Protein 6ZA0 (pdb70)

Nearest PDB structures (foldseek):
  6za7-assembly1_A  TM=9.537E-01  e=3.156E-32  Agrobacterium fabrum str. C58
  6za7-assembly1_B  TM=9.581E-01  e=2.663E-30  Agrobacterium fabrum str. C58
  4p9f-assembly1_A  TM=6.493E-01  e=9.306E-09  Escherichia coli UMEA 3718-1
  3ihu-assembly2_B  TM=6.486E-01  e=1.075E-08  Cupriavidus pinatubonensis JMP134
  2hs5-assembly1_A  TM=4.956E-01  e=3.028E-06  Rhodococcus jostii RHA1

Structure (mmCIF, N/CA/C/O backbone):
data_6ZA0
#
_entry.id   6ZA0
#
_cell.length_a   72.221
_cell.length_b   145.607
_cell.length_c   41.194
_cell.angle_alpha   90.00
_cell.angle_beta   90.00
_cell.angle_gamma   90.00
#
_symmetry.space_group_name_H-M   'P 21 21 2'
#
loop_
_entity.id
_entity.type
_entity.pdbx_description
1 polymer 'Transcriptional regulator, GntR family'
2 non-polymer 'ZINC ION'
3 non-polymer 'CITRIC ACID'
4 non-polymer 1,2-ETHANEDIOL
5 non-polymer DI(HYDROXYETHYL)ETHER
6 water water
#
loop_
_atom_site.group_PDB
_atom_site.id
_atom_site.type_symbol
_atom_site.label_atom_id
_atom_site.label_alt_id
_atom_site.label_comp_id
_atom_site.label_asym_id
_atom_site.label_entity_id
_atom_site.label_seq_id
_atom_site.pdbx_PDB_ins_code
_atom_site.Cartn_x
_atom_site.Cartn_y
_atom_site.Cartn_z
_atom_site.occupancy
_atom_site.B_iso_or_equiv
_atom_site.auth_seq_id
_atom_site.auth_comp_id
_atom_site.auth_asym_id
_atom_site.auth_atom_id
_atom_site.pdbx_PDB_model_num
ATOM 1 N N . HIS A 1 9 ? -33.468 37.130 -1.799 1.00 57.71 9 HIS A N 1
ATOM 2 C CA . HIS A 1 9 ? -33.726 36.515 -3.099 1.00 56.07 9 HIS A CA 1
ATOM 3 C C . HIS A 1 9 ? -33.367 37.433 -4.292 1.00 57.36 9 HIS A C 1
ATOM 4 O O . HIS A 1 9 ? -33.858 37.217 -5.401 1.00 56.56 9 HIS A O 1
ATOM 6 N N . GLY A 1 10 ? -32.487 38.410 -4.051 1.00 52.11 10 GLY A N 1
ATOM 7 C CA . GLY A 1 10 ? -31.991 39.342 -5.063 1.00 49.83 10 GLY A CA 1
ATOM 8 C C . GLY A 1 10 ? -32.937 40.446 -5.509 1.00 51.01 10 GLY A C 1
ATOM 9 O O . GLY A 1 10 ? -32.733 41.045 -6.578 1.00 47.79 10 GLY A O 1
ATOM 10 N N . GLY A 1 11 ? -33.966 40.704 -4.691 1.00 47.27 11 GLY A N 1
ATOM 11 C CA . GLY A 1 11 ? -34.961 41.755 -4.896 1.00 47.01 11 GLY A CA 1
ATOM 12 C C . GLY A 1 11 ? -35.698 41.785 -6.224 1.00 48.19 11 GLY A C 1
ATOM 13 O O . GLY A 1 11 ? -35.899 40.743 -6.862 1.00 45.96 11 GLY A O 1
ATOM 14 N N . ARG A 1 12 ? -36.106 43.004 -6.639 1.00 43.93 12 ARG A N 1
ATOM 15 C CA . ARG A 1 12 ? -36.875 43.244 -7.861 1.00 42.87 12 ARG A CA 1
ATOM 16 C C . ARG A 1 12 ? -36.086 42.977 -9.158 1.00 42.08 12 ARG A C 1
ATOM 17 O O . ARG A 1 12 ? -36.710 42.581 -10.147 1.00 39.73 12 ARG A O 1
ATOM 25 N N . ALA A 1 13 ? -34.737 43.170 -9.162 1.00 35.85 13 ALA A N 1
ATOM 26 C CA . ALA A 1 13 ? -33.945 42.907 -10.369 1.00 34.18 13 ALA A CA 1
ATOM 27 C C . ALA A 1 13 ? -34.055 41.442 -10.802 1.00 34.34 13 ALA A C 1
ATOM 28 O O . ALA A 1 13 ? -34.231 41.174 -11.996 1.00 31.06 13 ALA A O 1
ATOM 30 N N . VAL A 1 14 ? -33.981 40.504 -9.824 1.00 31.50 14 VAL A N 1
ATOM 31 C CA . VAL A 1 14 ? -34.090 39.057 -10.072 1.00 30.66 14 VAL A CA 1
ATOM 32 C C . VAL A 1 14 ? -35.485 38.758 -10.654 1.00 30.68 14 VAL A C 1
ATOM 33 O O . VAL A 1 14 ? -35.593 38.056 -11.657 1.00 29.43 14 VAL A O 1
ATOM 37 N N . ILE A 1 15 ? -36.536 39.300 -10.018 1.00 29.10 15 ILE A N 1
ATOM 38 C CA . ILE A 1 15 ? -37.926 39.094 -10.445 1.00 29.35 15 ILE A CA 1
ATOM 39 C C . ILE A 1 15 ? -38.134 39.599 -11.874 1.00 32.21 15 ILE A C 1
ATOM 40 O O . ILE A 1 15 ? -38.622 38.842 -12.712 1.00 30.37 15 ILE A O 1
ATOM 45 N N . GLU A 1 16 ? -37.716 40.850 -12.157 1.00 30.63 16 GLU A N 1
ATOM 46 C CA . GLU A 1 16 ? -37.865 41.465 -13.483 1.00 30.70 16 GLU A CA 1
ATOM 47 C C . GLU A 1 16 ? -37.097 40.716 -14.571 1.00 31.33 16 GLU A C 1
ATOM 48 O O . GLU A 1 16 ? -37.678 40.387 -15.610 1.00 31.31 16 GLU A O 1
ATOM 54 N N . LEU A 1 17 ? -35.813 40.399 -14.311 1.00 26.88 17 LEU A N 1
ATOM 55 C CA . LEU A 1 17 ? -34.972 39.652 -15.250 1.00 26.44 17 LEU A CA 1
ATOM 56 C C . LEU A 1 17 ? -35.564 38.272 -15.518 1.00 29.77 17 LEU A C 1
ATOM 57 O O . LEU A 1 17 ? -35.685 37.889 -16.681 1.00 29.88 17 LEU A O 1
ATOM 62 N N . ARG A 1 18 ? -35.975 37.551 -14.456 1.00 24.99 18 ARG A N 1
ATOM 63 C CA . ARG A 1 18 ? -36.581 36.219 -14.626 1.00 23.97 18 ARG A CA 1
ATOM 64 C C . ARG A 1 18 ? -37.843 36.288 -15.492 1.00 28.60 18 ARG A C 1
ATOM 65 O O . ARG A 1 18 ? -37.990 35.483 -16.410 1.00 28.18 18 ARG A O 1
ATOM 73 N N . GLU A 1 19 ? -38.736 37.263 -15.212 1.00 26.85 19 GLU A N 1
ATOM 74 C CA . GLU A 1 19 ? -39.986 37.471 -15.949 1.00 28.08 19 GLU A CA 1
ATOM 75 C C . GLU A 1 19 ? -39.726 37.658 -17.451 1.00 30.97 19 GLU A C 1
ATOM 76 O O . GLU A 1 19 ? -40.415 37.038 -18.259 1.00 31.29 19 GLU A O 1
ATOM 82 N N . LYS A 1 20 ? -38.687 38.452 -17.805 1.00 26.71 20 LYS A N 1
ATOM 83 C CA . LYS A 1 20 ? -38.293 38.747 -19.186 1.00 25.67 20 LYS A CA 1
ATOM 84 C C . LYS A 1 20 ? -37.744 37.519 -19.905 1.00 28.27 20 LYS A C 1
ATOM 85 O O . LYS A 1 20 ? -37.975 37.349 -21.099 1.00 29.20 20 LYS A O 1
ATOM 91 N N . ILE A 1 21 ? -37.032 36.669 -19.184 1.00 23.64 21 ILE A N 1
ATOM 92 C CA . ILE A 1 21 ? -36.516 35.419 -19.745 1.00 22.31 21 ILE A CA 1
ATOM 93 C C . ILE A 1 21 ? -37.682 34.451 -19.971 1.00 26.89 21 ILE A C 1
ATOM 94 O O . ILE A 1 21 ? -37.812 33.901 -21.068 1.00 27.74 21 ILE A O 1
ATOM 99 N N . LEU A 1 22 ? -38.558 34.283 -18.959 1.00 25.25 22 LEU A N 1
ATOM 100 C CA . LEU A 1 22 ? -39.700 33.347 -19.056 1.00 25.54 22 LEU A CA 1
ATOM 101 C C . LEU A 1 22 ? -40.715 33.704 -20.147 1.00 29.48 22 LEU A C 1
ATOM 102 O O . LEU A 1 22 ? -41.290 32.809 -20.760 1.00 29.52 22 LEU A O 1
ATOM 107 N N . SER A 1 23 ? -40.936 35.003 -20.381 1.00 25.44 23 SER A N 1
ATOM 108 C CA . SER A 1 23 ? -41.879 35.478 -21.391 1.00 27.44 23 SER A CA 1
ATOM 109 C C . SER A 1 23 ? -41.301 35.400 -22.832 1.00 33.09 23 SER A C 1
ATOM 110 O O . SER A 1 23 ? -42.043 35.597 -23.801 1.00 32.07 23 SER A O 1
ATOM 113 N N . GLY A 1 24 ? -39.980 35.196 -22.940 1.00 29.54 24 GLY A N 1
ATOM 114 C CA . GLY A 1 24 ? -39.291 35.156 -24.224 1.00 29.20 24 GLY A CA 1
ATOM 115 C C . GLY A 1 24 ? -38.871 36.533 -24.717 1.00 32.68 24 GLY A C 1
ATOM 116 O O . GLY A 1 24 ? -38.347 36.657 -25.834 1.00 32.95 24 GLY A O 1
ATOM 117 N N . GLU A 1 25 ? -39.063 37.583 -23.874 1.00 27.98 25 GLU A N 1
ATOM 118 C CA . GLU A 1 25 ? -38.640 38.948 -24.216 1.00 28.64 25 GLU A CA 1
ATOM 119 C C . GLU A 1 25 ? -37.110 38.974 -24.411 1.00 32.67 25 GLU A C 1
ATOM 120 O O . GLU A 1 25 ? -36.621 39.678 -25.290 1.00 32.99 25 GLU A O 1
ATOM 126 N N . LEU A 1 26 ? -36.372 38.202 -23.580 1.00 27.58 26 LEU A N 1
ATOM 127 C CA . LEU A 1 26 ? -34.926 37.987 -23.716 1.00 26.51 26 LEU A CA 1
ATOM 128 C C . LEU A 1 26 ? -34.878 36.546 -24.189 1.00 28.99 26 LEU A C 1
ATOM 129 O O . LEU A 1 26 ? -35.007 35.641 -23.369 1.00 27.56 26 LEU A O 1
ATOM 134 N N . PRO A 1 27 ? -34.859 36.324 -25.526 1.00 27.02 27 PRO A N 1
ATOM 135 C CA . PRO A 1 27 ? -34.946 34.950 -26.042 1.00 26.29 27 PRO A CA 1
ATOM 136 C C . PRO A 1 27 ? -33.705 34.114 -25.824 1.00 28.91 27 PRO A C 1
ATOM 137 O O . PRO A 1 27 ? -32.615 34.649 -25.594 1.00 27.40 27 PRO A O 1
ATOM 141 N N . GLY A 1 28 ? -33.883 32.804 -25.974 1.00 25.64 28 GLY A N 1
ATOM 142 C CA . GLY A 1 28 ? -32.790 31.841 -25.890 1.00 25.64 28 GLY A CA 1
ATOM 143 C C . GLY A 1 28 ? -31.721 32.191 -26.910 1.00 29.66 28 GLY A C 1
ATOM 144 O O . GLY A 1 28 ? -32.039 32.507 -28.070 1.00 28.86 28 GLY A O 1
ATOM 145 N N . GLY A 1 29 ? -30.469 32.209 -26.453 1.00 27.43 29 GLY A N 1
ATOM 146 C CA . GLY A 1 29 ? -29.326 32.538 -27.294 1.00 27.79 29 GLY A CA 1
ATOM 147 C C . GLY A 1 29 ? -28.907 33.988 -27.200 1.00 31.12 29 GLY A C 1
ATOM 148 O O . GLY A 1 29 ? -27.854 34.347 -27.727 1.00 32.55 29 GLY A O 1
ATOM 149 N N . MET A 1 30 ? -29.725 34.838 -26.545 1.00 26.54 30 MET A N 1
ATOM 150 C CA . MET A 1 30 ? -29.381 36.251 -26.374 1.00 26.39 30 MET A CA 1
ATOM 151 C C . MET A 1 30 ? -28.230 36.389 -25.371 1.00 29.05 30 MET A C 1
ATOM 152 O O . MET A 1 30 ? -28.283 35.824 -24.273 1.00 27.11 30 MET A O 1
ATOM 157 N N . ARG A 1 31 ? -27.207 37.144 -25.761 1.00 26.11 31 ARG A N 1
ATOM 158 C CA . ARG A 1 31 ? -26.056 37.418 -24.903 1.00 26.31 31 ARG A CA 1
ATOM 159 C C . ARG A 1 31 ? -26.395 38.608 -24.002 1.00 28.77 31 ARG A C 1
ATOM 160 O O . ARG A 1 31 ? -26.918 39.611 -24.477 1.00 27.91 31 ARG A O 1
ATOM 168 N N . LEU A 1 32 ? -26.139 38.472 -22.695 1.00 25.63 32 LEU A N 1
ATOM 169 C CA . LEU A 1 32 ? -26.424 39.524 -21.713 1.00 24.40 32 LEU A CA 1
ATOM 170 C C . LEU A 1 32 ? -25.151 39.939 -20.990 1.00 28.39 32 LEU A C 1
ATOM 171 O O . LEU A 1 32 ? -24.381 39.084 -20.547 1.00 27.18 32 LEU A O 1
ATOM 176 N N . PHE A 1 33 ? -24.949 41.251 -20.844 1.00 26.21 33 PHE A N 1
ATOM 177 C CA . PHE A 1 33 ? -23.793 41.804 -20.141 1.00 25.42 33 PHE A CA 1
ATOM 178 C C . PHE A 1 33 ? -24.299 42.700 -19.045 1.00 29.36 33 PHE A C 1
ATOM 179 O O . PHE A 1 33 ? -25.354 43.301 -19.206 1.00 29.42 33 PHE A O 1
ATOM 187 N N . GLU A 1 34 ? -23.604 42.723 -17.912 1.00 25.38 34 GLU A N 1
ATOM 188 C CA . GLU A 1 34 ? -23.984 43.484 -16.715 1.00 25.05 34 GLU A CA 1
ATOM 189 C C . GLU A 1 34 ? -24.476 44.893 -16.990 1.00 27.42 34 GLU A C 1
ATOM 190 O O . GLU A 1 34 ? -25.618 45.215 -16.676 1.00 26.86 34 GLU A O 1
ATOM 196 N N . VAL A 1 35 ? -23.621 45.737 -17.592 1.00 26.12 35 VAL A N 1
ATOM 197 C CA . VAL A 1 35 ? -23.961 47.138 -17.812 1.00 25.59 35 VAL A CA 1
ATOM 198 C C . VAL A 1 35 ? -25.118 47.326 -18.812 1.00 28.56 35 VAL A C 1
ATOM 199 O O . VAL A 1 35 ? -26.063 48.070 -18.511 1.00 28.06 35 VAL A O 1
ATOM 203 N N . SER A 1 36 ? -25.065 46.655 -19.971 1.00 25.36 36 SER A N 1
ATOM 204 C CA . SER A 1 36 ? -26.127 46.797 -20.969 1.00 26.12 36 SER A CA 1
ATOM 205 C C . SER A 1 36 ? -27.464 46.186 -20.489 1.00 28.44 36 SER A C 1
ATOM 206 O O . SER A 1 36 ? -28.520 46.715 -20.845 1.00 28.98 36 SER A O 1
ATOM 209 N N . THR A 1 37 ? -27.425 45.140 -19.640 1.00 24.20 37 THR A N 1
ATOM 210 C CA . THR A 1 37 ? -28.664 44.588 -19.055 1.00 24.07 37 THR A CA 1
ATOM 211 C C . THR A 1 37 ? -29.258 45.584 -18.047 1.00 28.07 37 THR A C 1
ATOM 212 O O . THR A 1 37 ? -30.471 45.773 -18.039 1.00 28.86 37 THR A O 1
ATOM 216 N N . ALA A 1 38 ? -28.406 46.239 -17.217 1.00 26.42 38 ALA A N 1
ATOM 217 C CA . ALA A 1 38 ? -28.885 47.248 -16.259 1.00 26.93 38 ALA A CA 1
ATOM 218 C C . ALA A 1 38 ? -29.566 48.407 -17.017 1.00 30.60 38 ALA A C 1
ATOM 219 O O . ALA A 1 38 ? -30.620 48.868 -16.579 1.00 30.37 38 ALA A O 1
ATOM 221 N N . GLU A 1 39 ? -29.003 48.821 -18.183 1.00 27.62 39 GLU A N 1
ATOM 222 C CA . GLU A 1 39 ? -29.577 49.895 -19.022 1.00 29.21 39 GLU A CA 1
ATOM 223 C C . GLU A 1 39 ? -30.931 49.466 -19.600 1.00 35.89 39 GLU A C 1
ATOM 224 O O . GLU A 1 39 ? -31.879 50.251 -19.571 1.00 36.52 39 GLU A O 1
ATOM 230 N N . LEU A 1 40 ? -31.037 48.212 -20.067 1.00 34.03 40 LEU A N 1
ATOM 231 C CA . LEU A 1 40 ? -32.274 47.642 -20.610 1.00 35.56 40 LEU A CA 1
ATOM 232 C C . LEU A 1 40 ? -33.391 47.575 -19.549 1.00 42.46 40 LEU A C 1
ATOM 233 O O . LEU A 1 40 ? -34.546 47.884 -19.862 1.00 43.65 40 LEU A O 1
ATOM 238 N N . LEU A 1 41 ? -33.049 47.180 -18.311 1.00 39.58 41 LEU A N 1
ATOM 239 C CA . LEU A 1 41 ? -34.020 47.059 -17.213 1.00 39.76 41 LEU A CA 1
ATOM 240 C C . LEU A 1 41 ? -34.274 48.391 -16.508 1.00 45.24 41 LEU A C 1
ATOM 241 O O . LEU A 1 41 ? -35.251 48.496 -15.760 1.00 46.19 41 LEU A O 1
ATOM 246 N N . ASP A 1 42 ? -33.389 49.392 -16.714 1.00 41.80 42 ASP A N 1
ATOM 247 C CA . ASP A 1 42 ? -33.419 50.703 -16.052 1.00 42.38 42 ASP A CA 1
ATOM 248 C C . ASP A 1 42 ? -33.275 50.515 -14.516 1.00 45.45 42 ASP A C 1
ATOM 249 O O . ASP A 1 42 ? -33.950 51.180 -13.721 1.00 46.20 42 ASP A O 1
ATOM 254 N N . ILE A 1 43 ? -32.392 49.573 -14.113 1.00 38.89 43 ILE A N 1
ATOM 255 C CA . ILE A 1 43 ? -32.102 49.231 -12.711 1.00 38.00 43 ILE A CA 1
ATOM 256 C C . ILE A 1 43 ? -30.596 49.458 -12.491 1.00 42.20 43 ILE A C 1
ATOM 257 O O . ILE A 1 43 ? -29.831 49.291 -13.439 1.00 41.36 43 ILE A O 1
ATOM 262 N N . SER A 1 44 ? -30.166 49.832 -11.261 1.00 39.79 44 SER A N 1
ATOM 263 C CA . SER A 1 44 ? -28.746 50.064 -10.938 1.00 39.55 44 SER A CA 1
ATOM 264 C C . SER A 1 44 ? -27.898 48.805 -11.171 1.00 39.48 44 SER A C 1
ATOM 265 O O . SER A 1 44 ? -28.427 47.687 -11.152 1.00 36.89 44 SER A O 1
ATOM 268 N N . ARG A 1 45 ? -26.596 49.008 -11.445 1.00 35.94 45 ARG A N 1
ATOM 269 C CA . ARG A 1 45 ? -25.652 47.939 -11.768 1.00 35.49 45 ARG A CA 1
ATOM 270 C C . ARG A 1 45 ? -25.540 46.851 -10.714 1.00 38.20 45 ARG A C 1
ATOM 271 O O . ARG A 1 45 ? -25.562 45.673 -11.076 1.00 36.43 45 ARG A O 1
ATOM 279 N N . THR A 1 46 ? -25.422 47.236 -9.424 1.00 33.55 46 THR A N 1
ATOM 280 C CA . THR A 1 46 ? -25.228 46.301 -8.308 1.00 32.50 46 THR A CA 1
ATOM 281 C C . THR A 1 46 ? -26.318 45.222 -8.253 1.00 35.57 46 THR A C 1
ATOM 282 O O . THR A 1 46 ? -25.943 44.053 -8.378 1.00 34.99 46 THR A O 1
ATOM 286 N N . PRO A 1 47 ? -27.637 45.531 -8.128 1.00 30.37 47 PRO A N 1
ATOM 287 C CA . PRO A 1 47 ? -28.627 44.433 -8.100 1.00 28.88 47 PRO A CA 1
ATOM 288 C C . PRO A 1 47 ? -28.687 43.626 -9.394 1.00 31.46 47 PRO A C 1
ATOM 289 O O . PRO A 1 47 ? -29.010 42.450 -9.338 1.00 29.86 47 PRO A O 1
ATOM 293 N N . VAL A 1 48 ? -28.377 44.247 -10.563 1.00 27.25 48 VAL A N 1
ATOM 294 C CA . VAL A 1 48 ? -28.424 43.565 -11.867 1.00 26.33 48 VAL A CA 1
ATOM 295 C C . VAL A 1 48 ? -27.293 42.516 -11.964 1.00 29.27 48 VAL A C 1
ATOM 296 O O . VAL A 1 48 ? -27.554 41.397 -12.402 1.00 27.80 48 VAL A O 1
ATOM 300 N N . ARG A 1 49 ? -26.072 42.871 -11.497 1.00 27.66 49 ARG A N 1
ATOM 301 C CA . ARG A 1 49 ? -24.894 41.988 -11.423 1.00 27.90 49 ARG A CA 1
ATOM 302 C C . ARG A 1 49 ? -25.265 40.740 -10.620 1.00 30.76 49 ARG A C 1
ATOM 303 O O . ARG A 1 49 ? -25.018 39.618 -11.074 1.00 29.85 49 ARG A O 1
ATOM 311 N N . GLU A 1 50 ? -25.870 40.947 -9.431 1.00 27.97 50 GLU A N 1
ATOM 312 C CA . GLU A 1 50 ? -26.306 39.876 -8.528 1.00 28.30 50 GLU A CA 1
ATOM 313 C C . GLU A 1 50 ? -27.386 39.007 -9.195 1.00 29.64 50 GLU A C 1
ATOM 314 O O . GLU A 1 50 ? -27.337 37.773 -9.078 1.00 29.19 50 GLU A O 1
ATOM 320 N N . ALA A 1 51 ? -28.345 39.639 -9.904 1.00 24.61 51 ALA A N 1
ATOM 321 C CA . ALA A 1 51 ? -29.411 38.890 -10.579 1.00 23.84 51 ALA A CA 1
ATOM 322 C C . ALA A 1 51 ? -28.870 37.979 -11.675 1.00 25.05 51 ALA A C 1
ATOM 323 O O . ALA A 1 51 ? -29.343 36.851 -11.805 1.00 23.62 51 ALA A O 1
ATOM 325 N N . LEU A 1 52 ? -27.907 38.473 -12.487 1.00 21.07 52 LEU A N 1
ATOM 326 C CA . LEU A 1 52 ? -27.335 37.649 -13.555 1.00 20.68 52 LEU A CA 1
ATOM 327 C C . LEU A 1 52 ? -26.666 36.402 -12.960 1.00 25.08 52 LEU A C 1
ATOM 328 O O . LEU A 1 52 ? -26.833 35.300 -13.499 1.00 24.87 52 LEU A O 1
ATOM 333 N N . SER A 1 53 ? -25.960 36.576 -11.816 1.00 22.85 53 SER A N 1
ATOM 334 C CA . SER A 1 53 ? -25.298 35.475 -11.113 1.00 24.03 53 SER A CA 1
ATOM 335 C C . SER A 1 53 ? -26.335 34.506 -10.559 1.00 25.77 53 SER A C 1
ATOM 336 O O . SER A 1 53 ? -26.188 33.298 -10.737 1.00 24.96 53 SER A O 1
ATOM 339 N N . ARG A 1 54 ? -27.387 35.025 -9.897 1.00 23.84 54 ARG A N 1
ATOM 340 C CA . ARG A 1 54 ? -28.456 34.197 -9.308 1.00 24.15 54 ARG A CA 1
ATOM 341 C C . ARG A 1 54 ? -29.184 33.366 -10.352 1.00 25.75 54 ARG A C 1
ATOM 342 O O . ARG A 1 54 ? -29.506 32.191 -10.104 1.00 24.35 54 ARG A O 1
ATOM 350 N N . LEU A 1 55 ? -29.418 33.966 -11.538 1.00 22.00 55 LEU A N 1
ATOM 351 C CA . LEU A 1 55 ? -30.141 33.283 -12.611 1.00 22.34 55 LEU A CA 1
ATOM 352 C C . LEU A 1 55 ? -29.257 32.278 -13.342 1.00 24.49 55 LEU A C 1
ATOM 353 O O . LEU A 1 55 ? -29.793 31.348 -13.962 1.00 24.19 55 LEU A O 1
ATOM 358 N N . THR A 1 56 ? -27.905 32.435 -13.251 1.00 21.07 56 THR A N 1
ATOM 359 C CA . THR A 1 56 ? -26.988 31.406 -13.760 1.00 20.18 56 THR A CA 1
ATOM 360 C C . THR A 1 56 ? -27.063 30.214 -12.772 1.00 25.48 56 THR A C 1
ATOM 361 O O . THR A 1 56 ? -27.142 29.071 -13.211 1.00 25.44 56 THR A O 1
ATOM 365 N N . GLU A 1 57 ? -27.026 30.485 -11.446 1.00 22.51 57 GLU A N 1
ATOM 366 C CA . GLU A 1 57 ? -27.120 29.447 -10.400 1.00 23.82 57 GLU A CA 1
ATOM 367 C C . GLU A 1 57 ? -28.451 28.669 -10.510 1.00 28.36 57 GLU A C 1
ATOM 368 O O . GLU A 1 57 ? -28.465 27.447 -10.351 1.00 28.82 57 GLU A O 1
ATOM 374 N N . GLU A 1 58 ? -29.554 29.377 -10.822 1.00 25.03 58 GLU A N 1
ATOM 375 C CA . GLU A 1 58 ? -30.915 28.818 -11.017 1.00 25.48 58 GLU A CA 1
ATOM 376 C C . GLU A 1 58 ? -30.989 27.944 -12.306 1.00 29.78 58 GLU A C 1
ATOM 377 O O . GLU A 1 58 ? -31.875 27.092 -12.425 1.00 30.21 58 GLU A O 1
ATOM 383 N N . GLY A 1 59 ? -30.072 28.180 -13.250 1.00 23.89 59 GLY A N 1
ATOM 384 C CA . GLY A 1 59 ? -29.971 27.438 -14.506 1.00 22.87 59 GLY A CA 1
ATOM 385 C C . GLY A 1 59 ? -30.631 28.069 -15.731 1.00 25.25 59 GLY A C 1
ATOM 386 O O . GLY A 1 59 ? -30.810 27.381 -16.730 1.00 24.84 59 GLY A O 1
ATOM 387 N N . LEU A 1 60 ? -31.056 29.345 -15.658 1.00 20.64 60 LEU A N 1
ATOM 388 C CA . LEU A 1 60 ? -31.684 30.026 -16.809 1.00 20.86 60 LEU A CA 1
ATOM 389 C C . LEU A 1 60 ? -30.635 30.643 -17.759 1.00 24.18 60 LEU A C 1
ATOM 390 O O . LEU A 1 60 ? -30.904 30.837 -18.957 1.00 22.76 60 LEU A O 1
ATOM 395 N N . LEU A 1 61 ? -29.450 30.960 -17.209 1.00 20.16 61 LEU A N 1
ATOM 396 C CA . LEU A 1 61 ? -28.364 31.553 -17.979 1.00 20.13 61 LEU A CA 1
ATOM 397 C C . LEU A 1 61 ? -27.119 30.692 -17.867 1.00 23.23 61 LEU A C 1
ATOM 398 O O . LEU A 1 61 ? -26.921 29.985 -16.868 1.00 21.18 61 LEU A O 1
ATOM 403 N N . ASN A 1 62 ? -26.217 30.851 -18.829 1.00 21.15 62 ASN A N 1
ATOM 404 C CA . ASN A 1 62 ? -24.897 30.245 -18.791 1.00 22.08 62 ASN A CA 1
ATOM 405 C C . ASN A 1 62 ? -23.916 31.388 -18.824 1.00 26.36 62 ASN A C 1
ATOM 406 O O . ASN A 1 62 ? -24.208 32.421 -19.432 1.00 25.91 62 ASN A O 1
ATOM 411 N N . ARG A 1 63 ? -22.748 31.211 -18.209 1.00 22.92 63 ARG A N 1
ATOM 412 C CA . ARG A 1 63 ? -21.706 32.241 -18.262 1.00 24.68 63 ARG A CA 1
ATOM 413 C C . ARG A 1 63 ? -20.994 32.064 -19.590 1.00 31.30 63 ARG A C 1
ATOM 414 O O . ARG A 1 63 ? -20.853 30.930 -20.069 1.00 31.12 63 ARG A O 1
ATOM 422 N N . LEU A 1 64 ? -20.557 33.184 -20.188 1.00 28.23 64 LEU A N 1
ATOM 423 C CA . LEU A 1 64 ? -19.818 33.162 -21.449 1.00 28.55 64 LEU A CA 1
ATOM 424 C C . LEU A 1 64 ? -18.332 33.180 -21.152 1.00 36.92 64 LEU A C 1
ATOM 425 O O . LEU A 1 64 ? -17.925 33.845 -20.183 1.00 37.33 64 LEU A O 1
ATOM 430 N N . PRO A 1 65 ? -17.488 32.479 -21.957 1.00 36.26 65 PRO A N 1
ATOM 431 C CA . PRO A 1 65 ? -16.039 32.579 -21.733 1.00 38.02 65 PRO A CA 1
ATOM 432 C C . PRO A 1 65 ? -15.630 34.012 -22.054 1.00 41.28 65 PRO A C 1
ATOM 433 O O . PRO A 1 65 ? -16.084 34.576 -23.064 1.00 40.22 65 PRO A O 1
ATOM 437 N N . GLY A 1 66 ? -14.876 34.611 -21.139 1.00 37.85 66 GLY A N 1
ATOM 438 C CA . GLY A 1 66 ? -14.398 35.980 -21.270 1.00 37.56 66 GLY A CA 1
ATOM 439 C C . GLY A 1 66 ? -15.285 37.019 -20.609 1.00 39.30 66 GLY A C 1
ATOM 440 O O . GLY A 1 66 ? -14.952 38.207 -20.630 1.00 38.56 66 GLY A O 1
ATOM 441 N N . GLY A 1 67 ? -16.401 36.578 -20.018 1.00 33.14 67 GLY A N 1
ATOM 442 C CA . GLY A 1 67 ? -17.320 37.471 -19.319 1.00 30.88 67 GLY A CA 1
ATOM 443 C C . GLY A 1 67 ? -18.682 37.585 -19.965 1.00 30.92 67 GLY A C 1
ATOM 444 O O . GLY A 1 67 ? -18.830 37.365 -21.169 1.00 31.02 67 GLY A O 1
ATOM 445 N N . GLY A 1 68 ? -19.679 37.908 -19.156 1.00 25.03 68 GLY A N 1
ATOM 446 C CA . GLY A 1 68 ? -21.036 38.024 -19.654 1.00 22.56 68 GLY A CA 1
ATOM 447 C C . GLY A 1 68 ? -21.791 36.715 -19.540 1.00 24.17 68 GLY A C 1
ATOM 448 O O . GLY A 1 68 ? -21.263 35.714 -19.040 1.00 23.37 68 GLY A O 1
ATOM 449 N N . PHE A 1 69 ? -23.038 36.726 -20.012 1.00 20.74 69 PHE A N 1
ATOM 450 C CA . PHE A 1 69 ? -23.972 35.610 -19.888 1.00 20.61 69 PHE A CA 1
ATOM 451 C C . PHE A 1 69 ? -24.735 35.339 -21.185 1.00 24.64 69 PHE A C 1
ATOM 452 O O . PHE A 1 69 ? -24.758 36.175 -22.075 1.00 24.61 69 PHE A O 1
ATOM 460 N N . VAL A 1 70 ? -25.372 34.178 -21.277 1.00 22.51 70 VAL A N 1
ATOM 461 C CA . VAL A 1 70 ? -26.183 33.830 -22.444 1.00 23.69 70 VAL A CA 1
ATOM 462 C C . VAL A 1 70 ? -27.459 33.142 -21.946 1.00 26.40 70 VAL A C 1
ATOM 463 O O . VAL A 1 70 ? -27.386 32.316 -21.044 1.00 24.72 70 VAL A O 1
ATOM 467 N N . VAL A 1 71 ? -28.624 33.547 -22.488 1.00 22.56 71 VAL A N 1
ATOM 468 C CA . VAL A 1 71 ? -29.909 32.937 -22.133 1.00 20.94 71 VAL A CA 1
ATOM 469 C C . VAL A 1 71 ? -29.902 31.523 -22.720 1.00 24.38 71 VAL A C 1
ATOM 470 O O . VAL A 1 71 ? -29.600 31.341 -23.904 1.00 24.63 71 VAL A O 1
ATOM 474 N N . ARG A 1 72 ? -30.210 30.528 -21.893 1.00 21.39 72 ARG A N 1
ATOM 475 C CA . ARG A 1 72 ? -30.234 29.143 -22.368 1.00 21.21 72 ARG A CA 1
ATOM 476 C C . ARG A 1 72 ? -31.451 28.912 -23.243 1.00 25.56 72 ARG A C 1
ATOM 477 O O . ARG A 1 72 ? -32.467 29.597 -23.073 1.00 24.58 72 ARG A O 1
ATOM 485 N N . ARG A 1 73 ? -31.326 27.987 -24.204 1.00 24.03 73 ARG A N 1
ATOM 486 C CA . ARG A 1 73 ? -32.404 27.602 -25.108 1.00 23.77 73 ARG A CA 1
ATOM 487 C C . ARG A 1 73 ? -33.007 26.316 -24.592 1.00 26.73 73 ARG A C 1
ATOM 488 O O . ARG A 1 73 ? -32.263 25.415 -24.190 1.00 26.29 73 ARG A O 1
ATOM 496 N N . PHE A 1 74 ? -34.341 26.235 -24.600 1.00 22.82 74 PHE A N 1
ATOM 497 C CA . PHE A 1 74 ? -35.046 25.044 -24.146 1.00 21.57 74 PHE A CA 1
ATOM 498 C C . PHE A 1 74 ? -36.105 24.636 -25.140 1.00 24.02 74 PHE A C 1
ATOM 499 O O . PHE A 1 74 ? -36.852 25.479 -25.662 1.00 23.95 74 PHE A O 1
ATOM 507 N N . GLY A 1 75 ? -36.182 23.337 -25.371 1.00 21.22 75 GLY A N 1
ATOM 508 C CA . GLY A 1 75 ? -37.218 22.725 -26.188 1.00 21.72 75 GLY A CA 1
ATOM 509 C C . GLY A 1 75 ? -38.071 21.861 -25.275 1.00 24.02 75 GLY A C 1
ATOM 510 O O . GLY A 1 75 ? -37.762 21.727 -24.088 1.00 22.28 75 GLY A O 1
ATOM 511 N N . PHE A 1 76 ? -39.138 21.261 -25.787 1.00 20.38 76 PHE A N 1
ATOM 512 C CA . PHE A 1 76 ? -40.001 20.454 -24.917 1.00 20.47 76 PHE A CA 1
ATOM 513 C C . PHE A 1 76 ? -39.316 19.197 -24.368 1.00 21.94 76 PHE A C 1
ATOM 514 O O . PHE A 1 76 ? -39.652 18.765 -23.260 1.00 21.28 76 PHE A O 1
ATOM 522 N N . ALA A 1 77 ? -38.339 18.628 -25.110 1.00 22.98 77 ALA A N 1
ATOM 523 C CA . ALA A 1 77 ? -37.614 17.458 -24.597 1.00 23.48 77 ALA A CA 1
ATOM 524 C C . ALA A 1 77 ? -36.773 17.855 -23.367 1.00 24.47 77 ALA A C 1
ATOM 525 O O . ALA A 1 77 ? -36.624 17.046 -22.450 1.00 23.09 77 ALA A O 1
ATOM 527 N N . ASP A 1 78 ? -36.266 19.111 -23.327 1.00 21.68 78 ASP A N 1
ATOM 528 C CA . ASP A 1 78 ? -35.533 19.618 -22.164 1.00 21.39 78 ASP A CA 1
ATOM 529 C C . ASP A 1 78 ? -36.454 19.721 -20.937 1.00 22.16 78 ASP A C 1
ATOM 530 O O . ASP A 1 78 ? -36.056 19.421 -19.812 1.00 22.13 78 ASP A O 1
ATOM 535 N N . VAL A 1 79 ? -37.699 20.157 -21.162 1.00 18.11 79 VAL A N 1
ATOM 536 C CA . VAL A 1 79 ? -38.684 20.271 -20.086 1.00 16.88 79 VAL A CA 1
ATOM 537 C C . VAL A 1 79 ? -38.947 18.871 -19.508 1.00 18.69 79 VAL A C 1
ATOM 538 O O . VAL A 1 79 ? -38.945 18.708 -18.286 1.00 18.61 79 VAL A O 1
ATOM 542 N N . VAL A 1 80 ? -39.171 17.865 -20.382 1.00 16.33 80 VAL A N 1
ATOM 543 C CA . VAL A 1 80 ? -39.418 16.485 -19.933 1.00 16.54 80 VAL A CA 1
ATOM 544 C C . VAL A 1 80 ? -38.239 15.979 -19.086 1.00 18.92 80 VAL A C 1
ATOM 545 O O . VAL A 1 80 ? -38.461 15.389 -18.022 1.00 17.85 80 VAL A O 1
ATOM 549 N N . ASP A 1 81 ? -37.006 16.232 -19.548 1.00 16.79 81 ASP A N 1
ATOM 550 C CA . ASP A 1 81 ? -35.786 15.825 -18.828 1.00 17.45 81 ASP A CA 1
ATOM 551 C C . ASP A 1 81 ? -35.695 16.517 -17.465 1.00 19.14 81 ASP A C 1
ATOM 552 O O . ASP A 1 81 ? -35.336 15.868 -16.471 1.00 17.54 81 ASP A O 1
ATOM 557 N N . ALA A 1 82 ? -36.047 17.814 -17.405 1.00 16.01 82 ALA A N 1
ATOM 558 C CA . ALA A 1 82 ? -36.018 18.542 -16.128 1.00 16.45 82 ALA A CA 1
ATOM 559 C C . ALA A 1 82 ? -37.046 17.980 -15.135 1.00 18.79 82 ALA A C 1
ATOM 560 O O . ALA A 1 82 ? -36.736 17.834 -13.949 1.00 18.51 82 ALA A O 1
ATOM 562 N N . ILE A 1 83 ? -38.253 17.647 -15.618 1.00 14.98 83 ILE A N 1
ATOM 563 C CA . ILE A 1 83 ? -39.297 17.054 -14.753 1.00 14.49 83 ILE A CA 1
ATOM 564 C C . ILE A 1 83 ? -38.822 15.689 -14.246 1.00 17.09 83 ILE A C 1
ATOM 565 O O . ILE A 1 83 ? -39.042 15.358 -13.073 1.00 18.49 83 ILE A O 1
ATOM 570 N N . GLU A 1 84 ? -38.180 14.917 -15.127 1.00 16.04 84 GLU A N 1
ATOM 571 C CA . GLU A 1 84 ? -37.651 13.584 -14.783 1.00 16.32 84 GLU A CA 1
ATOM 572 C C . GLU A 1 84 ? -36.608 13.689 -13.657 1.00 18.78 84 GLU A C 1
ATOM 573 O O . GLU A 1 84 ? -36.694 12.942 -12.685 1.00 17.72 84 GLU A O 1
ATOM 579 N N . VAL A 1 85 ? -35.677 14.656 -13.756 1.00 15.68 85 VAL A N 1
ATOM 580 C CA . VAL A 1 85 ? -34.667 14.902 -12.713 1.00 15.87 85 VAL A CA 1
ATOM 581 C C . VAL A 1 85 ? -35.339 15.278 -11.392 1.00 18.52 85 VAL A C 1
ATOM 582 O O . VAL A 1 85 ? -34.959 14.743 -10.332 1.00 17.16 85 VAL A O 1
ATOM 586 N N . ARG A 1 86 ? -36.352 16.159 -11.445 1.00 15.88 86 ARG A N 1
ATOM 587 C CA . ARG A 1 86 ? -37.077 16.495 -10.210 1.00 14.89 86 ARG A CA 1
ATOM 588 C C . ARG A 1 86 ? -37.702 15.217 -9.610 1.00 16.37 86 ARG A C 1
ATOM 589 O O . ARG A 1 86 ? -37.552 14.979 -8.412 1.00 17.69 86 ARG A O 1
ATOM 597 N N . GLY A 1 87 ? -38.345 14.400 -10.440 1.00 14.33 87 GLY A N 1
ATOM 598 C CA . GLY A 1 87 ? -38.975 13.150 -9.977 1.00 14.04 87 GLY A CA 1
ATOM 599 C C . GLY A 1 87 ? -37.951 12.203 -9.362 1.00 15.65 87 GLY A C 1
ATOM 600 O O . GLY A 1 87 ? -38.196 11.594 -8.320 1.00 15.76 87 GLY A O 1
ATOM 601 N N . VAL A 1 88 ? -36.798 12.065 -10.018 1.00 13.00 88 VAL A N 1
ATOM 602 C CA . VAL A 1 88 ? -35.723 11.185 -9.523 1.00 13.75 88 VAL A CA 1
ATOM 603 C C . VAL A 1 88 ? -35.239 11.681 -8.140 1.00 15.24 88 VAL A C 1
ATOM 604 O O . VAL A 1 88 ? -35.081 10.884 -7.206 1.00 14.38 88 VAL A O 1
ATOM 608 N N . MET A 1 89 ? -35.053 13.013 -7.996 1.00 14.36 89 MET A N 1
ATOM 609 C CA . MET A 1 89 ? -34.578 13.556 -6.731 1.00 13.67 89 MET A CA 1
ATOM 610 C C . MET A 1 89 ? -35.648 13.475 -5.618 1.00 16.20 89 MET A C 1
ATOM 611 O O . MET A 1 89 ? -35.319 13.157 -4.451 1.00 15.60 89 MET A O 1
ATOM 616 N N . GLU A 1 90 ? -36.913 13.726 -5.969 1.00 15.25 90 GLU A N 1
ATOM 617 C CA . GLU A 1 90 ? -38.013 13.578 -4.995 1.00 14.77 90 GLU A CA 1
ATOM 618 C C . GLU A 1 90 ? -38.131 12.115 -4.573 1.00 17.60 90 GLU A C 1
ATOM 619 O O . GLU A 1 90 ? -38.298 11.850 -3.384 1.00 16.08 90 GLU A O 1
ATOM 625 N N . GLY A 1 91 ? -37.908 11.178 -5.506 1.00 14.37 91 GLY A N 1
ATOM 626 C CA . GLY A 1 91 ? -37.906 9.744 -5.187 1.00 13.39 91 GLY A CA 1
ATOM 627 C C . GLY A 1 91 ? -36.794 9.382 -4.219 1.00 16.24 91 GLY A C 1
ATOM 628 O O . GLY A 1 91 ? -36.947 8.499 -3.361 1.00 14.79 91 GLY A O 1
ATOM 629 N N . THR A 1 92 ? -35.634 10.053 -4.372 1.00 14.59 92 THR A N 1
ATOM 630 C CA . THR A 1 92 ? -34.478 9.828 -3.506 1.00 14.21 92 THR A CA 1
ATOM 631 C C . THR A 1 92 ? -34.813 10.339 -2.114 1.00 17.27 92 THR A C 1
ATOM 632 O O . THR A 1 92 ? -34.565 9.633 -1.141 1.00 16.27 92 THR A O 1
ATOM 636 N N . ALA A 1 93 ? -35.355 11.575 -2.015 1.00 14.22 93 ALA A N 1
ATOM 637 C CA . ALA A 1 93 ? -35.754 12.122 -0.708 1.00 14.69 93 ALA A CA 1
ATOM 638 C C . ALA A 1 93 ? -36.771 11.161 -0.010 1.00 16.83 93 ALA A C 1
ATOM 639 O O . ALA A 1 93 ? -36.635 10.900 1.191 1.00 17.39 93 ALA A O 1
ATOM 641 N N . ALA A 1 94 ? -37.762 10.648 -0.757 1.00 13.46 94 ALA A N 1
ATOM 642 C CA . ALA A 1 94 ? -38.776 9.734 -0.172 1.00 14.09 94 ALA A CA 1
ATOM 643 C C . ALA A 1 94 ? -38.073 8.419 0.277 1.00 15.87 94 ALA A C 1
ATOM 644 O O . ALA A 1 94 ? -38.308 7.944 1.391 1.00 14.55 94 ALA A O 1
ATOM 646 N N . ARG A 1 95 ? -37.215 7.845 -0.585 1.00 12.93 95 ARG A N 1
ATOM 647 C CA . ARG A 1 95 ? -36.529 6.584 -0.237 1.00 13.92 95 ARG A CA 1
ATOM 648 C C . ARG A 1 95 ? -35.678 6.737 1.030 1.00 16.33 95 ARG A C 1
ATOM 649 O O . ARG A 1 95 ? -35.760 5.903 1.929 1.00 16.34 95 ARG A O 1
ATOM 657 N N . LEU A 1 96 ? -34.884 7.811 1.114 1.00 14.15 96 LEU A N 1
ATOM 658 C CA . LEU A 1 96 ? -34.022 8.006 2.279 1.00 14.25 96 LEU A CA 1
ATOM 659 C C . LEU A 1 96 ? -34.810 8.232 3.553 1.00 16.92 96 LEU A C 1
ATOM 660 O O . LEU A 1 96 ? -34.420 7.730 4.598 1.00 17.30 96 LEU A O 1
ATOM 665 N N . ALA A 1 97 ? -35.959 8.946 3.460 1.00 14.93 97 ALA A N 1
ATOM 666 C CA . ALA A 1 97 ? -36.864 9.128 4.606 1.00 15.11 97 ALA A CA 1
ATOM 667 C C . ALA A 1 97 ? -37.389 7.737 5.042 1.00 18.05 97 ALA A C 1
ATOM 668 O O . ALA A 1 97 ? -37.419 7.447 6.250 1.00 19.17 97 ALA A O 1
ATOM 670 N N . ALA A 1 98 ? -37.788 6.880 4.073 1.00 13.68 98 ALA A N 1
ATOM 671 C CA . ALA A 1 98 ? -38.257 5.523 4.405 1.00 15.08 98 ALA A CA 1
ATOM 672 C C . ALA A 1 98 ? -37.144 4.676 5.047 1.00 19.14 98 ALA A C 1
ATOM 673 O O . ALA A 1 98 ? -37.391 3.985 6.033 1.00 18.71 98 ALA A O 1
ATOM 675 N N . GLU A 1 99 ? -35.943 4.694 4.470 1.00 16.68 99 GLU A N 1
ATOM 676 C CA . GLU A 1 99 ? -34.827 3.882 4.993 1.00 16.97 99 GLU A CA 1
ATOM 677 C C . GLU A 1 99 ? -34.361 4.355 6.371 1.00 22.26 99 GLU A C 1
ATOM 678 O O . GLU A 1 99 ? -34.058 3.533 7.243 1.00 23.52 99 GLU A O 1
ATOM 684 N N . ARG A 1 100 ? -34.263 5.670 6.558 1.00 17.78 100 ARG A N 1
ATOM 685 C CA . ARG A 1 100 ? -33.698 6.235 7.790 1.00 17.14 100 ARG A CA 1
ATOM 686 C C . ARG A 1 100 ? -34.693 6.424 8.921 1.00 24.31 100 ARG A C 1
ATOM 687 O O . ARG A 1 100 ? -34.291 6.441 10.082 1.00 24.20 100 ARG A O 1
ATOM 695 N N . GLY A 1 101 ? -35.968 6.566 8.588 1.00 21.72 101 GLY A N 1
ATOM 696 C CA . GLY A 1 101 ? -36.988 6.794 9.602 1.00 23.43 101 GLY A CA 1
ATOM 697 C C . GLY A 1 101 ? -37.179 8.276 9.825 1.00 28.61 101 GLY A C 1
ATOM 698 O O . GLY A 1 101 ? -36.239 9.066 9.673 1.00 30.89 101 GLY A O 1
ATOM 699 N N . VAL A 1 102 ? -38.427 8.663 10.073 1.00 24.26 102 VAL A N 1
ATOM 700 C CA . VAL A 1 102 ? -38.791 10.068 10.253 1.00 24.42 102 VAL A CA 1
ATOM 701 C C . VAL A 1 102 ? -39.419 10.208 11.642 1.00 27.33 102 VAL A C 1
ATOM 702 O O . VAL A 1 102 ? -40.174 9.330 12.042 1.00 26.40 102 VAL A O 1
ATOM 706 N N . SER A 1 103 ? -39.143 11.330 12.343 1.00 25.36 103 SER A N 1
ATOM 707 C CA . SER A 1 103 ? -39.746 11.603 13.656 1.00 24.65 103 SER A CA 1
ATOM 708 C C . SER A 1 103 ? -41.264 11.754 13.471 1.00 25.95 103 SER A C 1
ATOM 709 O O . SER A 1 103 ? -41.710 12.173 12.391 1.00 22.72 103 SER A O 1
ATOM 712 N N . LYS A 1 104 ? -42.045 11.374 14.491 1.00 24.17 104 LYS A N 1
ATOM 713 C CA . LYS A 1 104 ? -43.502 11.484 14.432 1.00 23.34 104 LYS A CA 1
ATOM 714 C C . LYS A 1 104 ? -43.946 12.925 14.176 1.00 24.37 104 LYS A C 1
ATOM 715 O O . LYS A 1 104 ? -44.877 13.116 13.391 1.00 23.41 104 LYS A O 1
ATOM 721 N N . VAL A 1 105 ? -43.275 13.946 14.798 1.00 21.05 105 VAL A N 1
ATOM 722 C CA . VAL A 1 105 ? -43.644 15.353 14.563 1.00 20.99 105 VAL A CA 1
ATOM 723 C C . VAL A 1 105 ? -43.494 15.747 13.099 1.00 22.07 105 VAL A C 1
ATOM 724 O O . VAL A 1 105 ? -44.381 16.403 12.560 1.00 21.91 105 VAL A O 1
ATOM 728 N N . ALA A 1 106 ? -42.398 15.296 12.428 1.00 19.24 106 ALA A N 1
ATOM 729 C CA . ALA A 1 106 ? -42.185 15.631 11.023 1.00 18.38 106 ALA A CA 1
ATOM 730 C C . ALA A 1 106 ? -43.255 14.944 10.165 1.00 19.62 106 ALA A C 1
ATOM 731 O O . ALA A 1 106 ? -43.817 15.577 9.265 1.00 18.75 106 ALA A O 1
ATOM 733 N N . LEU A 1 107 ? -43.606 13.684 10.501 1.00 17.92 107 LEU A N 1
ATOM 734 C CA . LEU A 1 107 ? -44.673 12.971 9.788 1.00 19.84 107 LEU A CA 1
ATOM 735 C C . LEU A 1 107 ? -46.017 13.676 9.978 1.00 20.99 107 LEU A C 1
ATOM 736 O O . LEU A 1 107 ? -46.783 13.785 9.015 1.00 20.05 107 LEU A O 1
ATOM 741 N N . GLU A 1 108 ? -46.301 14.170 11.212 1.00 19.81 108 GLU A N 1
ATOM 742 C CA . GLU A 1 108 ? -47.555 14.890 11.500 1.00 18.98 108 GLU A CA 1
ATOM 743 C C . GLU A 1 108 ? -47.610 16.172 10.659 1.00 21.95 108 GLU A C 1
ATOM 744 O O . GLU A 1 108 ? -48.678 16.512 10.172 1.00 20.68 108 GLU A O 1
ATOM 750 N N . GLU A 1 109 ? -46.458 16.858 10.448 1.00 19.62 109 GLU A N 1
ATOM 751 C CA . GLU A 1 109 ? -46.423 18.091 9.646 1.00 20.63 109 GLU A CA 1
ATOM 752 C C . GLU A 1 109 ? -46.833 17.821 8.201 1.00 22.41 109 GLU A C 1
ATOM 753 O O . GLU A 1 109 ? -47.716 18.517 7.681 1.00 21.76 109 GLU A O 1
ATOM 759 N N . ILE A 1 110 ? -46.230 16.783 7.573 1.00 17.18 110 ILE A N 1
ATOM 760 C CA . ILE A 1 110 ? -46.542 16.478 6.180 1.00 16.68 110 ILE A CA 1
ATOM 761 C C . ILE A 1 110 ? -47.954 15.860 6.057 1.00 21.33 110 ILE A C 1
ATOM 762 O O . ILE A 1 110 ? -48.669 16.180 5.091 1.00 19.73 110 ILE A O 1
ATOM 767 N N . ASP A 1 111 ? -48.377 15.054 7.060 1.00 19.53 111 ASP A N 1
ATOM 768 C CA . ASP A 1 111 ? -49.736 14.492 7.069 1.00 21.35 111 ASP A CA 1
ATOM 769 C C . ASP A 1 111 ? -50.800 15.585 7.151 1.00 24.45 111 ASP A C 1
ATOM 770 O O . ASP A 1 111 ? -51.861 15.437 6.540 1.00 24.40 111 ASP A O 1
ATOM 775 N N . ALA A 1 112 ? -50.527 16.685 7.902 1.00 20.10 112 ALA A N 1
ATOM 776 C CA . ALA A 1 112 ? -51.440 17.822 7.995 1.00 20.55 112 ALA A CA 1
ATOM 777 C C . ALA A 1 112 ? -51.641 18.437 6.592 1.00 21.52 112 ALA A C 1
ATOM 778 O O . ALA A 1 112 ? -52.769 18.782 6.237 1.00 20.57 112 ALA A O 1
ATOM 780 N N . THR A 1 113 ? -50.548 18.560 5.799 1.00 16.46 113 THR A N 1
ATOM 781 C CA . THR A 1 113 ? -50.634 19.102 4.432 1.00 16.52 113 THR A CA 1
ATOM 782 C C . THR A 1 113 ? -51.515 18.191 3.559 1.00 18.62 113 THR A C 1
ATOM 783 O O . THR A 1 113 ? -52.385 18.679 2.826 1.00 17.22 113 THR A O 1
ATOM 787 N N . VAL A 1 114 ? -51.305 16.871 3.673 1.00 15.62 114 VAL A N 1
ATOM 788 C CA . VAL A 1 114 ? -52.093 15.879 2.948 1.00 17.06 114 VAL A CA 1
ATOM 789 C C . VAL A 1 114 ? -53.583 16.033 3.279 1.00 19.62 114 VAL A C 1
ATOM 790 O O . VAL A 1 114 ? -54.409 16.024 2.375 1.00 19.08 114 VAL A O 1
ATOM 794 N N . GLN A 1 115 ? -53.929 16.229 4.573 1.00 19.72 115 GLN A N 1
ATOM 795 C CA . GLN A 1 115 ? -55.324 16.383 4.965 1.00 21.23 115 GLN A CA 1
ATOM 796 C C . GLN A 1 115 ? -55.931 17.679 4.403 1.00 23.21 115 GLN A C 1
ATOM 797 O O . GLN A 1 115 ? -57.083 17.686 3.972 1.00 22.11 115 GLN A O 1
ATOM 803 N N . GLN A 1 116 ? -55.132 18.749 4.327 1.00 17.21 116 GLN A N 1
ATOM 804 C CA . GLN A 1 116 ? -55.609 20.016 3.773 1.00 18.36 116 GLN A CA 1
ATOM 805 C C . GLN A 1 116 ? -55.800 19.856 2.262 1.00 20.68 116 GLN A C 1
ATOM 806 O O . GLN A 1 116 ? -56.750 20.403 1.698 1.00 19.87 116 GLN A O 1
ATOM 812 N N . LEU A 1 117 ? -54.922 19.068 1.620 1.00 16.48 117 LEU A N 1
ATOM 813 C CA . LEU A 1 117 ? -55.049 18.791 0.183 1.00 15.89 117 LEU A CA 1
ATOM 814 C C . LEU A 1 117 ? -56.328 17.999 -0.085 1.00 21.46 117 LEU A C 1
ATOM 815 O O . LEU A 1 117 ? -56.997 18.270 -1.074 1.00 20.37 117 LEU A O 1
ATOM 820 N N . ASP A 1 118 ? -56.686 17.037 0.795 1.00 20.02 118 ASP A N 1
ATOM 821 C CA . ASP A 1 118 ? -57.939 16.284 0.618 1.00 21.03 118 ASP A CA 1
ATOM 822 C C . ASP A 1 118 ? -59.162 17.224 0.611 1.00 24.06 118 ASP A C 1
ATOM 823 O O . ASP A 1 118 ? -60.145 16.964 -0.088 1.00 24.54 118 ASP A O 1
ATOM 828 N N . LEU A 1 119 ? -59.114 18.320 1.400 1.00 21.43 119 LEU A N 1
ATOM 829 C CA . LEU A 1 119 ? -60.203 19.306 1.498 1.00 22.92 119 LEU A CA 1
ATOM 830 C C . LEU A 1 119 ? -60.410 20.083 0.177 1.00 24.53 119 LEU A C 1
ATOM 831 O O . LEU A 1 119 ? -61.444 20.722 0.015 1.00 23.52 119 LEU A O 1
ATOM 836 N N . CYS A 1 120 ? -59.453 19.990 -0.768 1.00 20.79 120 CYS A N 1
ATOM 837 C CA . CYS A 1 120 ? -59.581 20.644 -2.076 1.00 22.23 120 CYS A CA 1
ATOM 838 C C . CYS A 1 120 ? -60.588 19.943 -2.990 1.00 25.43 120 CYS A C 1
ATOM 839 O O . CYS A 1 120 ? -60.949 20.492 -4.025 1.00 25.71 120 CYS A O 1
ATOM 842 N N . PHE A 1 121 ? -60.999 18.723 -2.633 1.00 20.96 121 PHE A N 1
ATOM 843 C CA . PHE A 1 121 ? -61.823 17.888 -3.490 1.00 20.22 121 PHE A CA 1
ATOM 844 C C . PHE A 1 121 ? -63.267 17.758 -3.057 1.00 25.77 121 PHE A C 1
ATOM 845 O O . PHE A 1 121 ? -63.529 17.517 -1.881 1.00 25.44 121 PHE A O 1
ATOM 853 N N . GLY A 1 122 ? -64.187 17.867 -4.021 1.00 24.79 122 GLY A N 1
ATOM 854 C CA . GLY A 1 122 ? -65.618 17.675 -3.789 1.00 24.86 122 GLY A CA 1
ATOM 855 C C . GLY A 1 122 ? -66.101 16.299 -4.240 1.00 28.22 122 GLY A C 1
ATOM 856 O O . GLY A 1 122 ? -65.294 15.411 -4.544 1.00 26.95 122 GLY A O 1
ATOM 857 N N . ASP A 1 123 ? -67.429 16.095 -4.251 1.00 25.96 123 ASP A N 1
ATOM 858 C CA . ASP A 1 123 ? -68.053 14.816 -4.613 1.00 27.73 123 ASP A CA 1
ATOM 859 C C . ASP A 1 123 ? -68.065 14.537 -6.119 1.00 31.76 123 ASP A C 1
ATOM 860 O O . ASP A 1 123 ? -68.219 13.381 -6.500 1.00 33.09 123 ASP A O 1
ATOM 865 N N . ARG A 1 124 ? -67.971 15.574 -6.963 1.00 27.76 124 ARG A N 1
ATOM 866 C CA . ARG A 1 124 ? -67.923 15.406 -8.422 1.00 27.23 124 ARG A CA 1
ATOM 867 C C . ARG A 1 124 ? -66.474 15.328 -8.830 1.00 27.92 124 ARG A C 1
ATOM 868 O O . ARG A 1 124 ? -65.639 16.033 -8.255 1.00 25.05 124 ARG A O 1
ATOM 876 N N . VAL A 1 125 ? -66.159 14.485 -9.823 1.00 25.98 125 VAL A N 1
ATOM 877 C CA . VAL A 1 125 ? -64.785 14.299 -10.307 1.00 27.73 125 VAL A CA 1
ATOM 878 C C . VAL A 1 125 ? -64.129 15.639 -10.710 1.00 34.48 125 VAL A C 1
ATOM 879 O O . VAL A 1 125 ? -62.977 15.865 -10.400 1.00 35.62 125 VAL A O 1
ATOM 883 N N . ASP A 1 126 ? -64.915 16.543 -11.284 1.00 36.84 126 ASP A N 1
ATOM 884 C CA . ASP A 1 126 ? -64.490 17.863 -11.757 1.00 37.68 126 ASP A CA 1
ATOM 885 C C . ASP A 1 126 ? -64.336 18.910 -10.635 1.00 40.06 126 ASP A C 1
ATOM 886 O O . ASP A 1 126 ? -63.730 19.956 -10.856 1.00 39.81 126 ASP A O 1
ATOM 891 N N . ASP A 1 127 ? -64.905 18.641 -9.454 1.00 35.29 127 ASP A N 1
ATOM 892 C CA . ASP A 1 127 ? -64.943 19.560 -8.312 1.00 33.35 127 ASP A CA 1
ATOM 893 C C . ASP A 1 127 ? -63.638 19.608 -7.513 1.00 32.11 127 ASP A C 1
ATOM 894 O O . ASP A 1 127 ? -63.427 18.867 -6.538 1.00 28.79 127 ASP A O 1
ATOM 899 N N . VAL A 1 128 ? -62.781 20.525 -7.922 1.00 28.61 128 VAL A N 1
ATOM 900 C CA . VAL A 1 128 ? -61.475 20.647 -7.296 1.00 26.66 128 VAL A CA 1
ATOM 901 C C . VAL A 1 128 ? -61.149 22.107 -7.162 1.00 28.39 128 VAL A C 1
ATOM 902 O O . VAL A 1 128 ? -61.236 22.835 -8.156 1.00 27.07 128 VAL A O 1
ATOM 906 N N . ASP A 1 129 ? -60.677 22.519 -5.969 1.00 25.29 129 ASP A N 1
ATOM 907 C CA . ASP A 1 129 ? -60.171 23.870 -5.753 1.00 24.26 129 ASP A CA 1
ATOM 908 C C . ASP A 1 129 ? -58.743 23.838 -6.347 1.00 26.64 129 ASP A C 1
ATOM 909 O O . ASP A 1 129 ? -57.764 23.511 -5.653 1.00 24.56 129 ASP A O 1
ATOM 914 N N . PHE A 1 130 ? -58.656 24.095 -7.675 1.00 23.85 130 PHE A N 1
ATOM 915 C CA . PHE A 1 130 ? -57.409 24.004 -8.441 1.00 22.89 130 PHE A CA 1
ATOM 916 C C . PHE A 1 130 ? -56.259 24.866 -7.870 1.00 25.10 130 PHE A C 1
ATOM 917 O O . PHE A 1 130 ? -55.165 24.348 -7.675 1.00 23.47 130 PHE A O 1
ATOM 925 N N . ASP A 1 131 ? -56.498 26.177 -7.644 1.00 23.14 131 ASP A N 1
ATOM 926 C CA . ASP A 1 131 ? -55.447 27.081 -7.121 1.00 22.26 131 ASP A CA 1
ATOM 927 C C . ASP A 1 131 ? -55.030 26.729 -5.673 1.00 23.80 131 ASP A C 1
ATOM 928 O O . ASP A 1 131 ? -53.852 26.864 -5.317 1.00 21.88 131 ASP A O 1
ATOM 933 N N . GLY A 1 132 ? -56.005 26.314 -4.852 1.00 20.80 132 GLY A N 1
ATOM 934 C CA . GLY A 1 132 ? -55.739 25.905 -3.475 1.00 21.18 132 GLY A CA 1
ATOM 935 C C . GLY A 1 132 ? -54.831 24.674 -3.458 1.00 21.11 132 GLY A C 1
ATOM 936 O O . GLY A 1 132 ? -53.851 24.598 -2.698 1.00 20.32 132 GLY A O 1
ATOM 937 N N . TYR A 1 133 ? -55.128 23.715 -4.347 1.00 17.23 133 TYR A N 1
ATOM 938 C CA . TYR A 1 133 ? -54.313 22.511 -4.504 1.00 17.21 133 TYR A CA 1
ATOM 939 C C . TYR A 1 133 ? -52.891 22.887 -4.941 1.00 18.79 133 TYR A C 1
ATOM 940 O O . TYR A 1 133 ? -51.922 22.391 -4.365 1.00 17.03 133 TYR A O 1
ATOM 949 N N . ALA A 1 134 ? -52.756 23.765 -5.970 1.00 17.59 134 ALA A N 1
ATOM 950 C CA . ALA A 1 134 ? -51.439 24.164 -6.479 1.00 18.62 134 ALA A CA 1
ATOM 951 C C . ALA A 1 134 ? -50.546 24.709 -5.345 1.00 22.38 134 ALA A C 1
ATOM 952 O O . ALA A 1 134 ? -49.377 24.331 -5.222 1.00 18.81 134 ALA A O 1
ATOM 954 N N . ALA A 1 135 ? -51.129 25.570 -4.487 1.00 19.86 135 ALA A N 1
ATOM 955 C CA . ALA A 1 135 ? -50.393 26.183 -3.376 1.00 19.47 135 ALA A CA 1
ATOM 956 C C . ALA A 1 135 ? -49.982 25.175 -2.303 1.00 19.01 135 ALA A C 1
ATOM 957 O O . ALA A 1 135 ? -48.817 25.154 -1.890 1.00 18.75 135 ALA A O 1
ATOM 959 N N . LEU A 1 136 ? -50.918 24.286 -1.892 1.00 14.88 136 LEU A N 1
ATOM 960 C CA . LEU A 1 136 ? -50.609 23.290 -0.858 1.00 14.94 136 LEU A CA 1
ATOM 961 C C . LEU A 1 136 ? -49.659 22.208 -1.394 1.00 16.74 136 LEU A C 1
ATOM 962 O O . LEU A 1 136 ? -48.855 21.662 -0.638 1.00 18.00 136 LEU A O 1
ATOM 967 N N . ASN A 1 137 ? -49.716 21.952 -2.705 1.00 15.68 137 ASN A N 1
ATOM 968 C CA . ASN A 1 137 ? -48.833 20.987 -3.381 1.00 15.04 137 ASN A CA 1
ATOM 969 C C . ASN A 1 137 ? -47.374 21.462 -3.211 1.00 18.55 137 ASN A C 1
ATOM 970 O O . ASN A 1 137 ? -46.493 20.641 -2.928 1.00 18.12 137 ASN A O 1
ATOM 975 N N . ARG A 1 138 ? -47.128 22.787 -3.323 1.00 15.40 138 ARG A N 1
ATOM 976 C CA . ARG A 1 138 ? -45.770 23.316 -3.148 1.00 17.32 138 ARG A CA 1
ATOM 977 C C . ARG A 1 138 ? -45.282 23.019 -1.737 1.00 18.56 138 ARG A C 1
ATOM 978 O O . ARG A 1 138 ? -44.166 22.537 -1.569 1.00 18.80 138 ARG A O 1
ATOM 986 N N . ILE A 1 139 ? -46.159 23.214 -0.734 1.00 15.49 139 ILE A N 1
ATOM 987 C CA . ILE A 1 139 ? -45.793 22.925 0.658 1.00 16.14 139 ILE A CA 1
ATOM 988 C C . ILE A 1 139 ? -45.462 21.446 0.821 1.00 17.73 139 ILE A C 1
ATOM 989 O O . ILE A 1 139 ? -44.418 21.117 1.379 1.00 16.07 139 ILE A O 1
ATOM 994 N N . PHE A 1 140 ? -46.333 20.561 0.302 1.00 14.72 140 PHE A N 1
ATOM 995 C CA . PHE A 1 140 ? -46.109 19.110 0.420 1.00 15.02 140 PHE A CA 1
ATOM 996 C C . PHE A 1 140 ? -44.726 18.737 -0.146 1.00 16.62 140 PHE A C 1
ATOM 997 O O . PHE A 1 140 ? -43.977 17.988 0.495 1.00 15.00 140 PHE A O 1
ATOM 1005 N N . HIS A 1 141 ? -44.392 19.234 -1.352 1.00 16.22 141 HIS A N 1
ATOM 1006 C CA . HIS A 1 141 ? -43.111 18.869 -1.984 1.00 16.25 141 HIS A CA 1
ATOM 1007 C C . HIS A 1 141 ? -41.899 19.438 -1.224 1.00 18.82 141 HIS A C 1
ATOM 1008 O O . HIS A 1 141 ? -40.883 18.750 -1.115 1.00 18.70 141 HIS A O 1
ATOM 1015 N N . HIS A 1 142 ? -42.019 20.648 -0.662 1.00 15.52 142 HIS A N 1
ATOM 1016 C CA . HIS A 1 142 ? -40.930 21.239 0.169 1.00 16.62 142 HIS A CA 1
ATOM 1017 C C . HIS A 1 142 ? -40.757 20.373 1.436 1.00 19.11 142 HIS A C 1
ATOM 1018 O O . HIS A 1 142 ? -39.626 20.107 1.864 1.00 19.27 142 HIS A O 1
ATOM 1025 N N . GLN A 1 143 ? -41.885 19.904 2.017 1.00 13.69 143 GLN A N 1
ATOM 1026 C CA . GLN A 1 143 ? -41.812 19.078 3.239 1.00 14.28 143 GLN A CA 1
ATOM 1027 C C . GLN A 1 143 ? -41.198 17.722 2.942 1.00 17.44 143 GLN A C 1
ATOM 1028 O O . GLN A 1 143 ? -40.376 17.219 3.727 1.00 15.84 143 GLN A O 1
ATOM 1034 N N . LEU A 1 144 ? -41.562 17.150 1.796 1.00 15.01 144 LEU A N 1
ATOM 1035 C CA . LEU A 1 144 ? -40.997 15.860 1.375 1.00 16.41 144 LEU A CA 1
ATOM 1036 C C . LEU A 1 144 ? -39.465 15.970 1.227 1.00 19.96 144 LEU A C 1
ATOM 1037 O O . LEU A 1 144 ? -38.738 15.071 1.690 1.00 20.02 144 LEU A O 1
ATOM 1042 N N . ALA A 1 145 ? -38.975 17.073 0.604 1.00 16.53 145 ALA A N 1
ATOM 1043 C CA . ALA A 1 145 ? -37.531 17.300 0.409 1.00 18.03 145 ALA A CA 1
ATOM 1044 C C . ALA A 1 145 ? -36.792 17.314 1.765 1.00 23.12 145 ALA A C 1
ATOM 1045 O O . ALA A 1 145 ? -35.636 16.909 1.843 1.00 22.08 145 ALA A O 1
ATOM 1047 N N . ALA A 1 146 ? -37.467 17.781 2.829 1.00 20.59 146 ALA A N 1
ATOM 1048 C CA . ALA A 1 146 ? -36.851 17.932 4.153 1.00 21.72 146 ALA A CA 1
ATOM 1049 C C . ALA A 1 146 ? -37.040 16.768 5.113 1.00 24.20 146 ALA A C 1
ATOM 1050 O O . ALA A 1 146 ? -36.388 16.734 6.168 1.00 23.77 146 ALA A O 1
ATOM 1052 N N . LEU A 1 147 ? -37.915 15.819 4.779 1.00 20.66 147 LEU A N 1
ATOM 1053 C CA . LEU A 1 147 ? -38.317 14.739 5.679 1.00 21.53 147 LEU A CA 1
ATOM 1054 C C . LEU A 1 147 ? -37.193 13.864 6.250 1.00 26.54 147 LEU A C 1
ATOM 1055 O O . LEU A 1 147 ? -37.220 13.585 7.454 1.00 25.61 147 LEU A O 1
ATOM 1060 N N . CYS A 1 148 ? -36.216 13.435 5.428 1.00 23.43 148 CYS A N 1
ATOM 1061 C CA . CYS A 1 148 ? -35.145 12.554 5.930 1.00 24.03 148 CYS A CA 1
ATOM 1062 C C . CYS A 1 148 ? -34.147 13.259 6.875 1.00 29.80 148 CYS A C 1
ATOM 1063 O O . CYS A 1 148 ? -33.302 12.586 7.466 1.00 31.15 148 CYS A O 1
ATOM 1066 N N . GLY A 1 149 ? -34.200 14.594 6.947 1.00 24.44 149 GLY A N 1
ATOM 1067 C CA . GLY A 1 149 ? -33.351 15.382 7.834 1.00 25.55 149 GLY A CA 1
ATOM 1068 C C . GLY A 1 149 ? -31.933 15.639 7.353 1.00 30.68 149 GLY A C 1
ATOM 1069 O O . GLY A 1 149 ? -31.091 16.086 8.138 1.00 32.26 149 GLY A O 1
ATOM 1070 N N . SER A 1 150 ? -31.642 15.341 6.077 1.00 25.42 150 SER A N 1
ATOM 1071 C CA . SER A 1 150 ? -30.326 15.596 5.496 1.00 25.39 150 SER A CA 1
ATOM 1072 C C . SER A 1 150 ? -30.358 16.932 4.742 1.00 28.16 150 SER A C 1
ATOM 1073 O O . SER A 1 150 ? -31.122 17.088 3.786 1.00 24.17 150 SER A O 1
ATOM 1076 N N . GLU A 1 151 ? -29.508 17.889 5.156 1.00 28.22 151 GLU A N 1
ATOM 1077 C CA . GLU A 1 151 ? -29.446 19.176 4.461 1.00 27.73 151 GLU A CA 1
ATOM 1078 C C . GLU A 1 151 ? -28.898 19.006 3.037 1.00 28.98 151 GLU A C 1
ATOM 1079 O O . GLU A 1 151 ? -29.350 19.714 2.136 1.00 28.37 151 GLU A O 1
ATOM 1085 N N . MET A 1 152 ? -27.997 18.028 2.815 1.00 25.46 152 MET A N 1
ATOM 1086 C CA . MET A 1 152 ? -27.466 17.716 1.473 1.00 25.35 152 MET A CA 1
ATOM 1087 C C . MET A 1 152 ? -28.624 17.316 0.545 1.00 27.53 152 MET A C 1
ATOM 1088 O O . MET A 1 152 ? -28.737 17.820 -0.581 1.00 28.04 152 MET A O 1
ATOM 1093 N N . ILE A 1 153 ? -29.471 16.406 1.019 1.00 21.87 153 ILE A N 1
ATOM 1094 C CA . ILE A 1 153 ? -30.614 15.938 0.239 1.00 20.39 153 ILE A CA 1
ATOM 1095 C C . ILE A 1 153 ? -31.593 17.077 -0.017 1.00 21.45 153 ILE A C 1
ATOM 1096 O O . ILE A 1 153 ? -32.000 17.277 -1.156 1.00 18.94 153 ILE A O 1
ATOM 1101 N N . ARG A 1 154 ? -31.971 17.820 1.035 1.00 19.48 154 ARG A N 1
ATOM 1102 C CA . ARG A 1 154 ? -32.923 18.921 0.879 1.00 19.85 154 ARG A CA 1
ATOM 1103 C C . ARG A 1 154 ? -32.446 19.940 -0.170 1.00 23.38 154 ARG A C 1
ATOM 1104 O O . ARG A 1 154 ? -33.211 20.297 -1.069 1.00 23.84 154 ARG A O 1
ATOM 1112 N N . ARG A 1 155 ? -31.167 20.386 -0.063 1.00 22.10 155 ARG A N 1
ATOM 1113 C CA . ARG A 1 155 ? -30.581 21.363 -1.010 1.00 22.00 155 ARG A CA 1
ATOM 1114 C C . ARG A 1 155 ? -30.613 20.802 -2.458 1.00 24.31 155 ARG A C 1
ATOM 1115 O O . ARG A 1 155 ? -31.000 21.534 -3.355 1.00 21.67 155 ARG A O 1
ATOM 1123 N N . GLU A 1 156 ? -30.277 19.500 -2.666 1.00 20.66 156 GLU A N 1
ATOM 1124 C CA . GLU A 1 156 ? -30.275 18.883 -4.008 1.00 21.81 156 GLU A CA 1
ATOM 1125 C C . GLU A 1 156 ? -31.663 18.773 -4.618 1.00 22.67 156 GLU A C 1
ATOM 1126 O O . GLU A 1 156 ? -31.819 19.034 -5.817 1.00 22.41 156 GLU A O 1
ATOM 1132 N N . VAL A 1 157 ? -32.678 18.419 -3.809 1.00 19.47 157 VAL A N 1
ATOM 1133 C CA . VAL A 1 157 ? -34.052 18.328 -4.304 1.00 19.69 157 VAL A CA 1
ATOM 1134 C C . VAL A 1 157 ? -34.509 19.714 -4.758 1.00 23.56 157 VAL A C 1
ATOM 1135 O O . VAL A 1 157 ? -35.061 19.860 -5.851 1.00 23.41 157 VAL A O 1
ATOM 1139 N N . GLU A 1 158 ? -34.240 20.741 -3.932 1.00 20.66 158 GLU A N 1
ATOM 1140 C CA . GLU A 1 158 ? -34.626 22.115 -4.285 1.00 23.15 158 GLU A CA 1
ATOM 1141 C C . GLU A 1 158 ? -33.897 22.618 -5.538 1.00 26.31 158 GLU A C 1
ATOM 1142 O O . GLU A 1 158 ? -34.523 23.251 -6.403 1.00 26.62 158 GLU A O 1
ATOM 1148 N N . ARG A 1 159 ? -32.613 22.241 -5.696 1.00 21.90 159 ARG A N 1
ATOM 1149 C CA . ARG A 1 159 ? -31.847 22.596 -6.895 1.00 22.45 159 ARG A CA 1
ATOM 1150 C C . ARG A 1 159 ? -32.454 21.928 -8.158 1.00 25.47 159 ARG A C 1
ATOM 1151 O O . ARG A 1 159 ? -32.521 22.555 -9.221 1.00 23.95 159 ARG A O 1
ATOM 1159 N N . ALA A 1 160 ? -32.929 20.669 -8.019 1.00 22.14 160 ALA A N 1
ATOM 1160 C CA . ALA A 1 160 ? -33.551 19.913 -9.118 1.00 22.05 160 ALA A CA 1
ATOM 1161 C C . ALA A 1 160 ? -34.966 20.421 -9.424 1.00 29.42 160 ALA A C 1
ATOM 1162 O O . ALA A 1 160 ? -35.588 19.948 -10.372 1.00 32.28 160 ALA A O 1
ATOM 1164 N N . SER A 1 161 ? -35.482 21.346 -8.610 1.00 24.33 161 SER A N 1
ATOM 1165 C CA . SER A 1 161 ? -36.827 21.918 -8.747 1.00 24.26 161 SER A CA 1
ATOM 1166 C C . SER A 1 161 ? -36.755 23.431 -9.042 1.00 29.81 161 SER A C 1
ATOM 1167 O O . SER A 1 161 ? -37.777 24.111 -8.984 1.00 31.55 161 SER A O 1
ATOM 1170 N N . SER A 1 162 ? -35.563 23.955 -9.375 1.00 26.70 162 SER A N 1
ATOM 1171 C CA . SER A 1 162 ? -35.327 25.405 -9.551 1.00 27.71 162 SER A CA 1
ATOM 1172 C C . SER A 1 162 ? -35.664 25.971 -10.942 1.00 30.34 162 SER A C 1
ATOM 1173 O O . SER A 1 162 ? -35.951 27.165 -11.032 1.00 30.64 162 SER A O 1
ATOM 1176 N N . LEU A 1 163 ? -35.686 25.142 -12.002 1.00 25.30 163 LEU A N 1
ATOM 1177 C CA . LEU A 1 163 ? -36.097 25.663 -13.312 1.00 24.54 163 LEU A CA 1
ATOM 1178 C C . LEU A 1 163 ? -37.625 25.937 -13.314 1.00 26.97 163 LEU A C 1
ATOM 1179 O O . LEU A 1 163 ? -38.373 25.221 -12.635 1.00 23.80 163 LEU A O 1
ATOM 1184 N N . PRO A 1 164 ? -38.083 27.019 -14.002 1.00 25.67 164 PRO A N 1
ATOM 1185 C CA . PRO A 1 164 ? -39.506 27.417 -13.958 1.00 26.07 164 PRO A CA 1
ATOM 1186 C C . PRO A 1 164 ? -40.527 26.402 -14.426 1.00 26.58 164 PRO A C 1
ATOM 1187 O O . PRO A 1 164 ? -41.696 26.547 -14.115 1.00 28.60 164 PRO A O 1
ATOM 1191 N N . PHE A 1 165 ? -40.109 25.438 -15.222 1.00 20.30 165 PHE A N 1
ATOM 1192 C CA . PHE A 1 165 ? -40.994 24.378 -15.702 1.00 20.71 165 PHE A CA 1
ATOM 1193 C C . PHE A 1 165 ? -40.746 23.090 -14.893 1.00 25.57 165 PHE A C 1
ATOM 1194 O O . PHE A 1 165 ? -41.433 22.095 -15.106 1.00 27.24 165 PHE A O 1
ATOM 1202 N N . ALA A 1 166 ? -39.761 23.115 -13.977 1.00 23.35 166 ALA A N 1
ATOM 1203 C CA . ALA A 1 166 ? -39.396 21.952 -13.155 1.00 24.17 166 ALA A CA 1
ATOM 1204 C C . ALA A 1 166 ? -39.988 22.015 -11.749 1.00 27.54 166 ALA A C 1
ATOM 1205 O O . ALA A 1 166 ? -39.915 21.022 -11.024 1.00 27.03 166 ALA A O 1
ATOM 1207 N N . SER A 1 167 ? -40.515 23.166 -11.331 1.00 23.32 167 SER A N 1
ATOM 1208 C CA . SER A 1 167 ? -41.033 23.293 -9.965 1.00 23.13 167 SER A CA 1
ATOM 1209 C C . SER A 1 167 ? -42.317 22.472 -9.768 1.00 24.40 167 SER A C 1
ATOM 1210 O O . SER A 1 167 ? -43.051 22.229 -10.739 1.00 22.06 167 SER A O 1
ATOM 1213 N N . PRO A 1 168 ? -42.583 21.983 -8.532 1.00 21.65 168 PRO A N 1
ATOM 1214 C CA . PRO A 1 168 ? -43.722 21.081 -8.328 1.00 22.39 168 PRO A CA 1
ATOM 1215 C C . PRO A 1 168 ? -45.085 21.541 -8.809 1.00 24.75 168 PRO A C 1
ATOM 1216 O O . PRO A 1 168 ? -45.854 20.681 -9.230 1.00 25.52 168 PRO A O 1
ATOM 1220 N N . SER A 1 169 ? -45.404 22.844 -8.761 1.00 19.40 169 SER A N 1
ATOM 1221 C CA . SER A 1 169 ? -46.731 23.294 -9.253 1.00 18.65 169 SER A CA 1
ATOM 1222 C C . SER A 1 169 ? -46.610 24.197 -10.498 1.00 22.01 169 SER A C 1
ATOM 1223 O O . SER A 1 169 ? -47.510 25.008 -10.774 1.00 19.42 169 SER A O 1
ATOM 1226 N N . ALA A 1 170 ? -45.494 24.060 -11.241 1.00 20.25 170 ALA A N 1
ATOM 1227 C CA . ALA A 1 170 ? -45.235 24.867 -12.446 1.00 20.59 170 ALA A CA 1
ATOM 1228 C C . ALA A 1 170 ? -46.387 24.787 -13.458 1.00 24.00 170 ALA A C 1
ATOM 1229 O O . ALA A 1 170 ? -46.741 25.806 -14.053 1.00 24.80 170 ALA A O 1
ATOM 1231 N N . PHE A 1 171 ? -46.992 23.596 -13.619 1.00 20.74 171 PHE A N 1
ATOM 1232 C CA . PHE A 1 171 ? -48.070 23.402 -14.599 1.00 21.84 171 PHE A CA 1
ATOM 1233 C C . PHE A 1 171 ? -49.475 23.614 -14.037 1.00 27.53 171 PHE A C 1
ATOM 1234 O O . PHE A 1 171 ? -50.470 23.430 -14.754 1.00 27.14 171 PHE A O 1
ATOM 1242 N N . LEU A 1 172 ? -49.550 24.151 -12.808 1.00 23.39 172 LEU A N 1
ATOM 1243 C CA . LEU A 1 172 ? -50.843 24.442 -12.216 1.00 23.59 172 LEU A CA 1
ATOM 1244 C C . LEU A 1 172 ? -51.103 25.948 -12.022 1.00 27.24 172 LEU A C 1
ATOM 1245 O O . LEU A 1 172 ? -51.646 26.313 -10.967 1.00 26.51 172 LEU A O 1
ATOM 1250 N N . PRO A 1 173 ? -50.793 26.864 -13.009 1.00 25.50 173 PRO A N 1
ATOM 1251 C CA . P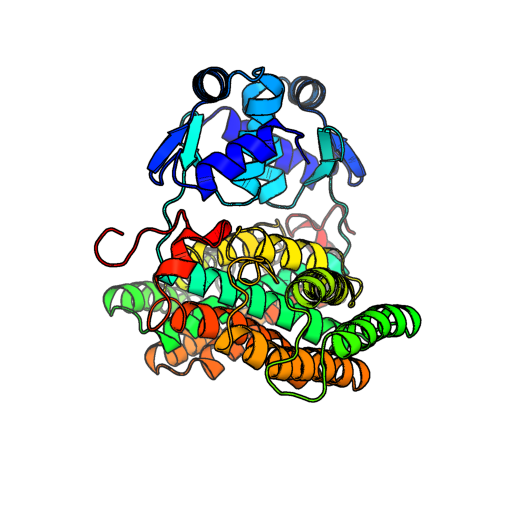RO A 1 173 ? -51.195 28.263 -12.827 1.00 26.83 173 PRO A CA 1
ATOM 1252 C C . PRO A 1 173 ? -52.710 28.369 -12.991 1.00 30.15 173 PRO A C 1
ATOM 1253 O O . PRO A 1 173 ? -53.336 27.481 -13.586 1.00 28.08 173 PRO A O 1
ATOM 1257 N N . ASP A 1 174 ? -53.291 29.478 -12.512 1.00 30.84 174 ASP A N 1
ATOM 1258 C CA . ASP A 1 174 ? -54.736 29.725 -12.582 1.00 31.97 174 ASP A CA 1
ATOM 1259 C C . ASP A 1 174 ? -55.333 29.506 -13.976 1.00 34.37 174 ASP A C 1
ATOM 1260 O O . ASP A 1 174 ? -56.412 28.914 -14.090 1.00 33.95 174 ASP A O 1
ATOM 1265 N N . LYS A 1 175 ? -54.580 29.879 -15.033 1.00 30.24 175 LYS A N 1
ATOM 1266 C CA . LYS A 1 175 ? -55.010 29.769 -16.432 1.00 29.84 175 LYS A CA 1
ATOM 1267 C C . LYS A 1 175 ? -55.047 28.333 -16.962 1.00 33.07 175 LYS A C 1
ATOM 1268 O O . LYS A 1 175 ? -55.609 28.092 -18.033 1.00 34.30 175 LYS A O 1
ATOM 1274 N N . ALA A 1 176 ? -54.511 27.378 -16.194 1.00 25.57 176 ALA A N 1
ATOM 1275 C CA . ALA A 1 176 ? -54.483 25.960 -16.583 1.00 24.97 176 ALA A CA 1
ATOM 1276 C C . ALA A 1 176 ? -55.615 25.154 -15.907 1.00 26.36 176 ALA A C 1
ATOM 1277 O O . ALA A 1 176 ? -55.641 23.933 -15.987 1.00 23.82 176 ALA A O 1
ATOM 1279 N N . ASN A 1 177 ? -56.572 25.868 -15.282 1.00 25.05 177 ASN A N 1
ATOM 1280 C CA . ASN A 1 177 ? -57.706 25.239 -14.602 1.00 24.90 177 ASN A CA 1
ATOM 1281 C C . ASN A 1 177 ? -58.725 24.699 -15.642 1.00 27.03 177 ASN A C 1
ATOM 1282 O O . ASN A 1 177 ? -59.718 25.354 -15.973 1.00 27.70 177 ASN A O 1
ATOM 1287 N N . ILE A 1 178 ? -58.456 23.495 -16.153 1.00 23.89 178 ILE A N 1
ATOM 1288 C CA . ILE A 1 178 ? -59.270 22.801 -17.159 1.00 24.78 178 ILE A CA 1
ATOM 1289 C C . ILE A 1 178 ? -59.631 21.398 -16.645 1.00 31.00 178 ILE A C 1
ATOM 1290 O O . ILE A 1 178 ? -58.948 20.878 -15.764 1.00 30.22 178 ILE A O 1
ATOM 1295 N N . GLY A 1 179 ? -60.665 20.800 -17.246 1.00 28.95 179 GLY A N 1
ATOM 1296 C CA . GLY A 1 179 ? -61.206 19.494 -16.883 1.00 28.65 179 GLY A CA 1
ATOM 1297 C C . GLY A 1 179 ? -60.202 18.375 -16.732 1.00 30.61 179 GLY A C 1
ATOM 1298 O O . GLY A 1 179 ? -60.145 17.734 -15.674 1.00 29.63 179 GLY A O 1
ATOM 1299 N N . ALA A 1 180 ? -59.377 18.148 -17.766 1.00 26.62 180 ALA A N 1
ATOM 1300 C CA . ALA A 1 180 ? -58.381 17.073 -17.722 1.00 26.82 180 ALA A CA 1
ATOM 1301 C C . ALA A 1 180 ? -57.372 17.270 -16.599 1.00 27.51 180 ALA A C 1
ATOM 1302 O O 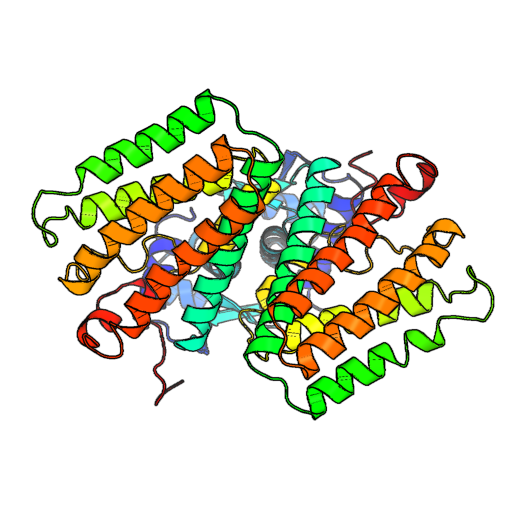. ALA A 1 180 ? -56.914 16.289 -16.035 1.00 27.34 180 ALA A O 1
ATOM 1304 N N . PHE A 1 181 ? -57.010 18.535 -16.303 1.00 22.24 181 PHE A N 1
ATOM 1305 C CA . PHE A 1 181 ? -56.021 18.803 -15.261 1.00 21.62 181 PHE A CA 1
ATOM 1306 C C . PHE A 1 181 ? -56.628 18.688 -13.877 1.00 22.61 181 PHE A C 1
ATOM 1307 O O . PHE A 1 181 ? -56.034 18.050 -13.016 1.00 20.80 181 PHE A O 1
ATOM 1315 N N . ARG A 1 182 ? -57.842 19.230 -13.668 1.00 21.48 182 ARG A N 1
ATOM 1316 C CA . ARG A 1 182 ? -58.533 19.051 -12.369 1.00 21.43 182 ARG A CA 1
ATOM 1317 C C . ARG A 1 182 ? -58.682 17.566 -12.064 1.00 24.05 182 ARG A C 1
ATOM 1318 O O . ARG A 1 182 ? -58.405 17.154 -10.930 1.00 22.61 182 ARG A O 1
ATOM 1326 N N . ARG A 1 183 ? -59.114 16.766 -13.081 1.00 22.33 183 ARG A N 1
ATOM 1327 C CA . ARG A 1 183 ? -59.301 15.323 -12.902 1.00 23.24 183 ARG A CA 1
ATOM 1328 C C . ARG A 1 183 ? -58.001 14.635 -12.587 1.00 27.15 183 ARG A C 1
ATOM 1329 O O . ARG A 1 183 ? -58.010 13.688 -11.810 1.00 27.23 183 ARG A O 1
ATOM 1337 N N . SER A 1 184 ? -56.863 15.129 -13.146 1.00 21.56 184 SER A N 1
ATOM 1338 C CA . SER A 1 184 ? -55.567 14.522 -12.883 1.00 20.46 184 SER A CA 1
ATOM 1339 C C . SER A 1 184 ? -55.129 14.734 -11.431 1.00 21.97 184 SER A C 1
ATOM 1340 O O . SER A 1 184 ? -54.343 13.934 -10.901 1.00 20.88 184 SER A O 1
ATOM 1343 N N . LEU A 1 185 ? -55.637 15.800 -10.770 1.00 19.80 185 LEU A N 1
ATOM 1344 C CA . LEU A 1 185 ? -55.189 16.089 -9.385 1.00 18.67 185 LEU A CA 1
ATOM 1345 C C . LEU A 1 185 ? -55.649 15.074 -8.357 1.00 22.44 185 LEU A C 1
ATOM 1346 O O . LEU A 1 185 ? -55.010 14.915 -7.315 1.00 20.02 185 LEU A O 1
ATOM 1351 N N . ARG A 1 186 ? -56.758 14.392 -8.640 1.00 21.84 186 ARG A N 1
ATOM 1352 C CA . ARG A 1 186 ? -57.289 13.351 -7.779 1.00 21.75 186 ARG A CA 1
ATOM 1353 C C . ARG A 1 186 ? -56.304 12.180 -7.607 1.00 22.23 186 ARG A C 1
ATOM 1354 O O . ARG A 1 186 ? -55.966 11.852 -6.468 1.00 18.99 186 ARG A O 1
ATOM 1362 N N . GLY A 1 187 ? -55.816 11.626 -8.729 1.00 22.16 187 GLY A N 1
ATOM 1363 C CA . GLY A 1 187 ? -54.823 10.546 -8.776 1.00 22.19 187 GLY A CA 1
ATOM 1364 C C . GLY A 1 187 ? -53.489 10.998 -8.213 1.00 23.68 187 GLY A C 1
ATOM 1365 O O . GLY A 1 187 ? -52.798 10.242 -7.519 1.00 23.32 187 GLY A O 1
ATOM 1366 N N . ALA A 1 188 ? -53.157 12.292 -8.465 1.00 19.56 188 ALA A N 1
ATOM 1367 C CA . ALA A 1 188 ? -51.935 12.895 -7.931 1.00 18.36 188 ALA A CA 1
ATOM 1368 C C . ALA A 1 188 ? -51.994 12.889 -6.383 1.00 17.86 188 ALA A C 1
ATOM 1369 O O . ALA A 1 188 ? -51.014 12.539 -5.721 1.00 17.91 188 ALA A O 1
ATOM 1371 N N . GLN A 1 189 ? -53.157 13.236 -5.832 1.00 16.07 189 GLN A N 1
ATOM 1372 C CA . GLN A 1 189 ? -53.369 13.293 -4.383 1.00 15.79 189 GLN A CA 1
ATOM 1373 C C . GLN A 1 189 ? -53.302 11.881 -3.776 1.00 19.05 189 GLN A C 1
ATOM 1374 O O . GLN A 1 189 ? -52.730 11.715 -2.697 1.00 17.87 189 GLN A O 1
ATOM 1380 N N . GLU A 1 190 ? -53.815 10.858 -4.492 1.00 18.05 190 GLU A N 1
ATOM 1381 C CA . GLU A 1 190 ? -53.663 9.483 -3.995 1.00 18.91 190 GLU A CA 1
ATOM 1382 C C . GLU A 1 190 ? -52.164 9.126 -3.903 1.00 18.88 190 GLU A C 1
ATOM 1383 O O . GLU A 1 190 ? -51.760 8.428 -2.966 1.00 18.07 190 GLU A O 1
ATOM 1389 N N . GLN A 1 191 ? -51.341 9.607 -4.863 1.00 14.92 191 GLN A N 1
ATOM 1390 C CA . GLN A 1 191 ? -49.890 9.382 -4.835 1.00 14.96 191 GLN A CA 1
ATOM 1391 C C . GLN A 1 191 ? -49.248 10.067 -3.639 1.00 17.87 191 GLN A C 1
ATOM 1392 O O . GLN A 1 191 ? -48.407 9.462 -2.979 1.00 15.99 191 GLN A O 1
ATOM 1398 N N . HIS A 1 192 ? -49.663 11.327 -3.329 1.00 15.45 192 HIS A N 1
ATOM 1399 C CA . HIS A 1 192 ? -49.161 12.004 -2.111 1.00 13.80 192 HIS A CA 1
ATOM 1400 C C . HIS A 1 192 ? -49.403 11.106 -0.889 1.00 16.54 192 HIS A C 1
ATOM 1401 O O . HIS A 1 192 ? -48.492 10.892 -0.091 1.00 15.62 192 HIS A O 1
ATOM 1408 N N . LYS A 1 193 ? -50.626 10.534 -0.768 1.00 15.20 193 LYS A N 1
ATOM 1409 C CA . LYS A 1 193 ? -50.938 9.662 0.376 1.00 15.17 193 LYS A CA 1
ATOM 1410 C C . LYS A 1 193 ? -50.073 8.393 0.376 1.00 17.32 193 LYS A C 1
ATOM 1411 O O . LYS A 1 193 ? -49.586 7.997 1.429 1.00 16.03 193 LYS A O 1
ATOM 1417 N N . ALA A 1 194 ? -49.862 7.789 -0.804 1.00 14.53 194 ALA A N 1
ATOM 1418 C CA . ALA A 1 194 ? -49.065 6.552 -0.920 1.00 15.15 194 ALA A CA 1
ATOM 1419 C C . ALA A 1 194 ? -47.571 6.803 -0.573 1.00 16.99 194 ALA A C 1
ATOM 1420 O O . ALA A 1 194 ? -46.932 5.948 0.041 1.00 16.95 194 ALA A O 1
ATOM 1422 N N . ILE A 1 195 ? -47.042 7.991 -0.942 1.00 14.70 195 ILE A N 1
ATOM 1423 C CA . ILE A 1 195 ? -45.648 8.357 -0.612 1.00 14.75 195 ILE A CA 1
ATOM 1424 C C . ILE A 1 195 ? -45.505 8.361 0.917 1.00 16.91 195 ILE A C 1
ATOM 1425 O O . ILE A 1 195 ? -44.574 7.768 1.462 1.00 16.36 195 ILE A O 1
ATOM 1430 N N . VAL A 1 196 ? -46.403 9.076 1.597 1.00 15.09 196 VAL A N 1
ATOM 1431 C CA . VAL A 1 196 ? -46.357 9.159 3.065 1.00 15.96 196 VAL A CA 1
ATOM 1432 C C . VAL A 1 196 ? -46.531 7.755 3.682 1.00 16.41 196 VAL A C 1
ATOM 1433 O O . VAL A 1 196 ? -45.765 7.387 4.569 1.00 15.40 196 VAL A O 1
ATOM 1437 N N . ALA A 1 197 ? -47.486 6.967 3.191 1.00 16.01 197 ALA A N 1
ATOM 1438 C CA . ALA A 1 197 ? -47.700 5.619 3.752 1.00 16.50 197 ALA A CA 1
ATOM 1439 C C . ALA A 1 197 ? -46.420 4.777 3.627 1.00 17.24 197 ALA A C 1
ATOM 1440 O O . ALA A 1 197 ? -46.056 4.084 4.571 1.00 17.40 197 ALA A O 1
ATOM 1442 N N . ALA A 1 198 ? -45.750 4.833 2.453 1.00 14.36 198 ALA A N 1
ATOM 1443 C CA . ALA A 1 198 ? -44.533 4.046 2.219 1.00 14.32 198 ALA A CA 1
ATOM 1444 C C . ALA A 1 198 ? -43.405 4.456 3.196 1.00 16.18 198 ALA A C 1
ATOM 1445 O O . ALA A 1 198 ? -42.671 3.610 3.704 1.00 17.04 198 ALA A O 1
ATOM 1447 N N . ILE A 1 199 ? -43.291 5.763 3.457 1.00 15.00 199 ILE A N 1
ATOM 1448 C CA . ILE A 1 199 ? -42.272 6.285 4.373 1.00 14.77 199 ILE A CA 1
ATOM 1449 C C . ILE A 1 199 ? -42.596 5.798 5.794 1.00 17.83 199 ILE A C 1
ATOM 1450 O O . ILE A 1 199 ? -41.704 5.302 6.481 1.00 16.63 199 ILE A O 1
ATOM 1455 N N . VAL A 1 200 ? -43.871 5.906 6.210 1.00 17.39 200 VAL A N 1
ATOM 1456 C CA . VAL A 1 200 ? -44.307 5.437 7.545 1.00 17.68 200 VAL A CA 1
ATOM 1457 C C . VAL A 1 200 ? -43.996 3.935 7.695 1.00 21.15 200 VAL A C 1
ATOM 1458 O O . VAL A 1 200 ? -43.529 3.509 8.754 1.00 19.81 200 VAL A O 1
ATOM 1462 N N . ALA A 1 201 ? -44.237 3.140 6.626 1.00 19.82 201 ALA A N 1
ATOM 1463 C CA . ALA A 1 201 ? -43.992 1.684 6.599 1.00 19.62 201 ALA A CA 1
ATOM 1464 C C . ALA A 1 201 ? -42.505 1.294 6.477 1.00 19.80 201 ALA A C 1
ATOM 1465 O O . ALA A 1 201 ? -42.182 0.104 6.569 1.00 18.27 201 ALA A O 1
ATOM 1467 N N . ARG A 1 202 ? -41.610 2.285 6.250 1.00 16.38 202 ARG A N 1
ATOM 1468 C CA . ARG A 1 202 ? -40.174 2.079 6.057 1.00 17.49 202 ARG A CA 1
ATOM 1469 C C . ARG A 1 202 ? -39.949 1.184 4.814 1.00 21.57 202 ARG A C 1
ATOM 1470 O O . ARG A 1 202 ? -39.064 0.330 4.808 1.00 22.84 202 ARG A O 1
ATOM 1478 N N . GLU A 1 203 ? -40.756 1.411 3.749 1.00 15.34 203 GLU A N 1
ATOM 1479 C CA . GLU A 1 203 ? -40.651 0.654 2.497 1.00 16.67 203 GLU A CA 1
ATOM 1480 C C . GLU A 1 203 ? -40.022 1.582 1.443 1.00 19.64 203 GLU A C 1
ATOM 1481 O O . GLU A 1 203 ? -40.728 2.252 0.689 1.00 18.03 203 GLU A O 1
ATOM 1487 N N . GLY A 1 204 ? -38.672 1.674 1.475 1.00 17.05 204 GLY A N 1
ATOM 1488 C CA . GLY A 1 204 ? -37.925 2.581 0.593 1.00 15.66 204 GLY A CA 1
ATOM 1489 C C . GLY A 1 204 ? -38.134 2.428 -0.903 1.00 17.59 204 GLY A C 1
ATOM 1490 O O . GLY A 1 204 ? -38.241 3.440 -1.626 1.00 16.95 204 GLY A O 1
ATOM 1491 N N . ALA A 1 205 ? -38.124 1.166 -1.396 1.00 14.31 205 ALA A N 1
ATOM 1492 C CA . ALA A 1 205 ? -38.310 0.901 -2.827 1.00 15.38 205 ALA A CA 1
ATOM 1493 C C . ALA A 1 205 ? -39.697 1.421 -3.268 1.00 18.02 205 ALA A C 1
ATOM 1494 O O . ALA A 1 205 ? -39.802 2.059 -4.305 1.00 16.72 205 ALA A O 1
ATOM 1496 N N . ARG A 1 206 ? -40.746 1.177 -2.443 1.00 15.85 206 ARG A N 1
ATOM 1497 C CA . ARG A 1 206 ? -42.096 1.682 -2.756 1.00 14.91 206 ARG A CA 1
ATOM 1498 C C . ARG A 1 206 ? -42.100 3.219 -2.734 1.00 17.49 206 ARG A C 1
ATOM 1499 O O . ARG A 1 206 ? -42.658 3.851 -3.648 1.00 16.29 206 ARG A O 1
ATOM 1507 N N . ALA A 1 207 ? -41.524 3.817 -1.668 1.00 14.86 207 ALA A N 1
ATOM 1508 C CA . ALA A 1 207 ? -41.471 5.279 -1.511 1.00 16.44 207 ALA A CA 1
ATOM 1509 C C . ALA A 1 207 ? -40.832 5.942 -2.734 1.00 17.64 207 ALA A C 1
ATOM 1510 O O . ALA A 1 207 ? -41.395 6.900 -3.290 1.00 16.46 207 ALA A O 1
ATOM 1512 N N . GLU A 1 208 ? -39.695 5.389 -3.195 1.00 14.18 208 GLU A N 1
ATOM 1513 C CA . GLU A 1 208 ? -39.032 5.914 -4.376 1.00 13.42 208 GLU A CA 1
ATOM 1514 C C . GLU A 1 208 ? -39.888 5.756 -5.621 1.00 16.62 208 GLU A C 1
ATOM 1515 O O . GLU A 1 208 ? -40.018 6.711 -6.399 1.00 16.52 208 GLU A O 1
ATOM 1521 N N . ALA A 1 209 ? -40.449 4.557 -5.825 1.00 14.90 209 ALA A N 1
ATOM 1522 C CA . ALA A 1 209 ? -41.227 4.281 -7.030 1.00 16.38 209 ALA A CA 1
ATOM 1523 C C . ALA A 1 209 ? -42.423 5.231 -7.147 1.00 19.70 209 ALA A C 1
ATOM 1524 O O . ALA A 1 209 ? -42.655 5.789 -8.226 1.00 19.03 209 ALA A O 1
ATOM 1526 N N . VAL A 1 210 ? -43.164 5.430 -6.052 1.00 15.88 210 VAL A N 1
ATOM 1527 C CA . VAL A 1 210 ? -44.351 6.303 -6.106 1.00 15.01 210 VAL A CA 1
ATOM 1528 C C . VAL A 1 210 ? -43.963 7.778 -6.265 1.00 16.55 210 VAL A C 1
ATOM 1529 O O . VAL A 1 210 ? -44.595 8.506 -7.062 1.00 14.03 210 VAL A O 1
ATOM 1533 N N . ALA A 1 211 ? -42.947 8.232 -5.505 1.00 14.04 211 ALA A N 1
ATOM 1534 C CA . ALA A 1 211 ? -42.550 9.655 -5.581 1.00 14.83 211 ALA A CA 1
ATOM 1535 C C . ALA A 1 211 ? -42.010 10.006 -6.965 1.00 16.30 211 ALA A C 1
ATOM 1536 O O . ALA A 1 211 ? -42.341 11.058 -7.500 1.00 15.21 211 ALA A O 1
ATOM 1538 N N . ARG A 1 212 ? -41.223 9.105 -7.575 1.00 15.12 212 ARG A N 1
ATOM 1539 C CA . ARG A 1 212 ? -40.730 9.355 -8.938 1.00 14.91 212 ARG A CA 1
ATOM 1540 C C . ARG A 1 212 ? -41.919 9.315 -9.914 1.00 15.91 212 ARG A C 1
ATOM 1541 O O . ARG A 1 212 ? -42.019 10.162 -10.806 1.00 15.12 212 ARG A O 1
ATOM 1549 N N . GLU A 1 213 ? -42.806 8.304 -9.778 1.00 13.97 213 GLU A N 1
ATOM 1550 C CA . GLU A 1 213 ? -43.962 8.204 -10.680 1.00 14.12 213 GLU A CA 1
ATOM 1551 C C . GLU A 1 213 ? -44.868 9.438 -10.602 1.00 16.50 213 GLU A C 1
ATOM 1552 O O . GLU A 1 213 ? -45.448 9.845 -11.610 1.00 15.53 213 GLU A O 1
ATOM 1558 N N . HIS A 1 214 ? -44.944 10.046 -9.413 1.00 13.03 214 HIS A N 1
ATOM 1559 C CA . HIS A 1 214 ? -45.762 11.242 -9.177 1.00 13.40 214 HIS A CA 1
ATOM 1560 C C . HIS A 1 214 ? -45.397 12.360 -10.162 1.00 19.06 214 HIS A C 1
ATOM 1561 O O . HIS A 1 214 ? -46.294 13.031 -10.680 1.00 16.99 214 HIS A O 1
ATOM 1568 N N . SER A 1 215 ? -44.083 12.551 -10.439 1.00 16.22 215 SER A N 1
ATOM 1569 C CA . SER A 1 215 ? -43.612 13.595 -11.359 1.00 15.82 215 SER A CA 1
ATOM 1570 C C . SER A 1 215 ? -44.125 13.364 -12.785 1.00 18.51 215 SER A C 1
ATOM 1571 O O . SER A 1 215 ? -44.226 14.320 -13.558 1.00 17.85 215 SER A O 1
ATOM 1574 N N . ARG A 1 216 ? -44.472 12.103 -13.135 1.00 16.25 216 ARG A N 1
ATOM 1575 C CA . ARG A 1 216 ? -45.025 11.847 -14.482 1.00 17.31 216 ARG A CA 1
ATOM 1576 C C . ARG A 1 216 ? -46.418 12.470 -14.662 1.00 19.97 216 ARG A C 1
ATOM 1577 O O . ARG A 1 216 ? -46.905 12.499 -15.780 1.00 20.34 216 ARG A O 1
ATOM 1585 N N . THR A 1 217 ? -47.052 12.963 -13.583 1.00 16.73 217 THR A N 1
ATOM 1586 C CA . THR A 1 217 ? -48.352 13.657 -13.719 1.00 16.80 217 THR A CA 1
ATOM 1587 C C . THR A 1 217 ? -48.089 14.947 -14.513 1.00 19.60 217 THR A C 1
ATOM 1588 O O . THR A 1 217 ? -48.811 15.213 -15.472 1.00 19.82 217 THR A O 1
ATOM 1592 N N . ALA A 1 218 ? -47.047 15.734 -14.125 1.00 17.43 218 ALA A N 1
ATOM 1593 C CA . ALA A 1 218 ? -46.708 16.963 -14.856 1.00 16.99 218 ALA A CA 1
ATOM 1594 C C . ALA A 1 218 ? -46.332 16.602 -16.299 1.00 19.16 218 ALA A C 1
ATOM 1595 O O . ALA A 1 218 ? -46.796 17.274 -17.223 1.00 18.82 218 ALA A O 1
ATOM 1597 N N . ARG A 1 219 ? -45.542 15.518 -16.507 1.00 15.79 219 ARG A N 1
ATOM 1598 C CA . ARG A 1 219 ? -45.164 15.140 -17.879 1.00 15.23 219 ARG A CA 1
ATOM 1599 C C . ARG A 1 219 ? -46.412 14.806 -18.735 1.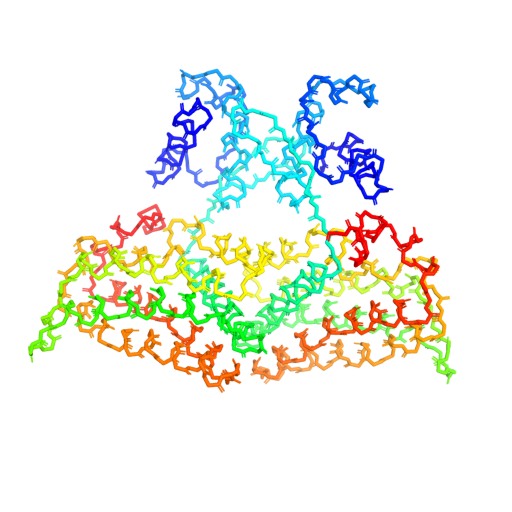00 18.81 219 ARG A C 1
ATOM 1600 O O . ARG A 1 219 ? -46.521 15.273 -19.870 1.00 17.71 219 ARG A O 1
ATOM 1608 N N . THR A 1 220 ? -47.353 14.012 -18.179 1.00 16.58 220 THR A N 1
ATOM 1609 C CA . THR A 1 220 ? -48.573 13.590 -18.892 1.00 16.25 220 THR A CA 1
ATOM 1610 C C . THR A 1 220 ? -49.433 14.817 -19.209 1.00 21.13 220 THR A C 1
ATOM 1611 O O . THR A 1 220 ? -50.007 14.908 -20.301 1.00 20.49 220 THR A O 1
ATOM 1615 N N . ASN A 1 221 ? -49.496 15.783 -18.273 1.00 19.19 221 ASN A N 1
ATOM 1616 C CA . ASN A 1 221 ? -50.270 17.006 -18.499 1.00 19.69 221 ASN A CA 1
ATOM 1617 C C . ASN A 1 221 ? -49.628 17.903 -19.560 1.00 22.21 221 ASN A C 1
ATOM 1618 O O . ASN A 1 221 ? -50.345 18.496 -20.346 1.00 20.49 221 ASN A O 1
ATOM 1623 N N . LEU A 1 222 ? -48.280 17.916 -19.630 1.00 18.35 222 LEU A N 1
ATOM 1624 C CA . LEU A 1 222 ? -47.573 18.642 -20.682 1.00 18.21 222 LEU A CA 1
ATOM 1625 C C . LEU A 1 222 ? -47.940 17.993 -22.039 1.00 20.45 222 LEU A C 1
ATOM 1626 O O . LEU A 1 222 ? -48.275 18.706 -22.984 1.00 20.34 222 LEU A O 1
ATOM 1631 N N . GLU A 1 223 ? -47.890 16.644 -22.127 1.00 18.08 223 GLU A N 1
ATOM 1632 C CA . GLU A 1 223 ? -48.240 15.937 -23.362 1.00 18.17 223 GLU A CA 1
ATOM 1633 C C . GLU A 1 223 ? -49.701 16.237 -23.755 1.00 22.37 223 GLU A C 1
ATOM 1634 O O . GLU A 1 223 ? -49.988 16.451 -24.938 1.00 23.14 223 GLU A O 1
ATOM 1640 N N . TYR A 1 224 ? -50.596 16.318 -22.764 1.00 20.86 224 TYR A N 1
ATOM 1641 C CA . TYR A 1 224 ? -51.999 16.648 -23.009 1.00 21.39 224 TYR A CA 1
ATOM 1642 C C . TYR A 1 224 ? -52.120 18.088 -23.582 1.00 25.29 224 TYR A C 1
ATOM 1643 O O . TYR A 1 224 ? -52.899 18.276 -24.518 1.00 26.99 224 TYR A O 1
ATOM 1652 N N . MET A 1 225 ? -51.346 19.093 -23.032 1.00 20.08 225 MET A N 1
ATOM 1653 C CA A MET A 1 225 ? -51.379 20.483 -23.506 0.50 18.15 225 MET A CA 1
ATOM 1654 C CA B MET A 1 225 ? -51.435 20.468 -23.543 0.50 18.45 225 MET A CA 1
ATOM 1655 C C . MET A 1 225 ? -51.011 20.508 -24.998 1.00 23.43 225 MET A C 1
ATOM 1656 O O . MET A 1 225 ? -51.683 21.140 -25.805 1.00 23.14 225 MET A O 1
ATOM 1665 N N . ILE A 1 226 ? -49.903 19.825 -25.348 1.00 20.57 226 ILE A N 1
ATOM 1666 C CA . ILE A 1 226 ? -49.427 19.805 -26.734 1.00 22.62 226 ILE A CA 1
ATOM 1667 C C . ILE A 1 226 ? -50.478 19.190 -27.674 1.00 27.84 226 ILE A C 1
ATOM 1668 O O . ILE A 1 226 ? -50.780 19.769 -28.722 1.00 28.22 226 ILE A O 1
ATOM 1673 N N . ARG A 1 227 ? -51.078 18.067 -27.260 1.00 26.33 227 ARG A N 1
ATOM 1674 C CA . ARG A 1 227 ? -52.079 17.347 -28.058 1.00 28.27 227 ARG A CA 1
ATOM 1675 C C . ARG A 1 227 ? -53.452 18.040 -28.156 1.00 34.74 227 ARG A C 1
ATOM 1676 O O . ARG A 1 227 ? -54.041 18.084 -29.243 1.00 35.53 227 ARG A O 1
ATOM 1684 N N . GLU A 1 228 ? -53.995 18.495 -27.021 1.00 31.30 228 GLU A N 1
ATOM 1685 C CA . GLU A 1 228 ? -55.370 18.977 -26.882 1.00 32.92 228 GLU A CA 1
ATOM 1686 C C . GLU A 1 228 ? -55.572 20.425 -26.442 1.00 36.21 228 GLU A C 1
ATOM 1687 O O . GLU A 1 228 ? -56.690 20.919 -26.554 1.00 38.89 228 GLU A O 1
ATOM 1693 N N . ALA A 1 229 ? -54.563 21.082 -25.842 1.00 28.84 229 ALA A N 1
ATOM 1694 C CA . ALA A 1 229 ? -54.777 22.461 -25.366 1.00 27.02 229 ALA A CA 1
ATOM 1695 C C . ALA A 1 229 ? -53.548 23.336 -25.635 1.00 29.47 229 ALA A C 1
ATOM 1696 O O . ALA A 1 229 ? -52.952 23.843 -24.681 1.00 27.45 229 ALA A O 1
ATOM 1698 N N . PRO A 1 230 ? -53.085 23.474 -26.906 1.00 29.68 230 PRO A N 1
ATOM 1699 C CA . PRO A 1 230 ? -51.832 24.211 -27.147 1.00 29.80 230 PRO A CA 1
ATOM 1700 C C . PRO A 1 230 ? -51.879 25.686 -26.748 1.00 34.89 230 PRO A C 1
ATOM 1701 O O . PRO A 1 230 ? -50.827 26.269 -26.518 1.00 33.46 230 PRO A O 1
ATOM 1705 N N . GLU A 1 231 ? -53.102 26.259 -26.619 1.00 34.71 231 GLU A N 1
ATOM 1706 C CA . GLU A 1 231 ? -53.380 27.626 -26.151 1.00 35.91 231 GLU A CA 1
ATOM 1707 C C . GLU A 1 231 ? -52.856 27.809 -24.722 1.00 39.47 231 GLU A C 1
ATOM 1708 O O . GLU A 1 231 ? -52.480 28.918 -24.356 1.00 40.04 231 GLU A O 1
ATOM 1714 N N . LEU A 1 232 ? -52.852 26.728 -23.905 1.00 34.82 232 LEU A N 1
ATOM 1715 C CA . LEU A 1 232 ? -52.371 26.772 -22.519 1.00 34.19 232 LEU A CA 1
ATOM 1716 C C . LEU A 1 232 ? -50.876 26.967 -22.419 1.00 36.40 232 LEU A C 1
ATOM 1717 O O . LEU A 1 232 ? -50.418 27.678 -21.523 1.00 35.11 232 LEU A O 1
ATOM 1722 N N . ILE A 1 233 ? -50.107 26.306 -23.301 1.00 33.07 233 ILE A N 1
ATOM 1723 C CA . ILE A 1 233 ? -48.641 26.351 -23.277 1.00 33.06 233 ILE A CA 1
ATOM 1724 C C . ILE A 1 233 ? -48.103 27.798 -23.074 1.00 38.54 233 ILE A C 1
ATOM 1725 O O . ILE A 1 233 ? -47.349 28.041 -22.141 1.00 39.14 233 ILE A O 1
ATOM 1730 N N . ALA A 1 234 ? -48.545 28.748 -23.933 1.00 36.25 234 ALA A N 1
ATOM 1731 C CA . ALA A 1 234 ? -48.148 30.162 -23.917 1.00 36.50 234 ALA A CA 1
ATOM 1732 C C . ALA A 1 234 ? -48.703 30.932 -22.698 1.00 37.97 234 ALA A C 1
ATOM 1733 O O . ALA A 1 234 ? -48.173 31.987 -22.355 1.00 37.86 234 ALA A O 1
ATOM 1735 N N . GLN A 1 235 ? -49.740 30.393 -22.035 1.00 31.32 235 GLN A N 1
ATOM 1736 C CA . GLN A 1 235 ? -50.340 31.014 -20.850 1.00 30.79 235 GLN A CA 1
ATOM 1737 C C . GLN A 1 235 ? -49.761 30.478 -19.536 1.00 33.47 235 GLN A C 1
ATOM 1738 O O . GLN A 1 235 ? -50.108 30.983 -18.465 1.00 34.20 235 GLN A O 1
ATOM 1744 N N . VAL A 1 236 ? -48.909 29.447 -19.612 1.00 26.22 236 VAL A N 1
ATOM 1745 C CA . VAL A 1 236 ? -48.247 28.874 -18.424 1.00 24.84 236 VAL A CA 1
ATOM 1746 C C . VAL A 1 236 ? -46.932 29.654 -18.317 1.00 28.36 236 VAL A C 1
ATOM 1747 O O . VAL A 1 236 ? -46.093 29.543 -19.224 1.00 25.83 236 VAL A O 1
ATOM 1751 N N . PRO A 1 237 ? -46.768 30.521 -17.292 1.00 28.33 237 PRO A N 1
ATOM 1752 C CA . PRO A 1 237 ? -45.567 31.381 -17.248 1.00 29.16 237 PRO A CA 1
ATOM 1753 C C . PRO A 1 237 ? -44.231 30.668 -17.503 1.00 33.04 237 PRO A C 1
ATOM 1754 O O . PRO A 1 237 ? -43.453 31.161 -18.321 1.00 33.81 237 PRO A O 1
ATOM 1758 N N . GLY A 1 238 ? -44.025 29.496 -16.897 1.00 27.91 238 GLY A N 1
ATOM 1759 C CA . GLY A 1 238 ? -42.798 28.723 -17.074 1.00 27.37 238 GLY A CA 1
ATOM 1760 C C . GLY A 1 238 ? -42.611 28.019 -18.407 1.00 30.42 238 GLY A C 1
ATOM 1761 O O . GLY A 1 238 ? -41.556 27.421 -18.628 1.00 28.80 238 GLY A O 1
ATOM 1762 N N . LEU A 1 239 ? -43.625 28.050 -19.307 1.00 25.05 239 LEU A N 1
ATOM 1763 C CA . LEU A 1 239 ? -43.501 27.369 -20.624 1.00 23.97 239 LEU A CA 1
ATOM 1764 C C . LEU A 1 239 ? -43.427 28.358 -21.788 1.00 26.29 239 LEU A C 1
ATOM 1765 O O . LEU A 1 239 ? -43.123 27.964 -22.921 1.00 23.71 239 LEU A O 1
ATOM 1770 N N . ALA A 1 240 ? -43.723 29.648 -21.524 1.00 25.12 240 ALA A N 1
ATOM 1771 C CA . ALA A 1 240 ? -43.705 30.633 -22.606 1.00 25.27 240 ALA A CA 1
ATOM 1772 C C . ALA A 1 240 ? -42.359 30.729 -23.330 1.00 28.55 240 ALA A C 1
ATOM 1773 O O . ALA A 1 240 ? -42.345 30.970 -24.538 1.00 29.90 240 ALA A O 1
ATOM 1775 N N . LEU A 1 241 ? -41.240 30.472 -22.624 1.00 22.97 241 LEU A N 1
ATOM 1776 C CA . LEU A 1 241 ? -39.901 30.564 -23.235 1.00 24.50 241 LEU A CA 1
ATOM 1777 C C . LEU A 1 241 ? -39.498 29.372 -24.100 1.00 25.69 241 LEU A C 1
ATOM 1778 O O . LEU A 1 241 ? -38.469 29.435 -24.765 1.00 25.05 241 LEU A O 1
ATOM 1783 N N . ILE A 1 242 ? -40.261 28.270 -24.048 1.00 22.46 242 ILE A N 1
ATOM 1784 C CA . ILE A 1 242 ? -39.900 27.041 -24.762 1.00 21.69 242 ILE A CA 1
ATOM 1785 C C . ILE A 1 242 ? -40.043 27.213 -26.270 1.00 25.53 242 ILE A C 1
ATOM 1786 O O . ILE A 1 242 ? -41.045 27.767 -26.739 1.00 25.78 242 ILE A O 1
ATOM 1791 N N . SER A 1 243 ? -39.041 26.736 -27.021 1.00 23.18 243 SER A N 1
ATOM 1792 C CA . SER A 1 243 ? -39.040 26.744 -28.478 1.00 24.40 243 SER A CA 1
ATOM 1793 C C . SER A 1 243 ? -39.705 25.426 -28.948 1.00 29.73 243 SER A C 1
ATOM 1794 O O . SER A 1 243 ? -39.386 24.350 -28.424 1.00 29.18 243 SER A O 1
ATOM 1797 N N . ASP A 1 244 ? -40.658 25.513 -29.875 1.00 27.95 244 ASP A N 1
ATOM 1798 C CA . ASP A 1 244 ? -41.371 24.307 -30.295 1.00 28.66 244 ASP A CA 1
ATOM 1799 C C . ASP A 1 244 ? -40.558 23.445 -31.266 1.00 31.41 244 ASP A C 1
ATOM 1800 O O . ASP A 1 244 ? -39.447 23.811 -31.680 1.00 29.89 244 ASP A O 1
ATOM 1805 N N . HIS A 1 245 ? -41.132 22.314 -31.651 1.00 28.47 245 HIS A N 1
ATOM 1806 C CA . HIS A 1 245 ? -40.472 21.357 -32.525 1.00 29.68 245 HIS A CA 1
ATOM 1807 C C . HIS A 1 245 ? -40.012 21.955 -33.857 1.00 35.97 245 HIS A C 1
ATOM 1808 O O . HIS A 1 245 ? -38.868 21.754 -34.253 1.00 36.49 245 HIS A O 1
ATOM 1815 N N . HIS A 1 246 ? -40.879 22.751 -34.498 1.00 33.51 246 HIS A N 1
ATOM 1816 C CA . HIS A 1 246 ? -40.615 23.438 -35.761 1.00 35.05 246 HIS A CA 1
ATOM 1817 C C . HIS A 1 246 ? -39.466 24.478 -35.600 1.00 41.38 246 HIS A C 1
ATOM 1818 O O . HIS A 1 246 ? -38.661 24.623 -36.520 1.00 41.54 246 HIS A O 1
ATOM 1825 N N . HIS A 1 247 ? -39.335 25.128 -34.416 1.00 38.08 247 HIS A N 1
ATOM 1826 C CA . HIS A 1 247 ? -38.358 26.207 -34.236 1.00 38.43 247 HIS A CA 1
ATOM 1827 C C . HIS A 1 247 ? -37.108 25.920 -33.367 1.00 40.98 247 HIS A C 1
ATOM 1828 O O . HIS A 1 247 ? -36.162 26.706 -33.439 1.00 41.32 247 HIS A O 1
ATOM 1835 N N . HIS A 1 248 ? -37.081 24.835 -32.570 1.00 35.19 248 HIS A N 1
ATOM 1836 C CA . HIS A 1 248 ? -35.946 24.525 -31.695 1.00 36.99 248 HIS A CA 1
ATOM 1837 C C . HIS A 1 248 ? -34.779 23.900 -32.453 1.00 53.53 248 HIS A C 1
ATOM 1838 O O . HIS A 1 248 ? -34.916 22.810 -32.999 1.00 37.20 248 HIS A O 1
ATOM 1845 N N . ALA B 1 7 ? -7.316 30.190 -16.983 1.00 53.59 7 ALA B N 1
ATOM 1846 C CA . ALA B 1 7 ? -7.080 31.104 -18.097 1.00 56.25 7 ALA B CA 1
ATOM 1847 C C . ALA B 1 7 ? -7.581 32.518 -17.799 1.00 56.87 7 ALA B C 1
ATOM 1848 O O . ALA B 1 7 ? -6.935 33.482 -18.211 1.00 57.19 7 ALA B O 1
ATOM 1850 N N . THR B 1 8 ? -8.701 32.646 -17.060 1.00 49.01 8 THR B N 1
ATOM 1851 C CA . THR B 1 8 ? -9.269 33.954 -16.701 1.00 47.07 8 THR B CA 1
ATOM 1852 C C . THR B 1 8 ? -8.990 34.312 -15.237 1.00 46.98 8 THR B C 1
ATOM 1853 O O . THR B 1 8 ? -8.688 33.426 -14.430 1.00 45.28 8 THR B O 1
ATOM 1857 N N . HIS B 1 9 ? -9.145 35.606 -14.884 1.00 41.86 9 HIS B N 1
ATOM 1858 C CA . HIS B 1 9 ? -8.999 36.070 -13.506 1.00 40.17 9 HIS B CA 1
ATOM 1859 C C . HIS B 1 9 ? -10.020 35.349 -12.613 1.00 40.96 9 HIS B C 1
ATOM 1860 O O . HIS B 1 9 ? -9.693 34.949 -11.495 1.00 39.61 9 HIS B O 1
ATOM 1867 N N . GLY B 1 10 ? -11.226 35.155 -13.149 1.00 37.17 10 GLY B N 1
ATOM 1868 C CA . GLY B 1 10 ? -12.327 34.468 -12.479 1.00 34.64 10 GLY B CA 1
ATOM 1869 C C . GLY B 1 10 ? -12.007 33.023 -12.153 1.00 37.77 10 GLY B C 1
ATOM 1870 O O . GLY B 1 10 ? -12.280 32.566 -11.043 1.00 35.12 10 GLY B O 1
ATOM 1871 N N . GLY B 1 11 ? -11.428 32.316 -13.123 1.00 36.67 11 GLY B N 1
ATOM 1872 C CA . GLY B 1 11 ? -11.036 30.914 -12.983 1.00 36.43 11 GLY B CA 1
ATOM 1873 C C . GLY B 1 11 ? -9.930 30.726 -11.961 1.00 39.62 11 GLY B C 1
ATOM 1874 O O . GLY B 1 11 ? -9.958 29.767 -11.183 1.00 37.81 11 GLY B O 1
ATOM 1875 N N . ARG B 1 12 ? -8.950 31.658 -11.943 1.00 36.67 12 ARG B N 1
ATOM 1876 C CA . ARG B 1 12 ? -7.847 31.618 -10.977 1.00 35.56 12 ARG B CA 1
ATOM 1877 C C . ARG B 1 12 ? -8.385 31.907 -9.567 1.00 36.39 12 ARG B C 1
ATOM 1878 O O . ARG B 1 12 ? -7.969 31.250 -8.613 1.00 35.42 12 ARG B O 1
ATOM 1886 N N . ALA B 1 13 ? -9.342 32.863 -9.450 1.00 31.27 13 ALA B N 1
ATOM 1887 C CA . ALA B 1 13 ? -10.036 33.202 -8.201 1.00 29.29 13 ALA B CA 1
ATOM 1888 C C . ALA B 1 13 ? -10.764 31.965 -7.653 1.00 31.19 13 ALA B C 1
ATOM 1889 O O . ALA B 1 13 ? -10.723 31.725 -6.444 1.00 30.78 13 ALA B O 1
ATOM 1891 N N . VAL B 1 14 ? -11.402 31.161 -8.540 1.00 27.02 14 VAL B N 1
ATOM 1892 C CA . VAL B 1 14 ? -12.118 29.920 -8.162 1.00 25.66 14 VAL B CA 1
ATOM 1893 C C . VAL B 1 14 ? -11.112 28.939 -7.555 1.00 30.80 14 VAL B C 1
ATOM 1894 O O . VAL B 1 14 ? -11.379 28.397 -6.484 1.00 28.66 14 VAL B O 1
ATOM 1898 N N . ILE B 1 15 ? -9.958 28.738 -8.217 1.00 29.86 15 ILE B N 1
ATOM 1899 C CA . ILE B 1 15 ? -8.898 27.829 -7.750 1.00 31.48 15 ILE B CA 1
ATOM 1900 C C . ILE B 1 15 ? -8.396 28.228 -6.359 1.00 35.20 15 ILE B C 1
ATOM 1901 O O . ILE B 1 15 ? -8.393 27.390 -5.451 1.00 35.01 15 ILE B O 1
ATOM 1906 N N . GLU B 1 16 ? -8.039 29.507 -6.188 1.00 33.90 16 GLU B N 1
ATOM 1907 C CA . GLU B 1 16 ? -7.517 30.034 -4.924 1.00 34.27 16 GLU B CA 1
ATOM 1908 C C . GLU B 1 16 ? -8.554 29.947 -3.805 1.00 35.86 16 GLU B C 1
ATOM 1909 O O . GLU B 1 16 ? -8.240 29.433 -2.728 1.00 35.70 16 GLU B O 1
ATOM 1915 N N . LEU B 1 17 ? -9.798 30.395 -4.074 1.00 30.29 17 LEU B N 1
ATOM 1916 C CA . LEU B 1 17 ? -10.873 30.335 -3.097 1.00 29.95 17 LEU B CA 1
ATOM 1917 C C . LEU B 1 17 ? -11.199 28.886 -2.718 1.00 33.11 17 LEU B C 1
ATOM 1918 O O . LEU B 1 17 ? -11.335 28.600 -1.523 1.00 32.82 17 LEU B O 1
ATOM 1923 N N . ARG B 1 18 ? -11.260 27.955 -3.710 1.00 29.57 18 ARG B N 1
ATOM 1924 C CA . ARG B 1 18 ? -11.520 26.537 -3.423 1.00 28.48 18 ARG B CA 1
ATOM 1925 C C . ARG B 1 18 ? -10.433 25.973 -2.495 1.00 34.39 18 ARG B C 1
ATOM 1926 O O . ARG B 1 18 ? -10.774 25.329 -1.502 1.00 34.36 18 ARG B O 1
ATOM 1934 N N . GLU B 1 19 ? -9.149 26.251 -2.802 1.00 32.07 19 GLU B N 1
ATOM 1935 C CA . GLU B 1 19 ? -7.992 25.800 -2.019 1.00 34.40 19 GLU B CA 1
ATOM 1936 C C . GLU B 1 19 ? -8.098 26.260 -0.553 1.00 39.04 19 GLU B C 1
ATOM 1937 O O . GLU B 1 19 ? -7.882 25.453 0.349 1.00 39.23 19 GLU B O 1
ATOM 1943 N N . LYS B 1 20 ? -8.506 27.529 -0.327 1.00 34.95 20 LYS B N 1
ATOM 1944 C CA . LYS B 1 20 ? -8.666 28.137 1.003 1.00 35.16 20 LYS B CA 1
ATOM 1945 C C . LYS B 1 20 ? -9.816 27.524 1.787 1.00 38.01 20 LYS B C 1
ATOM 1946 O O . LYS B 1 20 ? -9.727 27.385 3.008 1.00 39.30 20 LYS B O 1
ATOM 1952 N N . ILE B 1 21 ? -10.883 27.144 1.092 1.00 32.40 21 ILE B N 1
ATOM 1953 C CA . ILE B 1 21 ? -12.026 26.480 1.716 1.00 32.04 21 ILE B CA 1
ATOM 1954 C C . ILE B 1 21 ? -11.610 25.053 2.110 1.00 39.27 21 ILE B C 1
ATOM 1955 O O . ILE B 1 21 ? -11.820 24.655 3.257 1.00 40.39 21 ILE B O 1
ATOM 1960 N N . LEU B 1 22 ? -10.967 24.314 1.183 1.00 37.46 22 LEU B N 1
ATOM 1961 C CA . LEU B 1 22 ? -10.556 22.921 1.429 1.00 38.46 22 LEU B CA 1
ATOM 1962 C C . LEU B 1 22 ? -9.494 22.763 2.527 1.00 43.51 22 LEU B C 1
ATOM 1963 O O . LEU B 1 22 ? -9.497 21.757 3.230 1.00 44.28 22 LEU B O 1
ATOM 1968 N N . SER B 1 23 ? -8.599 23.741 2.673 1.00 39.58 23 SER B N 1
ATOM 1969 C CA . SER B 1 23 ? -7.545 23.723 3.698 1.00 41.95 23 SER B CA 1
ATOM 1970 C C . SER B 1 23 ? -8.063 24.135 5.091 1.00 47.69 23 SER B C 1
ATOM 1971 O O . SER B 1 23 ? -7.337 23.996 6.076 1.00 49.71 23 SER B O 1
ATOM 1974 N N . GLY B 1 24 ? -9.275 24.692 5.144 1.00 43.56 24 GLY B N 1
ATOM 1975 C CA . GLY B 1 24 ? -9.885 25.174 6.379 1.00 43.13 24 GLY B CA 1
ATOM 1976 C C . GLY B 1 24 ? -9.495 26.594 6.729 1.00 46.16 24 GLY B C 1
ATOM 1977 O O . GLY B 1 24 ? -9.894 27.098 7.785 1.00 46.91 24 GLY B O 1
ATOM 1978 N N . GLU B 1 25 ? -8.731 27.268 5.835 1.00 40.49 25 GLU B N 1
ATOM 1979 C CA . GLU B 1 25 ? -8.328 28.666 6.031 1.00 40.99 25 GLU B CA 1
ATOM 1980 C C . GLU B 1 25 ? -9.584 29.548 6.122 1.00 43.29 25 GLU B C 1
ATOM 1981 O O . GLU B 1 25 ? -9.624 30.469 6.934 1.00 44.44 25 GLU B O 1
ATOM 1987 N N . LEU B 1 26 ? -10.609 29.238 5.304 1.00 37.46 26 LEU B N 1
ATOM 1988 C CA . LEU B 1 26 ? -11.923 29.887 5.348 1.00 36.34 26 LEU B CA 1
ATOM 1989 C C . LEU B 1 26 ? -12.806 28.771 5.900 1.00 39.55 26 LEU B C 1
ATOM 1990 O O . LEU B 1 26 ? -13.193 27.878 5.148 1.00 36.52 26 LEU B O 1
ATOM 1995 N N . PRO B 1 27 ? -12.983 28.703 7.233 1.00 37.97 27 PRO B N 1
ATOM 1996 C CA . PRO B 1 27 ? -13.722 27.570 7.809 1.00 38.36 27 PRO B CA 1
ATOM 1997 C C . PRO B 1 27 ? -15.218 27.579 7.537 1.00 40.47 27 PRO B C 1
ATOM 1998 O O . PRO B 1 27 ? -15.782 28.625 7.207 1.00 39.72 27 PRO B O 1
ATOM 2002 N N . GLY B 1 28 ? -15.845 26.420 7.731 1.00 36.95 28 GLY B N 1
ATOM 2003 C CA . GLY B 1 28 ? -17.286 26.250 7.610 1.00 36.25 28 GLY B CA 1
ATOM 2004 C C . GLY B 1 28 ? -17.985 27.216 8.549 1.00 40.78 28 GLY B C 1
ATOM 2005 O O . GLY B 1 28 ? -17.573 27.385 9.707 1.00 41.85 28 GLY B O 1
ATOM 2006 N N . GLY B 1 29 ? -18.984 27.916 8.026 1.00 35.78 29 GLY B N 1
ATOM 2007 C CA . GLY B 1 29 ? -19.723 28.914 8.797 1.00 36.07 29 GLY B CA 1
ATOM 2008 C C . GLY B 1 29 ? -19.221 30.341 8.612 1.00 39.61 29 GLY B C 1
ATOM 2009 O O . GLY B 1 29 ? -19.879 31.289 9.060 1.00 39.16 29 GLY B O 1
ATOM 2010 N N . MET B 1 30 ? -18.048 30.516 7.955 1.00 34.72 30 MET B N 1
ATOM 2011 C CA . MET B 1 30 ? -17.501 31.852 7.700 1.00 35.16 30 MET B CA 1
ATOM 2012 C C . MET B 1 30 ? -18.327 32.552 6.621 1.00 38.86 30 MET B C 1
ATOM 2013 O O . MET B 1 30 ? -18.611 31.974 5.569 1.00 36.53 30 MET B O 1
ATOM 2018 N N . ARG B 1 31 ? -18.708 33.794 6.903 1.00 36.22 31 ARG B N 1
ATOM 2019 C CA . ARG B 1 31 ? -19.460 34.623 5.976 1.00 35.64 31 ARG B CA 1
ATOM 2020 C C . ARG B 1 31 ? -18.468 35.319 5.032 1.00 39.37 31 ARG B C 1
ATOM 2021 O O . ARG B 1 31 ? -17.460 35.878 5.485 1.00 39.39 31 ARG B O 1
ATOM 2029 N N . LEU B 1 32 ? -18.737 35.254 3.715 1.00 33.27 32 LEU B N 1
ATOM 2030 C CA . LEU B 1 32 ? -17.876 35.847 2.694 1.00 31.84 32 LEU B CA 1
ATOM 2031 C C . LEU B 1 32 ? -18.630 36.885 1.881 1.00 35.93 32 LEU B C 1
ATOM 2032 O O . LEU B 1 32 ? -19.761 36.635 1.456 1.00 34.90 32 LEU B O 1
ATOM 2037 N N . PHE B 1 33 ? -17.994 38.039 1.657 1.00 34.03 33 PHE B N 1
ATOM 2038 C CA . PHE B 1 33 ? -18.558 39.133 0.865 1.00 34.62 33 PHE B CA 1
ATOM 2039 C C . PHE B 1 33 ? -17.552 39.481 -0.223 1.00 34.24 33 PHE B C 1
ATOM 2040 O O . PHE B 1 33 ? -16.359 39.331 -0.005 1.00 31.85 33 PHE B O 1
ATOM 2048 N N . GLU B 1 34 ? -18.029 39.889 -1.405 1.00 30.24 34 GLU B N 1
ATOM 2049 C CA . GLU B 1 34 ? -17.241 40.215 -2.595 1.00 30.23 34 GLU B CA 1
ATOM 2050 C C . GLU B 1 34 ? -16.006 41.130 -2.334 1.00 32.63 34 GLU B C 1
ATOM 2051 O O . GLU B 1 34 ? -14.877 40.778 -2.705 1.00 32.20 34 GLU B O 1
ATOM 2057 N N . VAL B 1 35 ? -16.221 42.289 -1.702 1.00 28.08 35 VAL B N 1
ATOM 2058 C CA . VAL B 1 35 ? -15.126 43.234 -1.457 1.00 27.48 35 VAL B CA 1
ATOM 2059 C C . VAL B 1 35 ? -14.087 42.686 -0.454 1.00 32.04 35 VAL B C 1
ATOM 2060 O O . VAL B 1 35 ? -12.886 42.696 -0.755 1.00 32.61 35 VAL B O 1
ATOM 2064 N N . SER B 1 36 ? -14.544 42.200 0.716 1.00 30.75 36 SER B N 1
ATOM 2065 C CA . SER B 1 36 ? -13.620 41.692 1.736 1.00 32.27 36 SER B CA 1
ATOM 2066 C C . SER B 1 36 ? -12.917 40.411 1.287 1.00 35.59 36 SER B C 1
ATOM 2067 O O . SER B 1 36 ? -11.756 40.208 1.646 1.00 37.45 36 SER B O 1
ATOM 2070 N N . THR B 1 37 ? -13.587 39.575 0.453 1.00 30.47 37 THR B N 1
ATOM 2071 C CA . THR B 1 37 ? -12.943 38.362 -0.080 1.00 29.54 37 THR B CA 1
ATOM 2072 C C . THR B 1 37 ? -11.868 38.750 -1.103 1.00 35.24 37 THR B C 1
ATOM 2073 O O . THR B 1 37 ? -10.796 38.151 -1.093 1.00 36.74 37 THR B O 1
ATOM 2077 N N . ALA B 1 38 ? -12.133 39.760 -1.954 1.00 32.74 38 ALA B N 1
ATOM 2078 C CA . ALA B 1 38 ? -11.140 40.253 -2.913 1.00 33.97 38 ALA B CA 1
ATOM 2079 C C . ALA B 1 38 ? -9.887 40.769 -2.184 1.00 42.11 38 ALA B C 1
ATOM 2080 O O . ALA B 1 38 ? -8.775 40.488 -2.632 1.00 42.49 38 ALA B O 1
ATOM 2082 N N . GLU B 1 39 ? -10.070 41.475 -1.038 1.00 41.46 39 GLU B N 1
ATOM 2083 C CA . GLU B 1 39 ? -8.961 41.977 -0.221 1.00 44.76 39 GLU B CA 1
ATOM 2084 C C . GLU B 1 39 ? -8.153 40.814 0.377 1.00 50.22 39 GLU B C 1
ATOM 2085 O O . GLU B 1 39 ? -6.925 40.856 0.371 1.00 52.02 39 GLU B O 1
ATOM 2091 N N . LEU B 1 40 ? -8.841 39.772 0.858 1.00 46.66 40 LEU B N 1
ATOM 2092 C CA . LEU B 1 40 ? -8.207 38.589 1.428 1.00 47.98 40 LEU B CA 1
ATOM 2093 C C . LEU B 1 40 ? -7.398 37.804 0.374 1.00 53.03 40 LEU B C 1
ATOM 2094 O O . LEU B 1 40 ? -6.317 37.302 0.686 1.00 54.80 40 LEU B O 1
ATOM 2099 N N . LEU B 1 41 ? -7.909 37.733 -0.872 1.00 47.64 41 LEU B N 1
ATOM 2100 C CA . LEU B 1 41 ? -7.265 37.035 -1.991 1.00 47.38 41 LEU B CA 1
ATOM 2101 C C . LEU B 1 41 ? -6.235 37.899 -2.722 1.00 53.03 41 LEU B C 1
ATOM 2102 O O . LEU B 1 41 ? -5.451 37.368 -3.509 1.00 52.43 41 LEU B O 1
ATOM 2107 N N . ASP B 1 42 ? -6.252 39.233 -2.472 1.00 51.84 42 ASP B N 1
ATOM 2108 C CA . ASP B 1 42 ? -5.376 40.243 -3.088 1.00 53.69 42 ASP B CA 1
ATOM 2109 C C . ASP B 1 42 ? -5.624 40.360 -4.612 1.00 56.96 42 ASP B C 1
ATOM 2110 O O . ASP B 1 42 ? -4.690 40.478 -5.403 1.00 57.33 42 ASP B O 1
ATOM 2115 N N . ILE B 1 43 ? -6.911 40.325 -5.005 1.00 52.79 43 ILE B N 1
ATOM 2116 C CA . ILE B 1 43 ? -7.335 40.423 -6.407 1.00 52.65 43 ILE B CA 1
ATOM 2117 C C . ILE B 1 43 ? -8.499 41.415 -6.583 1.00 55.97 43 ILE B C 1
ATOM 2118 O O . ILE B 1 43 ? -9.022 41.940 -5.596 1.00 55.22 43 ILE B O 1
ATOM 2123 N N . SER B 1 44 ? -8.861 41.697 -7.846 1.00 52.15 44 SER B N 1
ATOM 2124 C CA . SER B 1 44 ? -9.949 42.620 -8.201 1.00 51.28 44 SER B CA 1
ATOM 2125 C C . SER B 1 44 ? -11.345 42.023 -7.834 1.00 50.16 44 SER B C 1
ATOM 2126 O O . SER B 1 44 ? -11.503 40.798 -7.811 1.00 47.40 44 SER B O 1
ATOM 2129 N N . ARG B 1 45 ? -12.327 42.899 -7.494 1.00 44.42 45 ARG B N 1
ATOM 2130 C CA . ARG B 1 45 ? -13.720 42.563 -7.118 1.00 41.72 45 ARG B CA 1
ATOM 2131 C C . ARG B 1 45 ? -14.479 41.661 -8.121 1.00 40.78 45 ARG B C 1
ATOM 2132 O O . ARG B 1 45 ? -15.269 40.807 -7.690 1.00 36.18 45 ARG B O 1
ATOM 2140 N N . THR B 1 46 ? -14.313 41.920 -9.447 1.00 37.43 46 THR B N 1
ATOM 2141 C CA . THR B 1 46 ? -14.997 41.241 -10.564 1.00 36.61 46 THR B CA 1
ATOM 2142 C C . THR B 1 46 ? -14.705 39.728 -10.588 1.00 38.73 46 THR B C 1
ATOM 2143 O O . THR B 1 46 ? -15.682 38.979 -10.517 1.00 38.24 46 THR B O 1
ATOM 2147 N N . PRO B 1 47 ? -13.439 39.226 -10.679 1.00 35.69 47 PRO B N 1
ATOM 2148 C CA . PRO B 1 47 ? -13.242 37.758 -10.629 1.00 34.19 47 PRO B CA 1
ATOM 2149 C C . PRO B 1 47 ? -13.727 37.098 -9.335 1.00 34.57 47 PRO B C 1
ATOM 2150 O O . PRO B 1 47 ? -14.091 35.918 -9.364 1.00 32.04 47 PRO B O 1
ATOM 2154 N N . VAL B 1 48 ? -13.744 37.846 -8.212 1.00 31.61 48 VAL B N 1
ATOM 2155 C CA . VAL B 1 48 ? -14.204 37.319 -6.916 1.00 30.34 48 VAL B CA 1
ATOM 2156 C C . VAL B 1 48 ? -15.721 37.121 -6.963 1.00 32.18 48 VAL B C 1
ATOM 2157 O O . VAL B 1 48 ? -16.190 36.073 -6.537 1.00 29.67 48 VAL B O 1
ATOM 2161 N N . ARG B 1 49 ? -16.469 38.097 -7.545 1.00 29.54 49 ARG B N 1
ATOM 2162 C CA . ARG B 1 49 ? -17.928 38.015 -7.719 1.00 28.27 49 ARG B CA 1
ATOM 2163 C C . ARG B 1 49 ? -18.269 36.726 -8.500 1.00 30.38 49 ARG B C 1
ATOM 2164 O O . ARG B 1 49 ? -19.147 35.959 -8.088 1.00 27.68 49 ARG B O 1
ATOM 2172 N N . GLU B 1 50 ? -17.553 36.482 -9.615 1.00 26.89 50 GLU B N 1
ATOM 2173 C CA . GLU B 1 50 ? -17.745 35.282 -10.446 1.00 26.68 50 GLU B CA 1
ATOM 2174 C C . GLU B 1 50 ? -17.404 34.006 -9.658 1.00 29.12 50 GLU B C 1
ATOM 2175 O O . GLU B 1 50 ? -18.146 33.021 -9.727 1.00 27.54 50 GLU B O 1
ATOM 2181 N N . ALA B 1 51 ? -16.253 34.019 -8.946 1.00 24.80 51 ALA B N 1
ATOM 2182 C CA . ALA B 1 51 ? -15.772 32.882 -8.158 1.00 23.58 51 ALA B CA 1
ATOM 2183 C C . ALA B 1 51 ? -16.761 32.494 -7.062 1.00 25.50 51 ALA B C 1
ATOM 2184 O O . ALA B 1 51 ? -17.000 31.311 -6.856 1.00 23.93 51 ALA B O 1
ATOM 2186 N N . LEU B 1 52 ? -17.321 33.486 -6.349 1.00 23.48 52 LEU B N 1
ATOM 2187 C CA . LEU B 1 52 ? -18.277 33.217 -5.268 1.00 23.03 52 LEU B CA 1
ATOM 2188 C C . LEU B 1 52 ? -19.562 32.571 -5.824 1.00 25.32 52 LEU B C 1
ATOM 2189 O O . LEU B 1 52 ? -20.094 31.620 -5.228 1.00 23.71 52 LEU B O 1
ATOM 2194 N N . SER B 1 53 ? -20.012 33.041 -6.993 1.00 23.57 53 SER B N 1
ATOM 2195 C CA . SER B 1 53 ? -21.197 32.490 -7.673 1.00 23.97 53 SER B CA 1
ATOM 2196 C C . SER B 1 53 ? -20.919 31.054 -8.166 1.00 26.32 53 SER B C 1
ATOM 2197 O O . SER B 1 53 ? -21.738 30.146 -7.948 1.00 25.39 53 SER B O 1
ATOM 2200 N N . ARG B 1 54 ? -19.754 30.847 -8.813 1.00 22.88 54 ARG B N 1
ATOM 2201 C CA . ARG B 1 54 ? -19.369 29.523 -9.308 1.00 23.17 54 ARG B CA 1
ATOM 2202 C C . ARG B 1 54 ? -19.214 28.500 -8.181 1.00 25.32 54 ARG B C 1
ATOM 2203 O O . ARG B 1 54 ? -19.589 27.327 -8.357 1.00 25.26 54 ARG B O 1
ATOM 2211 N N . LEU B 1 55 ? -18.729 28.941 -7.016 1.00 20.93 55 LEU B N 1
ATOM 2212 C CA . LEU B 1 55 ? -18.573 28.043 -5.876 1.00 20.58 55 LEU B CA 1
ATOM 2213 C C . LEU B 1 55 ? -19.904 27.747 -5.180 1.00 24.37 55 LEU B C 1
ATOM 2214 O O . LEU B 1 55 ? -20.021 26.717 -4.521 1.00 23.30 55 LEU B O 1
ATOM 2219 N N . THR B 1 56 ? -20.902 28.622 -5.355 1.00 22.14 56 THR B N 1
ATOM 2220 C CA . THR B 1 56 ? -22.274 28.361 -4.881 1.00 22.57 56 THR B CA 1
ATOM 2221 C C . THR B 1 56 ? -22.879 27.289 -5.819 1.00 27.86 56 THR B C 1
ATOM 2222 O O . THR B 1 56 ? -23.537 26.364 -5.333 1.00 28.21 56 THR B O 1
ATOM 2226 N N . GLU B 1 57 ? -22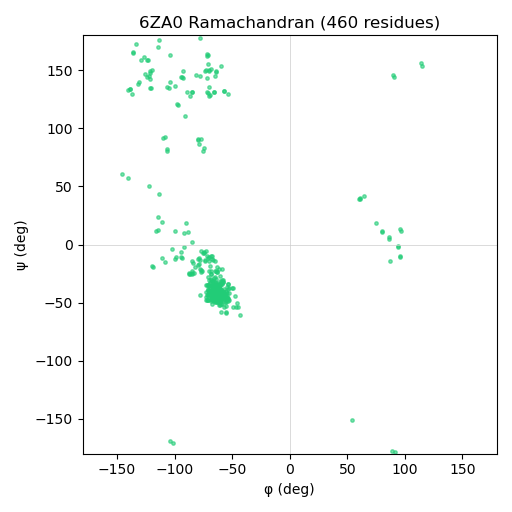.631 27.393 -7.152 1.00 25.96 57 GLU B N 1
ATOM 2227 C CA . GLU B 1 57 ? -23.105 26.380 -8.103 1.00 27.33 57 GLU B CA 1
ATOM 2228 C C . GLU B 1 57 ? -22.433 25.028 -7.768 1.00 29.60 57 GLU B C 1
ATOM 2229 O O . GLU B 1 57 ? -23.103 24.011 -7.768 1.00 28.14 57 GLU B O 1
ATOM 2235 N N . GLU B 1 58 ? -21.124 25.046 -7.429 1.00 27.18 58 GLU B N 1
ATOM 2236 C CA . GLU B 1 58 ? -20.306 23.884 -7.048 1.00 27.98 58 GLU B CA 1
ATOM 2237 C C . GLU B 1 58 ? -20.798 23.251 -5.735 1.00 32.44 58 GLU B C 1
ATOM 2238 O O . GLU B 1 58 ? -20.604 22.047 -5.524 1.00 33.30 58 GLU B O 1
ATOM 2244 N N . GLY B 1 59 ? -21.405 24.065 -4.869 1.00 27.85 59 GLY B N 1
ATOM 2245 C CA . GLY B 1 59 ? -21.960 23.618 -3.599 1.00 26.67 59 GLY B CA 1
ATOM 2246 C C . GLY B 1 59 ? -21.065 23.781 -2.388 1.00 27.16 59 GLY B C 1
ATOM 2247 O O . GLY B 1 59 ? -21.390 23.240 -1.330 1.00 25.15 59 GLY B O 1
ATOM 2248 N N . LEU B 1 60 ? -19.965 24.552 -2.503 1.00 23.76 60 LEU B N 1
ATOM 2249 C CA . LEU B 1 60 ? -19.082 24.805 -1.366 1.00 23.35 60 LEU B CA 1
ATOM 2250 C C . LEU B 1 60 ? -19.609 25.960 -0.545 1.00 25.84 60 LEU B C 1
ATOM 2251 O O . LEU B 1 60 ? -19.305 26.067 0.640 1.00 27.27 60 LEU B O 1
ATOM 2256 N N . LEU B 1 61 ? -20.400 26.836 -1.183 1.00 21.44 61 LEU B N 1
ATOM 2257 C CA . LEU B 1 61 ? -20.972 28.000 -0.534 1.00 21.19 61 LEU B CA 1
ATOM 2258 C C . LEU B 1 61 ? -22.479 28.019 -0.670 1.00 28.24 61 LEU B C 1
ATOM 2259 O O . LEU B 1 61 ? -23.023 27.444 -1.621 1.00 27.22 61 LEU B O 1
ATOM 2264 N N . ASN B 1 62 ? -23.144 28.765 0.244 1.00 26.74 62 ASN B N 1
ATOM 2265 C CA . ASN B 1 62 ? -24.571 29.058 0.183 1.00 27.90 62 ASN B CA 1
ATOM 2266 C C . ASN B 1 62 ? -24.702 30.572 0.134 1.00 32.28 62 ASN B C 1
ATOM 2267 O O . ASN B 1 62 ? -23.880 31.265 0.731 1.00 31.11 62 ASN B O 1
ATOM 2272 N N . ARG B 1 63 ? -25.735 31.082 -0.549 1.00 31.21 63 ARG B N 1
ATOM 2273 C CA . ARG B 1 63 ? -25.989 32.516 -0.545 1.00 34.01 63 ARG B CA 1
ATOM 2274 C C . ARG B 1 63 ? -26.663 32.865 0.782 1.00 41.51 63 ARG B C 1
ATOM 2275 O O . ARG B 1 63 ? -27.445 32.063 1.296 1.00 40.62 63 ARG B O 1
ATOM 2283 N N . LEU B 1 64 ? -26.358 34.044 1.327 1.00 41.91 64 LEU B N 1
ATOM 2284 C CA . LEU B 1 64 ? -26.961 34.534 2.557 1.00 45.50 64 LEU B CA 1
ATOM 2285 C C . LEU B 1 64 ? -28.167 35.401 2.203 1.00 54.34 64 LEU B C 1
ATOM 2286 O O . LEU B 1 64 ? -28.109 36.126 1.199 1.00 53.35 64 LEU B O 1
ATOM 2291 N N . PRO B 1 65 ? -29.258 35.371 3.013 1.00 55.37 65 PRO B N 1
ATOM 2292 C CA . PRO B 1 65 ? -30.377 36.289 2.744 1.00 58.35 65 PRO B CA 1
ATOM 2293 C C . PRO B 1 65 ? -29.872 37.708 2.986 1.00 64.66 65 PRO B C 1
ATOM 2294 O O . PRO B 1 65 ? -29.181 37.956 3.983 1.00 65.67 65 PRO B O 1
ATOM 2298 N N . GLY B 1 66 ? -30.131 38.591 2.030 1.00 61.07 66 GLY B N 1
ATOM 2299 C CA . GLY B 1 66 ? -29.690 39.979 2.101 1.00 60.98 66 GLY B CA 1
ATOM 2300 C C . GLY B 1 66 ? -28.367 40.260 1.412 1.00 60.69 66 GLY B C 1
ATOM 2301 O O . GLY B 1 66 ? -27.928 41.415 1.377 1.00 61.55 66 GLY B O 1
ATOM 2302 N N . GLY B 1 67 ? -27.734 39.217 0.863 1.00 51.80 67 GLY B N 1
ATOM 2303 C CA . GLY B 1 67 ? -26.470 39.354 0.143 1.00 48.00 67 GLY B CA 1
ATOM 2304 C C . GLY B 1 67 ? -25.298 38.672 0.816 1.00 46.14 67 GLY B C 1
ATOM 2305 O O . GLY B 1 67 ? -25.301 38.469 2.032 1.00 47.18 67 GLY B O 1
ATOM 2306 N N . GLY B 1 68 ? -24.286 38.336 0.031 1.00 36.12 68 GLY B N 1
ATOM 2307 C CA . GLY B 1 68 ? -23.109 37.659 0.555 1.00 33.25 68 GLY B CA 1
ATOM 2308 C C . GLY B 1 68 ? -23.272 36.151 0.547 1.00 34.52 68 GLY B C 1
ATOM 2309 O O . GLY B 1 68 ? -24.287 35.621 0.088 1.00 32.86 68 GLY B O 1
ATOM 2310 N N . PHE B 1 69 ? -22.251 35.454 1.053 1.00 29.50 69 PHE B N 1
ATOM 2311 C CA . PHE B 1 69 ? -22.164 33.994 1.017 1.00 27.92 69 PHE B CA 1
ATOM 2312 C C . PHE B 1 69 ? -21.703 33.415 2.335 1.00 32.37 69 PHE B C 1
ATOM 2313 O O . PHE B 1 69 ? -21.192 34.139 3.179 1.00 32.18 69 PHE B O 1
ATOM 2321 N N . VAL B 1 70 ? -21.873 32.099 2.512 1.00 29.04 70 VAL B N 1
ATOM 2322 C CA . VAL B 1 70 ? -21.434 31.421 3.731 1.00 29.28 70 VAL B CA 1
ATOM 2323 C C . VAL B 1 70 ? -20.811 30.087 3.343 1.00 30.91 70 VAL B C 1
ATOM 2324 O O . VAL B 1 70 ? -21.349 29.392 2.475 1.00 28.89 70 VAL B O 1
ATOM 2328 N N . VAL B 1 71 ? -19.636 29.770 3.930 1.00 27.83 71 VAL B N 1
ATOM 2329 C CA . VAL B 1 71 ? -18.932 28.511 3.676 1.00 26.17 71 VAL B CA 1
ATOM 2330 C C . VAL B 1 71 ? -19.760 27.399 4.317 1.00 29.35 71 VAL B C 1
ATOM 2331 O O . VAL B 1 71 ? -20.115 27.501 5.493 1.00 29.03 71 VAL B O 1
ATOM 2335 N N . ARG B 1 72 ? -20.083 26.356 3.541 1.00 25.69 72 ARG B N 1
ATOM 2336 C CA . ARG B 1 72 ? -20.861 25.241 4.057 1.00 25.98 72 ARG B CA 1
ATOM 2337 C C . ARG B 1 72 ? -20.010 24.368 4.974 1.00 30.02 72 ARG B C 1
ATOM 2338 O O . ARG B 1 72 ? -18.796 24.290 4.812 1.00 28.40 72 ARG B O 1
ATOM 2346 N N . ARG B 1 73 ? -20.656 23.757 5.965 1.00 30.09 73 ARG B N 1
ATOM 2347 C CA . ARG B 1 73 ? -20.027 22.836 6.906 1.00 31.44 73 ARG B CA 1
ATOM 2348 C C . ARG B 1 73 ? -20.471 21.428 6.457 1.00 33.47 73 ARG B C 1
ATOM 2349 O O . ARG B 1 73 ? -21.628 21.228 6.073 1.00 30.98 73 ARG B O 1
ATOM 2357 N N . PHE B 1 74 ? -19.552 20.455 6.510 1.00 29.48 74 PHE B N 1
ATOM 2358 C CA . PHE B 1 74 ? -19.837 19.083 6.098 1.00 28.67 74 PHE B CA 1
ATOM 2359 C C . PHE B 1 74 ? -19.392 18.070 7.143 1.00 32.74 74 PHE B C 1
ATOM 2360 O O . PHE B 1 74 ? -18.322 18.219 7.732 1.00 35.39 74 PHE B O 1
ATOM 2368 N N . GLY B 1 75 ? -20.218 17.042 7.349 1.00 27.13 75 GLY B N 1
ATOM 2369 C CA . GLY B 1 75 ? -19.926 15.907 8.223 1.00 27.29 75 GLY B CA 1
ATOM 2370 C C . GLY B 1 75 ? -19.807 14.651 7.372 1.00 27.39 75 GLY B C 1
ATOM 2371 O O . GLY B 1 75 ? -20.151 14.708 6.181 1.00 25.36 75 GLY B O 1
ATOM 2372 N N . PHE B 1 76 ? -19.342 13.498 7.940 1.00 24.86 76 PHE B N 1
ATOM 2373 C CA . PHE B 1 76 ? -19.268 12.256 7.157 1.00 24.28 76 PHE B CA 1
ATOM 2374 C C . PHE B 1 76 ? -20.632 11.818 6.600 1.00 26.95 76 PHE B C 1
ATOM 2375 O O . PHE B 1 76 ? -20.661 11.231 5.517 1.00 26.78 76 PHE B O 1
ATOM 2383 N N . ALA B 1 77 ? -21.755 12.125 7.303 1.00 24.58 77 ALA B N 1
ATOM 2384 C CA . ALA B 1 77 ? -23.082 11.765 6.794 1.00 26.33 77 ALA B CA 1
ATOM 2385 C C . ALA B 1 77 ? -23.378 12.557 5.518 1.00 28.06 77 ALA B C 1
ATOM 2386 O O . ALA B 1 77 ? -23.991 12.017 4.596 1.00 26.35 77 ALA B O 1
ATOM 2388 N N . ASP B 1 78 ? -22.899 13.821 5.444 1.00 24.89 78 ASP B N 1
ATOM 2389 C CA . ASP B 1 78 ? -23.044 14.641 4.234 1.00 24.95 78 ASP B CA 1
ATOM 2390 C C . ASP B 1 78 ? -22.260 14.044 3.060 1.00 24.09 78 ASP B C 1
ATOM 2391 O O . ASP B 1 78 ? -22.726 14.069 1.920 1.00 20.73 78 ASP B O 1
ATOM 2396 N N . VAL B 1 79 ? -21.067 13.517 3.335 1.00 18.33 79 VAL B N 1
ATOM 2397 C CA . VAL B 1 79 ? -20.234 12.890 2.308 1.00 17.10 79 VAL B CA 1
ATOM 2398 C C . VAL B 1 79 ? -20.977 11.666 1.744 1.00 18.65 79 VAL B C 1
ATOM 2399 O O . VAL B 1 79 ? -21.052 11.495 0.521 1.00 17.80 79 VAL B O 1
ATOM 2403 N N . VAL B 1 80 ? -21.510 10.815 2.629 1.00 17.18 80 VAL B N 1
ATOM 2404 C CA . VAL B 1 80 ? -22.261 9.618 2.199 1.00 16.53 80 VAL B CA 1
ATOM 2405 C C . VAL B 1 80 ? -23.453 10.028 1.315 1.00 17.65 80 VAL B C 1
ATOM 2406 O O . VAL B 1 80 ? -23.669 9.428 0.266 1.00 18.24 80 VAL B O 1
ATOM 2410 N N . ASP B 1 81 ? -24.198 11.065 1.738 1.00 15.47 81 ASP B N 1
ATOM 2411 C CA . ASP B 1 81 ? -25.344 11.571 0.986 1.00 16.06 81 ASP B CA 1
ATOM 2412 C C . ASP B 1 81 ? -24.898 12.121 -0.371 1.00 17.77 81 ASP B C 1
ATOM 2413 O O . ASP B 1 81 ? -25.574 11.876 -1.364 1.00 18.06 81 ASP B O 1
ATOM 2418 N N . ALA B 1 82 ? -23.751 12.829 -0.432 1.00 16.46 82 ALA B N 1
ATOM 2419 C CA . ALA B 1 82 ? -23.255 13.341 -1.718 1.00 18.02 82 ALA B CA 1
ATOM 2420 C C . ALA B 1 82 ? -22.892 12.189 -2.672 1.00 20.17 82 ALA B C 1
ATOM 2421 O O . ALA B 1 82 ? -23.214 12.247 -3.852 1.00 17.87 82 ALA B O 1
ATOM 2423 N N . ILE B 1 83 ? -22.239 11.135 -2.162 1.00 17.46 83 ILE B N 1
ATOM 2424 C CA . ILE B 1 83 ? -21.898 9.981 -3.006 1.00 15.38 83 ILE B CA 1
ATOM 2425 C C . ILE B 1 83 ? -23.194 9.298 -3.509 1.00 18.08 83 ILE B C 1
ATOM 2426 O O . ILE B 1 83 ? -23.275 8.916 -4.685 1.00 16.86 83 ILE B O 1
ATOM 2431 N N . GLU B 1 84 ? -24.196 9.186 -2.622 1.00 17.13 84 GLU B N 1
ATOM 2432 C CA . GLU B 1 84 ? -25.496 8.587 -2.972 1.00 18.27 84 GLU B CA 1
ATOM 2433 C C . GLU B 1 84 ? -26.179 9.380 -4.097 1.00 19.47 84 GLU B C 1
ATOM 2434 O O . GLU B 1 84 ? -26.629 8.774 -5.061 1.00 17.88 84 GLU B O 1
ATOM 2440 N N . VAL B 1 85 ? -26.165 10.724 -4.016 1.00 16.26 85 VAL B N 1
ATOM 2441 C CA . VAL B 1 85 ? -26.759 11.598 -5.047 1.00 17.41 85 VAL B CA 1
ATOM 2442 C C . VAL B 1 85 ? -26.012 11.403 -6.369 1.00 19.59 85 VAL B C 1
ATOM 2443 O O . VAL B 1 85 ? -26.663 11.297 -7.428 1.00 17.16 85 VAL B O 1
ATOM 2447 N N . ARG B 1 86 ? -24.664 11.313 -6.315 1.00 16.16 86 ARG B N 1
ATOM 2448 C CA . ARG B 1 86 ? -23.924 11.065 -7.550 1.00 15.47 86 ARG B CA 1
ATOM 2449 C C . ARG B 1 86 ? -24.372 9.723 -8.155 1.00 16.37 86 ARG B C 1
ATOM 2450 O O . ARG B 1 86 ? -24.658 9.655 -9.350 1.00 16.34 86 ARG B O 1
ATOM 2458 N N . GLY B 1 87 ? -24.471 8.690 -7.324 1.00 15.52 87 GLY B N 1
ATOM 2459 C CA . GLY B 1 87 ? -24.896 7.375 -7.783 1.00 14.86 87 GLY B CA 1
ATOM 2460 C C . GLY B 1 87 ? -26.297 7.398 -8.375 1.00 16.62 87 GLY B C 1
ATOM 2461 O O . GLY B 1 87 ? -26.552 6.793 -9.425 1.00 16.83 87 GLY B O 1
ATOM 2462 N N . VAL B 1 88 ? -27.206 8.109 -7.722 1.00 13.83 88 VAL B N 1
ATOM 2463 C CA . VAL B 1 88 ? -28.595 8.227 -8.216 1.00 13.81 88 VAL B CA 1
ATOM 2464 C C . VAL B 1 88 ? -28.604 8.903 -9.594 1.00 17.83 88 VAL B C 1
ATOM 2465 O O . VAL B 1 88 ? -29.259 8.412 -10.527 1.00 16.51 88 VAL B O 1
ATOM 2469 N N . MET B 1 89 ? -27.815 9.990 -9.748 1.00 14.44 89 MET B N 1
ATOM 2470 C CA . MET B 1 89 ? -27.784 10.709 -11.029 1.00 13.80 89 MET B CA 1
ATOM 2471 C C . MET B 1 89 ? -27.074 9.917 -12.137 1.00 16.78 89 MET B C 1
ATOM 2472 O O . MET B 1 89 ? -27.540 9.918 -13.286 1.00 17.06 89 MET B O 1
ATOM 2477 N N . GLU B 1 90 ? -25.986 9.219 -11.797 1.00 16.12 90 GLU B N 1
ATOM 2478 C CA . GLU B 1 90 ? -25.299 8.345 -12.761 1.00 15.55 90 GLU B CA 1
ATOM 2479 C C . GLU B 1 90 ? -26.244 7.212 -13.180 1.00 18.14 90 GLU B C 1
ATOM 2480 O O . GLU B 1 90 ? -26.329 6.906 -14.363 1.00 17.27 90 GLU B O 1
ATOM 2486 N N . GLY B 1 91 ? -27.055 6.704 -12.236 1.00 14.85 91 GLY B N 1
ATOM 2487 C CA . GLY B 1 91 ? -28.048 5.677 -12.557 1.00 15.20 91 GLY B CA 1
ATOM 2488 C C . GLY B 1 91 ? -29.115 6.196 -13.518 1.00 16.80 91 GLY B C 1
ATOM 2489 O O . GLY B 1 91 ? -29.615 5.451 -14.369 1.00 16.19 91 GLY B O 1
ATOM 2490 N N . THR B 1 92 ? -29.473 7.479 -13.374 1.00 14.90 92 THR B N 1
ATOM 2491 C CA . THR B 1 92 ? -30.459 8.130 -14.236 1.00 14.18 92 THR B CA 1
ATOM 2492 C C . THR B 1 92 ? -29.861 8.263 -15.631 1.00 18.24 92 THR B C 1
ATOM 2493 O O . THR B 1 92 ? -30.543 7.946 -16.597 1.00 17.69 92 THR B O 1
ATOM 2497 N N . ALA B 1 93 ? -28.605 8.743 -15.735 1.00 16.89 93 ALA B N 1
ATOM 2498 C CA . ALA B 1 93 ? -27.944 8.876 -17.048 1.00 16.24 93 ALA B CA 1
ATOM 2499 C C . ALA B 1 93 ? -27.893 7.481 -17.746 1.00 17.71 93 ALA B C 1
ATOM 2500 O O . ALA B 1 93 ? -28.188 7.384 -18.939 1.00 17.19 93 ALA B O 1
ATOM 2502 N N . ALA B 1 94 ? -27.559 6.412 -16.991 1.00 14.73 94 ALA B N 1
ATOM 2503 C CA . ALA B 1 94 ? -27.486 5.057 -17.568 1.00 13.88 94 ALA B CA 1
ATOM 2504 C C . ALA B 1 94 ? -28.892 4.614 -18.017 1.00 14.87 94 ALA B C 1
ATOM 2505 O O . ALA B 1 94 ? -29.066 4.117 -19.139 1.00 14.42 94 ALA B O 1
ATOM 2507 N N . ARG B 1 95 ? -29.906 4.810 -17.150 1.00 13.33 95 ARG B N 1
ATOM 2508 C CA . ARG B 1 95 ? -31.275 4.393 -17.497 1.00 13.69 95 ARG B CA 1
ATOM 2509 C C . ARG B 1 95 ? -31.782 5.094 -18.762 1.00 16.43 95 ARG B C 1
ATOM 2510 O O . ARG B 1 95 ? -32.307 4.433 -19.669 1.00 16.73 95 ARG B O 1
ATOM 2518 N N . LEU B 1 96 ? -31.605 6.421 -18.847 1.00 14.27 96 LEU B N 1
ATOM 2519 C CA . LEU B 1 96 ? -32.086 7.163 -20.011 1.00 15.51 96 LEU B CA 1
ATOM 2520 C C . LEU B 1 96 ? -31.360 6.780 -21.297 1.00 17.09 96 LEU B C 1
ATOM 2521 O O . LEU B 1 96 ? -31.997 6.705 -22.346 1.00 16.97 96 LEU B O 1
ATOM 2526 N N . ALA B 1 97 ? -30.050 6.472 -21.207 1.00 17.49 97 ALA B N 1
ATOM 2527 C CA . ALA B 1 97 ? -29.272 5.984 -22.352 1.00 15.87 97 ALA B CA 1
ATOM 2528 C C . ALA B 1 97 ? -29.868 4.632 -22.799 1.00 18.50 97 ALA B C 1
ATOM 2529 O O . ALA B 1 97 ? -30.067 4.423 -24.001 1.00 17.76 97 ALA B O 1
ATOM 2531 N N . ALA B 1 98 ? -30.201 3.735 -21.830 1.00 15.14 98 ALA B N 1
ATOM 2532 C CA . ALA B 1 98 ? -30.815 2.448 -22.162 1.00 15.39 98 ALA B CA 1
ATOM 2533 C C . ALA B 1 98 ? -32.202 2.623 -22.797 1.00 18.67 98 ALA B C 1
ATOM 2534 O O . ALA B 1 98 ? -32.518 1.951 -23.783 1.00 19.38 98 ALA B O 1
ATOM 2536 N N . GLU B 1 99 ? -33.048 3.492 -22.222 1.00 15.84 99 GLU B N 1
ATOM 2537 C CA . GLU B 1 99 ? -34.405 3.707 -22.741 1.00 17.76 99 GLU B CA 1
ATOM 2538 C C . GLU B 1 99 ? -34.405 4.375 -24.119 1.00 22.55 99 GLU B C 1
ATOM 2539 O O . GLU B 1 99 ? -35.207 4.031 -24.990 1.00 22.23 99 GLU B O 1
ATOM 2545 N N . ARG B 1 100 ? -33.538 5.374 -24.300 1.00 19.13 100 ARG B N 1
ATOM 2546 C CA . ARG B 1 100 ? -33.546 6.168 -25.533 1.00 19.99 100 ARG B CA 1
ATOM 2547 C C . ARG B 1 100 ? -32.707 5.601 -26.671 1.00 24.92 100 ARG B C 1
ATOM 2548 O O . ARG B 1 100 ? -32.997 5.896 -27.842 1.00 24.80 100 ARG B O 1
ATOM 2556 N N . GLY B 1 101 ? -31.694 4.807 -26.335 1.00 20.73 101 GLY B N 1
ATOM 2557 C CA . GLY B 1 101 ? -30.800 4.262 -27.348 1.00 21.27 101 GLY B CA 1
ATOM 2558 C C . GLY B 1 101 ? -29.641 5.207 -27.581 1.00 25.81 101 GLY B C 1
ATOM 2559 O O . GLY B 1 101 ? -29.773 6.419 -27.406 1.00 27.40 101 GLY B O 1
ATOM 2560 N N . VAL B 1 102 ? -28.475 4.655 -27.863 1.00 22.73 102 VAL B N 1
ATOM 2561 C CA . VAL B 1 102 ? -27.242 5.430 -28.041 1.00 22.82 102 VAL B CA 1
ATOM 2562 C C . VAL B 1 102 ? -26.683 5.131 -29.448 1.00 26.45 102 VAL B C 1
ATOM 2563 O O . VAL B 1 102 ? -26.748 3.981 -29.875 1.00 25.50 102 VAL B O 1
ATOM 2567 N N . SER B 1 103 ? -26.076 6.134 -30.114 1.00 25.77 103 SER B N 1
ATOM 2568 C CA . SER B 1 103 ? -25.436 5.941 -31.425 1.00 26.09 103 SER B CA 1
ATOM 2569 C C . SER B 1 103 ? -24.253 4.980 -31.259 1.00 28.97 103 SER B C 1
ATOM 2570 O O . SER B 1 103 ? -23.645 4.937 -30.180 1.00 25.57 103 SER B O 1
ATOM 2573 N N . LYS B 1 104 ? -23.949 4.201 -32.306 1.00 25.36 104 LYS B N 1
ATOM 2574 C CA . LYS B 1 104 ? -22.856 3.239 -32.278 1.00 24.95 104 LYS B CA 1
ATOM 2575 C C . LYS B 1 104 ? -21.524 3.939 -31.981 1.00 26.35 104 LYS B C 1
ATOM 2576 O O . LYS B 1 104 ? -20.739 3.393 -31.219 1.00 25.34 104 LYS B O 1
ATOM 2582 N N . VAL B 1 105 ? -21.271 5.138 -32.565 1.00 23.97 105 VAL B N 1
ATOM 2583 C CA . VAL B 1 105 ? -20.009 5.870 -32.312 1.00 24.45 105 VAL B CA 1
ATOM 2584 C C . VAL B 1 105 ? -19.843 6.203 -30.846 1.00 25.17 105 VAL B C 1
ATOM 2585 O O . VAL B 1 105 ? -18.742 6.016 -30.317 1.00 24.13 105 VAL B O 1
ATOM 2589 N N . ALA B 1 106 ? -20.934 6.661 -30.170 1.00 21.20 106 ALA B N 1
ATOM 2590 C CA . ALA B 1 106 ? -20.863 6.992 -28.747 1.00 21.04 106 ALA B CA 1
ATOM 2591 C C . ALA B 1 106 ? -20.608 5.732 -27.926 1.00 22.38 106 ALA B C 1
ATOM 2592 O O . ALA B 1 106 ? -19.783 5.771 -27.022 1.00 21.14 106 ALA B O 1
ATOM 2594 N N . LEU B 1 107 ? -21.249 4.600 -28.293 1.00 19.83 107 LEU B N 1
ATOM 2595 C CA . LEU B 1 107 ? -21.010 3.321 -27.609 1.00 20.32 107 LEU B CA 1
ATOM 2596 C C . LEU B 1 107 ? -19.562 2.856 -27.819 1.00 23.33 107 LEU B C 1
ATOM 2597 O O . LEU B 1 107 ? -18.941 2.375 -26.869 1.00 22.73 107 LEU B O 1
ATOM 2602 N N . GLU B 1 108 ? -19.015 3.024 -29.046 1.00 19.93 108 GLU B N 1
ATOM 2603 C CA . GLU B 1 108 ? -17.623 2.642 -29.333 1.00 20.45 108 GLU B CA 1
ATOM 2604 C C . GLU B 1 108 ? -16.676 3.469 -28.469 1.00 22.92 108 GLU B C 1
ATOM 2605 O O . GLU B 1 108 ? -15.705 2.919 -27.963 1.00 23.68 108 GLU B O 1
ATOM 2611 N N . GLU B 1 109 ? -16.972 4.774 -28.268 1.00 20.54 109 GLU B N 1
ATOM 2612 C CA . GLU B 1 109 ? -16.122 5.642 -27.438 1.00 20.43 109 GLU B CA 1
ATOM 2613 C C . GLU B 1 109 ? -16.049 5.146 -26.007 1.00 20.42 109 GLU B C 1
ATOM 2614 O O . GLU B 1 109 ? -14.943 4.998 -25.488 1.00 18.97 109 GLU B O 1
ATOM 2620 N N . ILE B 1 110 ? -17.218 4.847 -25.379 1.00 16.97 110 ILE B N 1
ATOM 2621 C CA . ILE B 1 110 ? -17.224 4.397 -23.994 1.00 17.54 110 ILE B CA 1
ATOM 2622 C C . ILE B 1 110 ? -16.686 2.960 -23.875 1.00 21.70 110 ILE B C 1
ATOM 2623 O O . ILE B 1 110 ? -15.971 2.659 -22.904 1.00 21.61 110 ILE B O 1
ATOM 2628 N N . ASP B 1 111 ? -16.959 2.095 -24.887 1.00 20.54 111 ASP B N 1
ATOM 2629 C CA . ASP B 1 111 ? -16.425 0.726 -24.891 1.00 21.64 111 ASP B CA 1
ATOM 2630 C C . ASP B 1 111 ? -14.887 0.732 -24.962 1.00 24.70 111 ASP B C 1
ATOM 2631 O O . ASP B 1 111 ? -14.253 -0.135 -24.355 1.00 26.02 111 ASP B O 1
ATOM 2636 N N . ALA B 1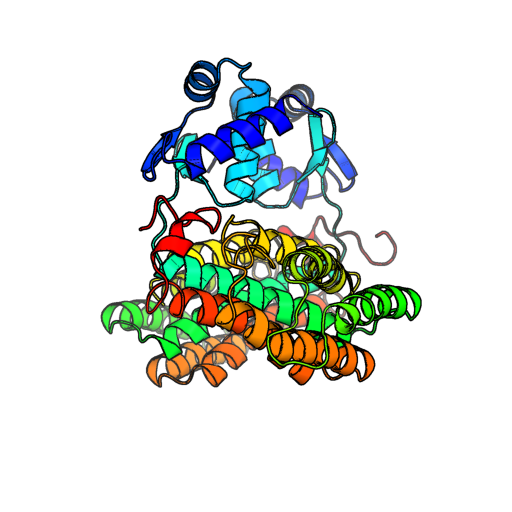 112 ? -14.293 1.686 -25.710 1.00 19.21 112 ALA B N 1
ATOM 2637 C CA . ALA B 1 112 ? -12.840 1.845 -25.793 1.00 18.40 112 ALA B CA 1
ATOM 2638 C C . ALA B 1 112 ? -12.266 2.146 -24.392 1.00 22.21 112 ALA B C 1
ATOM 2639 O O . ALA B 1 112 ? -11.237 1.588 -24.025 1.00 21.43 112 ALA B O 1
ATOM 2641 N N . THR B 1 113 ? -12.946 3.014 -23.613 1.00 17.82 113 THR B N 1
ATOM 2642 C CA . THR B 1 113 ? -12.517 3.344 -22.246 1.00 17.93 113 THR B CA 1
ATOM 2643 C C . THR B 1 113 ? -12.568 2.074 -21.371 1.00 21.34 113 THR B C 1
ATOM 2644 O O . THR B 1 113 ? -11.623 1.795 -20.630 1.00 20.84 113 THR B O 1
ATOM 2648 N N . VAL B 1 114 ? -13.665 1.300 -21.478 1.00 18.80 114 VAL B N 1
ATOM 2649 C CA . VAL B 1 114 ? -13.828 0.039 -20.739 1.00 18.97 114 VAL B CA 1
ATOM 2650 C C . VAL B 1 114 ? -12.678 -0.921 -21.050 1.00 21.58 114 VAL B C 1
ATOM 2651 O O . VAL B 1 114 ? -12.125 -1.507 -20.131 1.00 20.35 114 VAL B O 1
ATOM 2655 N N . GLN B 1 115 ? -12.306 -1.053 -22.330 1.00 19.79 115 GLN B N 1
ATOM 2656 C CA . GLN B 1 115 ? -11.206 -1.914 -22.749 1.00 20.63 115 GLN B CA 1
ATOM 2657 C C . GLN B 1 115 ? -9.859 -1.429 -22.139 1.00 23.52 115 GLN B C 1
ATOM 2658 O O . GLN B 1 115 ? -9.097 -2.258 -21.634 1.00 24.30 115 GLN B O 1
ATOM 2664 N N A GLN B 1 116 ? -9.606 -0.096 -22.134 0.50 19.98 116 GLN B N 1
ATOM 2665 N N B GLN B 1 116 ? -9.604 -0.099 -22.123 0.50 19.89 116 GLN B N 1
ATOM 2666 C CA A GLN B 1 116 ? -8.391 0.493 -21.546 0.50 20.62 116 GLN B CA 1
ATOM 2667 C CA B GLN B 1 116 ? -8.377 0.451 -21.524 0.50 20.50 116 GLN B CA 1
ATOM 2668 C C A GLN B 1 116 ? -8.377 0.226 -20.042 0.50 23.41 116 GLN B C 1
ATOM 2669 C C B GLN B 1 116 ? -8.374 0.219 -20.023 0.50 23.38 116 GLN B C 1
ATOM 2670 O O A GLN B 1 116 ? -7.323 -0.097 -19.498 0.50 22.62 116 GLN B O 1
ATOM 2671 O O B GLN B 1 116 ? -7.324 -0.092 -19.462 0.50 22.62 116 GLN B O 1
ATOM 2682 N N . LEU B 1 117 ? -9.569 0.269 -19.391 1.00 18.22 117 LEU B N 1
ATOM 2683 C CA . LEU B 1 117 ? -9.715 -0.009 -17.959 1.00 17.14 117 LEU B CA 1
ATOM 2684 C C . LEU B 1 117 ? -9.408 -1.486 -17.671 1.00 20.60 117 LEU B C 1
ATOM 2685 O O . LEU B 1 117 ? -8.763 -1.771 -16.671 1.00 20.28 117 LEU B O 1
ATOM 2690 N N . ASP B 1 118 ? -9.842 -2.418 -18.551 1.00 18.65 118 ASP B N 1
ATOM 2691 C CA . ASP B 1 118 ? -9.524 -3.842 -18.346 1.00 21.04 118 ASP B CA 1
ATOM 2692 C C . ASP B 1 118 ? -8.004 -4.077 -18.332 1.00 24.36 118 ASP B C 1
ATOM 2693 O O . ASP B 1 118 ? -7.521 -4.959 -17.605 1.00 24.39 118 ASP B O 1
ATOM 2698 N N . LEU B 1 119 ? -7.246 -3.288 -19.131 1.00 22.93 119 LEU B N 1
ATOM 2699 C CA . LEU B 1 119 ? -5.783 -3.413 -19.220 1.00 23.74 119 LEU B CA 1
ATOM 2700 C C . LEU B 1 119 ? -5.082 -3.001 -17.910 1.00 26.39 119 LEU B C 1
ATOM 2701 O O . LEU B 1 119 ? -3.900 -3.298 -17.748 1.00 26.54 119 LEU B O 1
ATOM 2706 N N . CYS B 1 120 ? -5.812 -2.354 -16.974 1.00 22.65 120 CYS B N 1
ATOM 2707 C CA . CYS B 1 120 ? -5.256 -1.950 -15.670 1.00 23.12 120 CYS B CA 1
ATOM 2708 C C . CYS B 1 120 ? -5.071 -3.148 -14.739 1.00 26.01 120 CYS B C 1
ATOM 2709 O O . CYS B 1 120 ? -4.407 -3.014 -13.712 1.00 26.46 120 CYS B O 1
ATOM 2712 N N . PHE B 1 121 ? -5.676 -4.298 -15.073 1.00 20.65 121 PHE B N 1
ATOM 2713 C CA . PHE B 1 121 ? -5.704 -5.487 -14.219 1.00 19.80 121 PHE B CA 1
ATOM 2714 C C . PHE B 1 121 ? -4.783 -6.621 -14.644 1.00 23.79 121 PHE B C 1
ATOM 2715 O O . PHE B 1 121 ? -4.743 -6.986 -15.812 1.00 23.89 121 PHE B O 1
ATOM 2723 N N . GLY B 1 122 ? -4.071 -7.178 -13.671 1.00 20.22 122 GLY B N 1
ATOM 2724 C CA . GLY B 1 122 ? -3.153 -8.295 -13.881 1.00 20.35 122 GLY B CA 1
ATOM 2725 C C . GLY B 1 122 ? -3.692 -9.636 -13.410 1.00 25.90 122 GLY B C 1
ATOM 2726 O O . GLY B 1 122 ? -4.882 -9.765 -13.110 1.00 25.07 122 GLY B O 1
ATOM 2727 N N . ASP B 1 123 ? -2.818 -10.649 -13.366 1.00 25.58 123 ASP B N 1
ATOM 2728 C CA . ASP B 1 123 ? -3.163 -12.029 -12.986 1.00 26.90 123 ASP B CA 1
ATOM 2729 C C . ASP B 1 123 ? -3.334 -12.231 -11.464 1.00 30.26 123 ASP B C 1
ATOM 2730 O O . ASP B 1 123 ? -4.005 -13.173 -11.056 1.00 31.66 123 ASP B O 1
ATOM 2735 N N . ARG B 1 124 ? -2.725 -11.375 -10.634 1.00 25.60 124 ARG B N 1
ATOM 2736 C CA . ARG B 1 124 ? -2.914 -11.448 -9.179 1.00 25.48 124 ARG B CA 1
ATOM 2737 C C . ARG B 1 124 ? -4.055 -10.535 -8.779 1.00 26.81 124 ARG B C 1
ATOM 2738 O O . ARG B 1 124 ? -4.219 -9.477 -9.386 1.00 24.86 124 ARG B O 1
ATOM 2746 N N . VAL B 1 125 ? -4.797 -10.887 -7.708 1.00 24.65 125 VAL B N 1
ATOM 2747 C CA . VAL B 1 125 ? -5.968 -10.120 -7.262 1.00 24.03 125 VAL B CA 1
ATOM 2748 C C . VAL B 1 125 ? -5.643 -8.628 -6.991 1.00 26.32 125 VAL B C 1
ATOM 2749 O O . VAL B 1 125 ? -6.384 -7.750 -7.426 1.00 25.99 125 VAL B O 1
ATOM 2753 N N . ASP B 1 126 ? -4.550 -8.346 -6.284 1.00 25.25 126 ASP B N 1
ATOM 2754 C CA . ASP B 1 126 ? -4.217 -6.946 -5.983 1.00 25.03 126 ASP B CA 1
ATOM 2755 C C . ASP B 1 126 ? -3.432 -6.270 -7.125 1.00 29.99 126 ASP B C 1
ATOM 2756 O O . ASP B 1 126 ? -2.997 -5.130 -6.937 1.00 29.10 126 ASP B O 1
ATOM 2761 N N . ASP B 1 127 ? -3.178 -6.979 -8.262 1.00 26.47 127 ASP B N 1
ATOM 2762 C CA . ASP B 1 127 ? -2.431 -6.368 -9.378 1.00 24.90 127 ASP B CA 1
ATOM 2763 C C . ASP B 1 127 ? -3.332 -5.469 -10.204 1.00 27.05 127 ASP B C 1
ATOM 2764 O O . ASP B 1 127 ? -3.955 -5.909 -11.172 1.00 25.63 127 ASP B O 1
ATOM 2769 N N . VAL B 1 128 ? -3.392 -4.206 -9.818 1.00 22.79 128 VAL B N 1
ATOM 2770 C CA . VAL B 1 128 ? -4.172 -3.165 -10.462 1.00 22.80 128 VAL B CA 1
ATOM 2771 C C . VAL B 1 128 ? -3.333 -1.897 -10.564 1.00 24.83 128 VAL B C 1
ATOM 2772 O O . VAL B 1 128 ? -2.780 -1.439 -9.551 1.00 22.92 128 VAL B O 1
ATOM 2776 N N . ASP B 1 129 ? -3.261 -1.315 -11.773 1.00 21.67 129 ASP B N 1
ATOM 2777 C CA . ASP B 1 129 ? -2.581 -0.036 -11.993 1.00 20.64 129 ASP B CA 1
ATOM 2778 C C . ASP B 1 129 ? -3.576 1.004 -11.450 1.00 23.54 129 ASP B C 1
ATOM 2779 O O . ASP B 1 129 ? -4.464 1.466 -12.160 1.00 21.44 129 ASP B O 1
ATOM 2784 N N . PHE B 1 130 ? -3.433 1.325 -10.156 1.00 21.36 130 PHE B N 1
ATOM 2785 C CA . PHE B 1 130 ? -4.349 2.186 -9.398 1.00 20.50 130 PHE B CA 1
ATOM 2786 C C . PHE B 1 130 ? -4.540 3.568 -9.967 1.00 22.98 130 PHE B C 1
ATOM 2787 O O . PHE B 1 130 ? -5.691 3.953 -10.168 1.00 19.79 130 PHE B O 1
ATOM 2795 N N . ASP B 1 131 ? -3.435 4.328 -10.204 1.00 20.88 131 ASP B N 1
ATOM 2796 C CA . ASP B 1 131 ? -3.581 5.692 -10.733 1.00 20.88 131 ASP B CA 1
ATOM 2797 C C . ASP B 1 131 ? -4.076 5.715 -12.184 1.00 23.28 131 ASP B C 1
ATOM 2798 O O . ASP B 1 131 ? -4.825 6.631 -12.549 1.00 22.21 131 ASP B O 1
ATOM 2803 N N . GLY B 1 132 ? -3.679 4.715 -12.976 1.00 19.84 132 GLY B N 1
ATOM 2804 C CA . GLY B 1 132 ? -4.134 4.570 -14.362 1.00 19.55 132 GLY B CA 1
ATOM 2805 C C . GLY B 1 132 ? -5.650 4.354 -14.386 1.00 19.67 132 GLY B C 1
ATOM 2806 O O . GLY B 1 132 ? -6.378 5.002 -15.156 1.00 20.23 132 GLY B O 1
ATOM 2807 N N . TYR B 1 133 ? -6.138 3.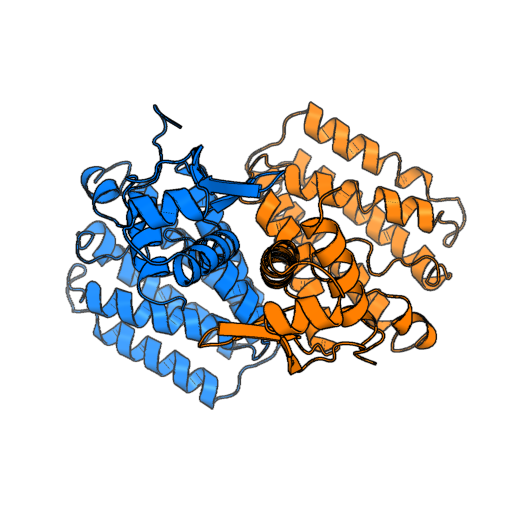478 -13.509 1.00 15.73 133 TYR B N 1
ATOM 2808 C CA . TYR B 1 133 ? -7.573 3.207 -13.332 1.00 15.84 133 TYR B CA 1
ATOM 2809 C C . TYR B 1 133 ? -8.297 4.489 -12.892 1.00 20.31 133 TYR B C 1
ATOM 2810 O O . TYR B 1 133 ? -9.324 4.818 -13.478 1.00 19.22 133 TYR B O 1
ATOM 2819 N N . ALA B 1 134 ? -7.771 5.223 -11.889 1.00 17.89 134 ALA B N 1
ATOM 2820 C CA . ALA B 1 134 ? -8.424 6.446 -11.396 1.00 18.76 134 ALA B CA 1
ATOM 2821 C C . ALA B 1 134 ? -8.640 7.456 -12.526 1.00 20.70 134 ALA B C 1
ATOM 2822 O O . ALA B 1 134 ? -9.726 8.031 -12.656 1.00 19.24 134 ALA B O 1
ATOM 2824 N N . ALA B 1 135 ? -7.622 7.634 -13.385 1.00 17.93 135 ALA B N 1
ATOM 2825 C CA . ALA B 1 135 ? -7.702 8.579 -14.505 1.00 17.87 135 ALA B CA 1
ATOM 2826 C C . ALA B 1 135 ? -8.709 8.126 -15.573 1.00 19.92 135 ALA B C 1
ATOM 2827 O O . ALA B 1 135 ? -9.553 8.922 -16.002 1.00 19.77 135 ALA B O 1
ATOM 2829 N N . LEU B 1 136 ? -8.672 6.833 -15.954 1.00 16.77 136 LEU B N 1
ATOM 2830 C CA . LEU B 1 136 ? -9.601 6.326 -16.976 1.00 16.36 136 LEU B CA 1
ATOM 2831 C C . LEU B 1 136 ? -11.040 6.273 -16.433 1.00 18.86 136 LEU B C 1
ATOM 2832 O O . LEU B 1 136 ? -11.997 6.457 -17.188 1.00 19.15 136 LEU B O 1
ATOM 2837 N N . ASN B 1 137 ? -11.175 6.058 -15.114 1.00 14.24 137 ASN B N 1
ATOM 2838 C CA . ASN B 1 137 ? -12.473 6.035 -14.435 1.00 14.28 137 ASN B CA 1
ATOM 2839 C C . ASN B 1 137 ? -13.148 7.401 -14.614 1.00 18.09 137 ASN B C 1
ATOM 2840 O O . ASN B 1 137 ? -14.349 7.448 -14.888 1.00 17.38 137 ASN B O 1
ATOM 2845 N N A ARG B 1 138 ? -12.373 8.508 -14.472 0.50 16.39 138 ARG B N 1
ATOM 2846 N N B ARG B 1 138 ? -12.376 8.513 -14.465 0.50 15.64 138 ARG B N 1
ATOM 2847 C CA A ARG B 1 138 ? -12.903 9.871 -14.663 0.50 16.99 138 ARG B CA 1
ATOM 2848 C CA B ARG B 1 138 ? -12.928 9.872 -14.649 0.50 15.82 138 ARG B CA 1
ATOM 2849 C C A ARG B 1 138 ? -13.503 9.998 -16.066 0.50 19.69 138 ARG B C 1
ATOM 2850 C C B ARG B 1 138 ? -13.506 10.007 -16.067 0.50 19.19 138 ARG B C 1
ATOM 2851 O O A ARG B 1 138 ? -14.617 10.509 -16.209 0.50 19.21 138 ARG B O 1
ATOM 2852 O O B ARG B 1 138 ? -14.617 10.522 -16.218 0.50 18.72 138 ARG B O 1
ATOM 2867 N N . ILE B 1 139 ? -12.777 9.506 -17.092 1.00 16.60 139 ILE B N 1
ATOM 2868 C CA . ILE B 1 139 ? -13.217 9.538 -18.511 1.00 15.75 139 ILE B CA 1
ATOM 2869 C C . ILE B 1 139 ? -14.503 8.717 -18.670 1.00 17.35 139 ILE B C 1
ATOM 2870 O O . ILE B 1 139 ? -15.469 9.218 -19.226 1.00 17.38 139 ILE B O 1
ATOM 2875 N N . PHE B 1 140 ? -14.516 7.484 -18.166 1.00 14.61 140 PHE B N 1
ATOM 2876 C CA . PHE B 1 140 ? -15.702 6.608 -18.260 1.00 13.64 140 PHE B CA 1
ATOM 2877 C C . PHE B 1 140 ? -16.944 7.322 -17.688 1.00 16.16 140 PHE B C 1
ATOM 2878 O O . PHE B 1 140 ? -18.002 7.313 -18.327 1.00 15.93 140 PHE B O 1
ATOM 2886 N N . HIS B 1 141 ? -16.829 7.922 -16.475 1.00 15.08 141 HIS B N 1
ATOM 2887 C CA . HIS B 1 141 ? -17.990 8.566 -15.849 1.00 16.60 141 HIS B CA 1
ATOM 2888 C C . HIS B 1 141 ? -18.441 9.820 -16.617 1.00 19.53 141 HIS B C 1
ATOM 2889 O O . HIS B 1 141 ? -19.655 10.070 -16.706 1.00 18.18 141 HIS B O 1
ATOM 2896 N N . HIS B 1 142 ? -17.501 10.590 -17.196 1.00 16.83 142 HIS B N 1
ATOM 2897 C CA . HIS B 1 142 ? -17.877 11.764 -18.018 1.00 17.40 142 HIS B CA 1
ATOM 2898 C C . HIS B 1 142 ? -18.611 11.265 -19.273 1.00 17.88 142 HIS B C 1
ATOM 2899 O O . HIS B 1 142 ? -19.608 11.863 -19.679 1.00 16.68 142 HIS B O 1
ATOM 2906 N N . GLN B 1 143 ? -18.134 10.157 -19.873 1.00 15.87 143 GLN B N 1
ATOM 2907 C CA . GLN B 1 143 ? -18.772 9.608 -21.081 1.00 15.21 143 GLN B CA 1
ATOM 2908 C C . GLN B 1 143 ? -20.162 9.080 -20.764 1.00 18.42 143 GLN B C 1
ATOM 2909 O O . GLN B 1 143 ? -21.094 9.288 -21.546 1.00 19.33 143 GLN B O 1
ATOM 2915 N N . LEU B 1 144 ? -20.313 8.428 -19.610 1.00 14.53 144 LEU B N 1
ATOM 2916 C CA . LEU B 1 144 ? -21.609 7.907 -19.165 1.00 15.60 144 LEU B CA 1
ATOM 2917 C C . LEU B 1 144 ? -22.622 9.056 -19.003 1.00 18.90 144 LEU B C 1
ATOM 2918 O O . LEU B 1 144 ? -23.771 8.942 -19.461 1.00 18.79 144 LEU B O 1
ATOM 2923 N N . ALA B 1 145 ? -22.190 10.187 -18.392 1.00 17.28 145 ALA B N 1
ATOM 2924 C CA . ALA B 1 145 ? -23.052 11.362 -18.203 1.00 18.66 145 ALA B CA 1
ATOM 2925 C C . ALA B 1 145 ? -23.587 11.899 -19.533 1.00 21.88 145 ALA B C 1
ATOM 2926 O O . ALA B 1 145 ? -24.706 12.416 -19.588 1.00 22.03 145 ALA B O 1
ATOM 2928 N N . ALA B 1 146 ? -22.785 11.764 -20.602 1.00 20.86 146 ALA B N 1
ATOM 2929 C CA . ALA B 1 146 ? -23.126 12.300 -21.925 1.00 21.80 146 ALA B CA 1
ATOM 2930 C C . ALA B 1 146 ? -23.817 11.329 -22.868 1.00 24.39 146 ALA B C 1
ATOM 2931 O O . ALA B 1 146 ? -24.291 11.751 -23.926 1.00 25.89 146 ALA B O 1
ATOM 2933 N N . LEU B 1 147 ? -23.841 10.031 -22.528 1.00 20.53 147 LEU B N 1
ATOM 2934 C CA . LEU B 1 147 ? -24.299 8.972 -23.433 1.00 21.70 147 LEU B CA 1
ATOM 2935 C C . LEU B 1 147 ? -25.716 9.132 -23.998 1.00 26.73 147 LEU B C 1
ATOM 2936 O O . LEU B 1 147 ? -25.888 8.910 -25.198 1.00 28.41 147 LEU B O 1
ATOM 2941 N N . CYS B 1 148 ? -26.713 9.497 -23.176 1.00 24.31 148 CYS B N 1
ATOM 2942 C CA . CYS B 1 148 ? -28.100 9.617 -23.682 1.00 24.97 148 CYS B CA 1
ATOM 2943 C C . CYS B 1 148 ? -28.319 10.814 -24.626 1.00 28.72 148 CYS B C 1
ATOM 2944 O O . CYS B 1 148 ? -29.392 10.924 -25.218 1.00 28.93 148 CYS B O 1
ATOM 2947 N N . GLY B 1 149 ? -27.347 11.717 -24.713 1.00 25.15 149 GLY B N 1
ATOM 2948 C CA . GLY B 1 149 ? -27.414 12.866 -25.606 1.00 25.65 149 GLY B CA 1
ATOM 2949 C C . GLY B 1 149 ? -28.232 14.051 -25.137 1.00 30.59 149 GLY B C 1
ATOM 2950 O O . GLY B 1 149 ? -28.472 14.973 -25.920 1.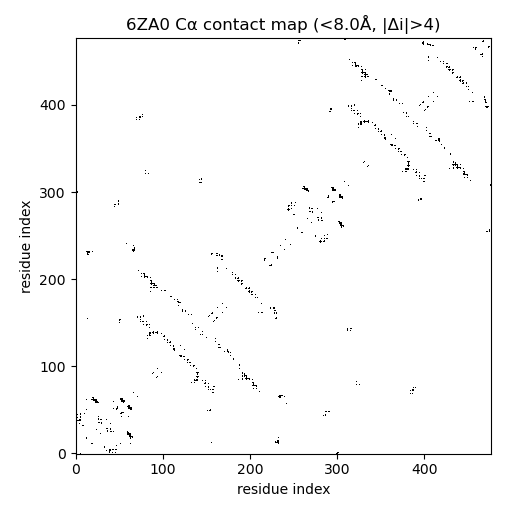00 32.84 149 GLY B O 1
ATOM 2951 N N . SER B 1 150 ? -28.655 14.056 -23.869 1.00 24.90 150 SER B N 1
ATOM 2952 C CA . SER B 1 150 ? -29.406 15.168 -23.300 1.00 25.34 150 SER B CA 1
ATOM 2953 C C . SER B 1 150 ? -28.463 16.081 -22.534 1.00 28.34 150 SER B C 1
ATOM 2954 O O . SER B 1 150 ? -27.826 15.645 -21.565 1.00 26.46 150 SER B O 1
ATOM 2957 N N . GLU B 1 151 ? -28.401 17.361 -22.935 1.00 25.65 151 GLU B N 1
ATOM 2958 C CA . GLU B 1 151 ? -27.566 18.336 -22.226 1.00 25.23 151 GLU B CA 1
ATOM 2959 C C . GLU B 1 151 ? -28.115 18.581 -20.808 1.00 27.01 151 GLU B C 1
ATOM 2960 O O . GLU B 1 151 ? -27.319 18.782 -19.883 1.00 26.62 151 GLU B O 1
ATOM 2966 N N A MET B 1 152 ? -29.469 18.518 -20.621 0.50 22.94 152 MET B N 1
ATOM 2967 N N B MET B 1 152 ? -29.455 18.479 -20.633 0.50 21.54 152 MET B N 1
ATOM 2968 C CA A MET B 1 152 ? -30.106 18.685 -19.305 0.50 21.65 152 MET B CA 1
ATOM 2969 C CA B MET B 1 152 ? -30.110 18.636 -19.334 0.50 19.49 152 MET B CA 1
ATOM 2970 C C A MET B 1 152 ? -29.626 17.575 -18.343 0.50 25.91 152 MET B C 1
ATOM 2971 C C B MET B 1 152 ? -29.607 17.574 -18.362 0.50 24.94 152 MET B C 1
ATOM 2972 O O A MET B 1 152 ? -29.327 17.862 -17.186 0.50 26.23 152 MET B O 1
ATOM 2973 O O B MET B 1 152 ? -29.291 17.883 -17.216 0.50 25.31 152 MET B O 1
ATOM 2982 N N . ILE B 1 153 ? -29.531 16.322 -18.831 1.00 21.69 153 ILE B N 1
ATOM 2983 C CA . ILE B 1 153 ? -29.060 15.190 -18.031 1.00 21.00 153 ILE B CA 1
ATOM 2984 C C . ILE B 1 153 ? -27.563 15.322 -17.754 1.00 22.87 153 ILE B C 1
ATOM 2985 O O . ILE B 1 153 ? -27.139 15.186 -16.604 1.00 21.65 153 ILE B O 1
ATOM 2990 N N . ARG B 1 154 ? -26.768 15.596 -18.799 1.00 21.06 154 ARG B N 1
ATOM 2991 C CA . ARG B 1 154 ? -25.313 15.724 -18.634 1.00 20.23 154 ARG B CA 1
ATOM 2992 C C . ARG B 1 154 ? -24.959 16.766 -17.564 1.00 23.40 154 ARG B C 1
ATOM 2993 O O . ARG B 1 154 ? -24.163 16.460 -16.677 1.00 22.25 154 ARG B O 1
ATOM 3001 N N . ARG B 1 155 ? -25.597 17.944 -17.593 1.00 21.27 155 ARG B N 1
ATOM 3002 C CA . ARG B 1 155 ? -25.371 19.010 -16.623 1.00 21.77 155 ARG B CA 1
ATOM 3003 C C . ARG B 1 155 ? -25.701 18.561 -15.208 1.00 25.41 155 ARG B C 1
ATOM 3004 O O . ARG B 1 155 ? -24.932 18.814 -14.278 1.00 23.28 155 ARG B O 1
ATOM 3012 N N . GLU B 1 156 ? -26.868 17.919 -15.037 1.00 22.47 156 GLU B N 1
ATOM 3013 C CA . GLU B 1 156 ? -27.283 17.456 -13.718 1.00 22.54 156 GLU B CA 1
ATOM 3014 C C . GLU B 1 156 ? -26.340 16.409 -13.130 1.00 25.19 156 GLU B C 1
ATOM 3015 O O . GLU B 1 156 ? -26.037 16.475 -11.943 1.00 25.31 156 GLU B O 1
ATOM 3021 N N . VAL B 1 157 ? -25.847 15.471 -13.954 1.00 22.03 157 VAL B N 1
ATOM 3022 C CA . VAL B 1 157 ? -24.897 14.464 -13.485 1.00 22.04 157 VAL B CA 1
ATOM 3023 C C . VAL B 1 157 ? -23.618 15.151 -13.031 1.00 25.45 157 VAL B C 1
ATOM 3024 O O . VAL B 1 157 ? -23.119 14.873 -11.937 1.00 24.98 157 VAL B O 1
ATOM 3028 N N . GLU B 1 158 ? -23.099 16.075 -13.854 1.00 22.29 158 GLU B N 1
ATOM 3029 C CA . GLU B 1 158 ? -21.879 16.795 -13.513 1.00 23.65 158 GLU B CA 1
ATOM 3030 C C . GLU B 1 158 ? -22.056 17.660 -12.272 1.00 26.55 158 GLU B C 1
ATOM 3031 O O . GLU B 1 158 ? -21.160 17.673 -11.422 1.00 25.36 158 GLU B O 1
ATOM 3037 N N . ARG B 1 159 ? -23.244 18.266 -12.085 1.00 24.85 159 ARG B N 1
ATOM 3038 C CA . ARG B 1 159 ? -23.545 19.047 -10.882 1.00 25.73 159 ARG B CA 1
ATOM 3039 C C . ARG B 1 159 ? -23.552 18.149 -9.627 1.00 30.07 159 ARG B C 1
ATOM 3040 O O . ARG B 1 159 ? -23.058 18.559 -8.575 1.00 30.29 159 ARG B O 1
ATOM 3048 N N . ALA B 1 160 ? -24.075 16.920 -9.760 1.00 25.56 160 ALA B N 1
ATOM 3049 C CA . ALA B 1 160 ? -24.127 15.945 -8.661 1.00 25.71 160 ALA B CA 1
ATOM 3050 C C . ALA B 1 160 ? -22.745 15.331 -8.373 1.00 29.59 160 ALA B C 1
ATOM 3051 O O . ALA B 1 160 ? -22.596 14.589 -7.403 1.00 30.54 160 ALA B O 1
ATOM 3053 N N . SER B 1 161 ? -21.751 15.620 -9.218 1.00 21.90 161 SER B N 1
ATOM 3054 C CA . SER B 1 161 ? -20.382 15.115 -9.094 1.00 22.38 161 SER B CA 1
ATOM 3055 C C . SER B 1 161 ? -19.382 16.255 -8.820 1.00 28.03 161 SER B C 1
ATOM 3056 O O . SER B 1 161 ? -18.173 16.040 -8.926 1.00 28.76 161 SER B O 1
ATOM 3059 N N . SER B 1 162 ? -19.867 17.458 -8.474 1.00 26.92 162 SER B N 1
ATOM 3060 C CA . SER B 1 162 ? -19.006 18.630 -8.348 1.00 27.00 162 SER B CA 1
ATOM 3061 C C . SER B 1 162 ? -18.351 18.846 -6.975 1.00 28.20 162 SER B C 1
ATOM 3062 O O . SER B 1 162 ? -17.329 19.539 -6.915 1.00 28.80 162 SER B O 1
ATOM 3065 N N . LEU B 1 163 ? -18.939 18.322 -5.875 1.00 24.17 163 LEU B N 1
ATOM 3066 C CA . LEU B 1 163 ? -18.318 18.482 -4.550 1.00 24.69 163 LEU B CA 1
ATOM 3067 C C . LEU B 1 163 ? -16.965 17.736 -4.532 1.00 27.44 163 LEU B C 1
ATOM 3068 O O . LEU B 1 163 ? -16.838 16.720 -5.227 1.00 25.40 163 LEU B O 1
ATOM 3073 N N . PRO B 1 164 ? -15.931 18.239 -3.817 1.00 27.26 164 PRO B N 1
ATOM 3074 C CA . PRO B 1 164 ? -14.613 17.574 -3.855 1.00 26.98 164 PRO B CA 1
ATOM 3075 C C . PRO B 1 164 ? -14.630 16.086 -3.541 1.00 26.61 164 PRO B C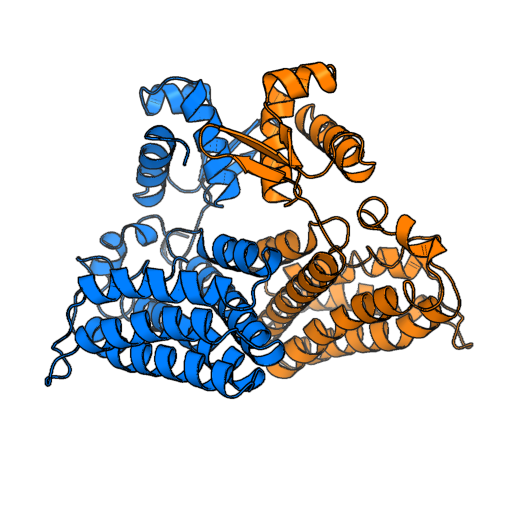 1
ATOM 3076 O O . PRO B 1 164 ? -13.872 15.347 -4.157 1.00 27.88 164 PRO B O 1
ATOM 3080 N N . PHE B 1 165 ? -15.465 15.651 -2.600 1.00 21.74 165 PHE B N 1
ATOM 3081 C CA . PHE B 1 165 ? -15.555 14.217 -2.220 1.00 22.05 165 PHE B CA 1
ATOM 3082 C C . PHE B 1 165 ? -16.636 13.438 -3.031 1.00 26.62 165 PHE B C 1
ATOM 3083 O O . PHE B 1 165 ? -16.805 12.222 -2.854 1.00 27.10 165 PHE B O 1
ATOM 3091 N N . ALA B 1 166 ? -17.367 14.131 -3.918 1.00 21.77 166 ALA B N 1
ATOM 3092 C CA . ALA B 1 166 ? -18.444 13.491 -4.689 1.00 22.18 166 ALA B CA 1
ATOM 3093 C C . ALA B 1 166 ? -17.991 13.100 -6.104 1.00 24.67 166 ALA B C 1
ATOM 3094 O O . ALA B 1 166 ? -18.725 12.412 -6.805 1.00 26.45 166 ALA B O 1
ATOM 3096 N N . SER B 1 167 ? -16.808 13.564 -6.548 1.00 21.68 167 SER B N 1
ATOM 3097 C CA . SER B 1 167 ? -16.364 13.276 -7.914 1.00 21.67 167 SER B CA 1
ATOM 3098 C C . SER B 1 167 ? -16.043 11.781 -8.103 1.00 24.03 167 SER B C 1
ATOM 3099 O O . SER B 1 167 ? -15.725 11.104 -7.127 1.00 22.26 167 SER B O 1
ATOM 3102 N N . PRO B 1 168 ? -16.193 11.234 -9.331 1.00 22.84 168 PRO B N 1
ATOM 3103 C CA . PRO B 1 168 ? -16.026 9.779 -9.521 1.00 21.16 168 PRO B CA 1
ATOM 3104 C C . PRO B 1 168 ? -14.735 9.146 -9.037 1.00 24.02 168 PRO B C 1
ATOM 3105 O O . PRO B 1 168 ? -14.804 7.993 -8.629 1.00 24.02 168 PRO B O 1
ATOM 3109 N N . SER B 1 169 ? -13.590 9.844 -9.097 1.00 19.59 169 SER B N 1
ATOM 3110 C CA . SER B 1 169 ? -12.339 9.242 -8.591 1.00 19.89 169 SER B CA 1
ATOM 3111 C C . SER B 1 169 ? -11.835 9.924 -7.302 1.00 22.48 169 SER B C 1
ATOM 3112 O O . SER B 1 169 ? -10.680 9.744 -6.915 1.00 21.63 169 SER B O 1
ATOM 3115 N N . ALA B 1 170 ? -12.738 10.654 -6.590 1.00 19.07 170 ALA B N 1
ATOM 3116 C CA . ALA B 1 170 ? -12.364 11.350 -5.349 1.00 18.49 170 ALA B CA 1
ATOM 3117 C C . ALA B 1 170 ? -11.797 10.390 -4.315 1.00 20.49 170 ALA B C 1
ATOM 3118 O O . ALA B 1 170 ? -10.829 10.734 -3.633 1.00 20.86 170 ALA B O 1
ATOM 3120 N N . PHE B 1 171 ? -12.381 9.165 -4.231 1.00 17.51 171 PHE B N 1
ATOM 3121 C CA . PHE B 1 171 ? -11.957 8.168 -3.247 1.00 17.17 171 PHE B CA 1
ATOM 3122 C C . PHE B 1 171 ? -10.856 7.259 -3.783 1.00 19.68 171 PHE B C 1
ATOM 3123 O O . PHE B 1 171 ? -10.575 6.214 -3.181 1.00 20.83 171 PHE B O 1
ATOM 3131 N N . LEU B 1 172 ? -10.178 7.703 -4.856 1.00 17.60 172 LEU B N 1
ATOM 3132 C CA . LEU B 1 172 ? -9.010 6.993 -5.389 1.00 19.16 172 LEU B CA 1
ATOM 3133 C C . LEU B 1 172 ? -7.777 7.923 -5.407 1.00 22.59 172 LEU B C 1
ATOM 3134 O O . LEU B 1 172 ? -7.120 8.024 -6.441 1.00 21.67 172 LEU B O 1
ATOM 3139 N N . PRO B 1 173 ? -7.421 8.630 -4.298 1.00 20.94 173 PRO B N 1
ATOM 3140 C CA . PRO B 1 173 ? -6.218 9.476 -4.357 1.00 21.89 173 PRO B CA 1
ATOM 3141 C C . PRO B 1 173 ? -5.012 8.544 -4.403 1.00 24.40 173 PRO B C 1
ATOM 3142 O O . PRO B 1 173 ? -5.098 7.395 -3.948 1.00 22.23 173 PRO B O 1
ATOM 3146 N N . ASP B 1 174 ? -3.908 9.029 -4.951 1.00 23.24 174 ASP B N 1
ATOM 3147 C CA . ASP B 1 174 ? -2.680 8.274 -5.062 1.00 22.04 174 ASP B CA 1
ATOM 3148 C C . ASP B 1 174 ? -2.247 7.623 -3.719 1.00 25.60 174 ASP B C 1
ATOM 3149 O O . ASP B 1 174 ? -1.798 6.484 -3.737 1.00 24.66 174 ASP B O 1
ATOM 3154 N N . LYS B 1 175 ? -2.433 8.298 -2.559 1.00 23.58 175 LYS B N 1
ATOM 3155 C CA . LYS B 1 175 ? -2.049 7.703 -1.273 1.00 24.03 175 LYS B CA 1
ATOM 3156 C C . LYS B 1 175 ? -2.938 6.531 -0.826 1.00 27.63 175 LYS B C 1
ATOM 3157 O O . LYS B 1 175 ? -2.522 5.746 0.026 1.00 28.22 175 LYS B O 1
ATOM 3163 N N . ALA B 1 176 ? -4.111 6.360 -1.456 1.00 23.16 176 ALA B N 1
ATOM 3164 C CA . ALA B 1 176 ? -5.023 5.258 -1.128 1.00 23.35 176 ALA B CA 1
ATOM 3165 C C . ALA B 1 176 ? -4.694 4.011 -1.946 1.00 24.43 176 ALA B C 1
ATOM 3166 O O . ALA B 1 176 ? -5.462 3.050 -1.917 1.00 22.93 176 ALA B O 1
ATOM 3168 N N . ASN B 1 177 ? -3.535 3.993 -2.644 1.00 20.63 177 ASN B N 1
ATOM 3169 C CA . ASN B 1 177 ? -3.112 2.834 -3.418 1.00 20.72 177 ASN B CA 1
ATOM 3170 C C . ASN B 1 177 ? -2.594 1.724 -2.469 1.00 25.24 177 ASN B C 1
ATOM 3171 O O . ASN B 1 177 ? -1.379 1.559 -2.292 1.00 24.51 177 ASN B O 1
ATOM 3176 N N . ILE B 1 178 ? -3.537 0.969 -1.888 1.00 21.90 178 ILE B N 1
ATOM 3177 C CA . ILE B 1 178 ? -3.273 -0.120 -0.937 1.00 23.18 178 ILE B CA 1
ATOM 3178 C C . ILE B 1 178 ? -4.043 -1.370 -1.420 1.00 24.42 178 ILE B C 1
ATOM 3179 O O . ILE B 1 178 ? -5.002 -1.247 -2.196 1.00 21.17 178 ILE B O 1
ATOM 3184 N N . GLY B 1 179 ? -3.615 -2.543 -0.977 1.00 21.41 179 GLY B N 1
ATOM 3185 C CA . GLY B 1 179 ? -4.234 -3.801 -1.386 1.00 22.25 179 GLY B CA 1
ATOM 3186 C C . GLY B 1 179 ? -5.760 -3.812 -1.344 1.00 24.58 179 GLY B C 1
ATOM 3187 O O . GLY B 1 179 ? -6.404 -4.188 -2.322 1.00 22.24 179 GLY B O 1
ATOM 3188 N N . ALA B 1 180 ? -6.355 -3.392 -0.212 1.00 23.48 180 ALA B N 1
ATOM 3189 C CA . ALA B 1 180 ? -7.821 -3.380 -0.045 1.00 23.75 180 ALA B CA 1
ATOM 3190 C C . ALA B 1 180 ? -8.535 -2.535 -1.108 1.00 23.62 180 ALA B C 1
ATOM 3191 O O . ALA B 1 180 ? -9.560 -2.966 -1.638 1.00 22.68 180 ALA B O 1
ATOM 3193 N N . PHE B 1 181 ? -7.963 -1.367 -1.449 1.00 20.09 181 PHE B N 1
ATOM 3194 C CA . PHE B 1 181 ? -8.515 -0.477 -2.476 1.00 20.69 181 PHE B CA 1
ATOM 3195 C C . PHE B 1 181 ? -8.310 -1.067 -3.867 1.00 23.37 181 PHE B C 1
ATOM 3196 O O . PHE B 1 181 ? -9.256 -1.072 -4.652 1.00 20.35 181 PHE B O 1
ATOM 3204 N N . ARG B 1 182 ? -7.109 -1.622 -4.153 1.00 18.91 182 ARG B N 1
ATOM 3205 C CA . ARG B 1 182 ? -6.836 -2.234 -5.468 1.00 19.23 182 ARG B CA 1
ATOM 3206 C C . ARG B 1 182 ? -7.816 -3.388 -5.744 1.00 21.93 182 ARG B C 1
ATOM 3207 O O . ARG B 1 182 ? -8.430 -3.425 -6.810 1.00 19.82 182 ARG B O 1
ATOM 3215 N N . ARG B 1 183 ? -7.986 -4.295 -4.774 1.00 19.33 183 ARG B N 1
ATOM 3216 C CA . ARG B 1 183 ? -8.917 -5.443 -4.849 1.00 20.65 183 ARG B CA 1
ATOM 3217 C C . ARG B 1 183 ? -10.355 -4.974 -5.185 1.00 21.73 183 ARG B C 1
ATOM 3218 O O . ARG B 1 183 ? -11.059 -5.643 -5.941 1.00 21.48 183 ARG B O 1
ATOM 3226 N N . SER B 1 184 ? -10.808 -3.859 -4.566 1.00 19.85 184 SER B N 1
ATOM 3227 C CA . SER B 1 184 ? -12.183 -3.353 -4.753 1.00 20.17 184 SER B CA 1
ATOM 3228 C C . SER B 1 184 ? -12.453 -2.899 -6.193 1.00 21.17 184 SER B C 1
ATOM 3229 O O . SER B 1 184 ? -13.612 -2.883 -6.621 1.00 20.83 184 SER B O 1
ATOM 3232 N N . LEU B 1 185 ? -11.388 -2.563 -6.943 1.00 18.83 185 LEU B N 1
ATOM 3233 C CA . LEU B 1 185 ? -11.542 -2.100 -8.323 1.00 17.52 185 LEU B CA 1
ATOM 3234 C C . LEU B 1 185 ? -11.992 -3.207 -9.284 1.00 20.75 185 LEU B C 1
ATOM 3235 O O . LEU B 1 185 ? -12.513 -2.901 -10.342 1.00 17.71 185 LEU B O 1
ATOM 3240 N N . ARG B 1 186 ? -11.744 -4.495 -8.941 1.00 19.13 186 ARG B N 1
ATOM 3241 C CA . ARG B 1 186 ? -12.142 -5.590 -9.826 1.00 18.99 186 ARG B CA 1
ATOM 3242 C C . ARG B 1 186 ? -13.656 -5.643 -9.999 1.00 21.67 186 ARG B C 1
ATOM 3243 O O . ARG B 1 186 ? -14.158 -5.647 -11.132 1.00 20.49 186 ARG B O 1
ATOM 3251 N N . GLY B 1 187 ? -14.359 -5.586 -8.875 1.00 19.69 187 GLY B N 1
ATOM 3252 C CA . GLY B 1 187 ? -15.812 -5.594 -8.869 1.00 18.94 187 GLY B CA 1
ATOM 3253 C C . GLY B 1 187 ? -16.334 -4.323 -9.506 1.00 21.10 187 GLY B C 1
ATOM 3254 O O . GLY B 1 187 ? -17.338 -4.359 -10.215 1.00 20.08 187 GLY B O 1
ATOM 3255 N N . ALA B 1 188 ? -15.675 -3.173 -9.243 1.00 17.78 188 ALA B N 1
ATOM 3256 C CA . ALA B 1 188 ? -16.078 -1.872 -9.795 1.00 17.77 188 ALA B CA 1
ATOM 3257 C C . ALA B 1 188 ? -15.976 -1.902 -11.335 1.00 18.83 188 ALA B C 1
ATOM 3258 O O . ALA B 1 188 ? -16.887 -1.428 -12.018 1.00 17.37 188 ALA B O 1
ATOM 3260 N N . GLN B 1 189 ? -14.908 -2.538 -11.870 1.00 15.62 189 GLN B N 1
ATOM 3261 C CA . GLN B 1 189 ? -14.719 -2.651 -13.312 1.00 15.89 189 GLN B CA 1
ATOM 3262 C C . GLN B 1 189 ? -15.768 -3.585 -13.929 1.00 17.75 189 GLN B C 1
ATOM 3263 O O . GLN B 1 189 ? -16.271 -3.301 -15.023 1.00 16.77 189 GLN B O 1
ATOM 3269 N N . GLU B 1 190 ? -16.128 -4.669 -13.222 1.00 16.99 190 GLU B N 1
ATOM 3270 C CA . GLU B 1 190 ? -17.211 -5.540 -13.728 1.00 16.90 190 GLU B CA 1
ATOM 3271 C C . GLU B 1 190 ? -18.509 -4.718 -13.838 1.00 17.24 190 GLU B C 1
ATOM 3272 O O . GLU B 1 190 ? -19.276 -4.921 -14.782 1.00 18.00 190 GLU B O 1
ATOM 3278 N N . GLN B 1 191 ? -18.735 -3.777 -12.897 1.00 14.89 191 GLN B N 1
ATOM 3279 C CA . GLN B 1 191 ? -19.925 -2.906 -12.928 1.00 15.34 191 GLN B CA 1
ATOM 3280 C C . GLN B 1 191 ? -19.876 -1.975 -14.138 1.00 16.92 191 GLN B C 1
ATOM 3281 O O . GLN B 1 191 ? -20.887 -1.822 -14.828 1.00 15.19 191 GLN B O 1
ATOM 3287 N N . HIS B 1 192 ? -18.696 -1.385 -14.432 1.00 13.65 192 HIS B N 1
ATOM 3288 C CA . HIS B 1 192 ? -18.555 -0.556 -15.637 1.00 13.81 192 HIS B CA 1
ATOM 3289 C C . HIS B 1 192 ? -19.016 -1.358 -16.869 1.00 17.33 192 HIS B C 1
ATOM 3290 O O . HIS B 1 192 ? -19.821 -0.846 -17.660 1.00 17.40 192 HIS B O 1
ATOM 3297 N N . LYS B 1 193 ? -18.559 -2.628 -16.993 1.00 15.68 193 LYS B N 1
ATOM 3298 C CA . LYS B 1 193 ? -18.921 -3.471 -18.140 1.00 16.10 193 LYS B CA 1
ATOM 3299 C C . LYS B 1 193 ? -20.413 -3.750 -18.176 1.00 17.01 193 LYS B C 1
ATOM 3300 O O . LYS B 1 193 ? -21.001 -3.692 -19.256 1.00 17.18 193 LYS B O 1
ATOM 3306 N N . ALA B 1 194 ? -21.013 -4.041 -17.006 1.00 14.77 194 ALA B N 1
ATOM 3307 C CA . ALA B 1 194 ? -22.445 -4.350 -16.888 1.00 15.06 194 ALA B CA 1
ATOM 3308 C C . ALA B 1 194 ? -23.309 -3.134 -17.234 1.00 16.76 194 ALA B C 1
ATOM 3309 O O . ALA B 1 194 ? -24.361 -3.300 -17.854 1.00 16.35 194 ALA B O 1
ATOM 3311 N N . ILE B 1 195 ? -22.863 -1.923 -16.871 1.00 14.64 195 ILE B N 1
ATOM 3312 C CA . ILE B 1 195 ? -23.598 -0.680 -17.186 1.00 14.79 195 ILE B CA 1
ATOM 3313 C C . ILE B 1 195 ? -23.685 -0.573 -18.724 1.00 17.65 195 ILE B C 1
ATOM 3314 O O . ILE B 1 195 ? -24.759 -0.322 -19.266 1.00 14.93 195 ILE B O 1
ATOM 3319 N N . VAL B 1 196 ? -22.533 -0.723 -19.413 1.00 15.11 196 VAL B N 1
ATOM 3320 C CA . VAL B 1 196 ? -22.511 -0.604 -20.877 1.00 15.49 196 VAL B CA 1
ATOM 3321 C C . VAL B 1 196 ? -23.368 -1.720 -21.497 1.00 19.54 196 VAL B C 1
ATOM 3322 O O . VAL B 1 196 ? -24.181 -1.432 -22.378 1.00 18.86 196 VAL B O 1
ATOM 3326 N N . ALA B 1 197 ? -23.230 -2.955 -21.017 1.00 16.67 197 ALA B N 1
ATOM 3327 C CA . ALA B 1 197 ? -24.024 -4.070 -21.574 1.00 16.02 197 ALA B CA 1
ATOM 3328 C C . ALA B 1 197 ? -25.537 -3.785 -21.437 1.00 17.74 197 ALA B C 1
ATOM 3329 O O . ALA B 1 197 ? -26.293 -4.047 -22.364 1.00 17.56 197 ALA B O 1
ATOM 3331 N N . ALA B 1 198 ? -25.966 -3.283 -20.264 1.00 14.24 198 ALA B N 1
ATOM 3332 C CA . ALA B 1 198 ? -27.381 -3.001 -20.003 1.00 14.23 198 ALA B CA 1
ATOM 3333 C C . ALA B 1 198 ? -27.899 -1.910 -20.968 1.00 17.57 198 ALA B C 1
ATOM 3334 O O . ALA B 1 198 ? -29.022 -1.998 -21.463 1.00 17.80 198 ALA B O 1
ATOM 3336 N N . ILE B 1 199 ? -27.078 -0.902 -21.239 1.00 13.61 199 ILE B N 1
ATOM 3337 C CA . ILE B 1 199 ? -27.436 0.186 -22.154 1.00 14.92 199 ILE B CA 1
ATOM 3338 C C . ILE B 1 199 ? -27.560 -0.392 -23.577 1.00 17.51 199 ILE B C 1
ATOM 3339 O O . ILE B 1 199 ? -28.553 -0.133 -24.247 1.00 18.11 199 ILE B O 1
ATOM 3344 N N . VAL B 1 200 ? -26.585 -1.203 -23.999 1.00 14.80 200 VAL B N 1
ATOM 3345 C CA . VAL B 1 200 ? -26.612 -1.833 -25.346 1.00 16.53 200 VAL B CA 1
ATOM 3346 C C . VAL B 1 200 ? -27.886 -2.704 -25.474 1.00 20.07 200 VAL B C 1
ATOM 3347 O O . VAL B 1 200 ? -28.533 -2.686 -26.510 1.00 20.00 200 VAL B O 1
ATOM 3351 N N . ALA B 1 201 ? -28.267 -3.427 -24.396 1.00 17.16 201 ALA B N 1
ATOM 3352 C CA . ALA B 1 201 ? -29.457 -4.303 -24.363 1.00 17.30 201 ALA B CA 1
ATOM 3353 C C . ALA B 1 201 ? -30.788 -3.554 -24.208 1.00 18.86 201 ALA B C 1
ATOM 3354 O O . ALA B 1 201 ? -31.841 -4.178 -24.270 1.00 18.86 201 ALA B O 1
ATOM 3356 N N . ARG B 1 202 ? -30.731 -2.218 -24.000 1.00 16.55 202 ARG B N 1
ATOM 3357 C CA . ARG B 1 202 ? -31.908 -1.368 -23.770 1.00 18.00 202 ARG B CA 1
ATOM 3358 C C . ARG B 1 202 ? -32.660 -1.845 -22.508 1.00 22.89 202 ARG B C 1
ATOM 3359 O O . ARG B 1 202 ? -33.887 -1.845 -22.464 1.00 25.50 202 ARG B O 1
ATOM 3367 N N . GLU B 1 203 ? -31.902 -2.244 -21.466 1.00 16.83 203 GLU B N 1
ATOM 3368 C CA . GLU B 1 203 ? -32.465 -2.717 -20.193 1.00 15.43 203 GLU B CA 1
ATOM 3369 C C . GLU B 1 203 ? -32.253 -1.613 -19.142 1.00 17.46 203 GLU B C 1
ATOM 3370 O O . GLU B 1 203 ? -31.288 -1.652 -18.377 1.00 16.87 203 GLU B O 1
ATOM 3376 N N . GLY B 1 204 ? -33.141 -0.607 -19.163 1.00 16.12 204 GLY B N 1
ATOM 3377 C CA . GLY B 1 204 ? -33.040 0.562 -18.284 1.00 16.07 204 GLY B CA 1
ATOM 3378 C C . GLY B 1 204 ? -33.015 0.302 -16.792 1.00 18.09 204 GLY B C 1
ATOM 3379 O O . GLY B 1 204 ? -32.247 0.949 -16.063 1.00 16.61 204 GLY B O 1
ATOM 3380 N N . ALA B 1 205 ? -33.894 -0.586 -16.306 1.00 15.96 205 ALA B N 1
ATOM 3381 C CA . ALA B 1 205 ? -33.935 -0.910 -14.868 1.00 15.24 205 ALA B CA 1
ATOM 3382 C C . ALA B 1 205 ? -32.588 -1.518 -14.422 1.00 17.39 205 ALA B C 1
ATOM 3383 O O . ALA B 1 205 ? -32.058 -1.148 -13.368 1.00 16.50 205 ALA B O 1
ATOM 3385 N N . ARG B 1 206 ? -32.010 -2.414 -15.254 1.00 14.27 206 ARG B N 1
ATOM 3386 C CA . ARG B 1 206 ? -30.694 -3.001 -14.937 1.00 14.09 206 ARG B CA 1
ATOM 3387 C C . ARG B 1 206 ? -29.627 -1.902 -14.948 1.00 17.42 206 ARG B C 1
ATOM 3388 O O . ARG B 1 206 ? -28.809 -1.837 -14.021 1.00 15.40 206 ARG B O 1
ATOM 3396 N N . ALA B 1 207 ? -29.597 -1.084 -16.030 1.00 14.81 207 ALA B N 1
ATOM 3397 C CA . ALA B 1 207 ? -28.622 0.009 -16.206 1.00 15.11 207 ALA B CA 1
ATOM 3398 C C . ALA B 1 207 ? -28.621 0.926 -14.976 1.00 16.98 207 ALA B C 1
ATOM 3399 O O . ALA B 1 207 ? -27.559 1.209 -14.417 1.00 16.78 207 ALA B O 1
ATOM 3401 N N . GLU B 1 208 ? -29.816 1.328 -14.522 1.00 14.83 208 GLU B N 1
ATOM 3402 C CA . GLU B 1 208 ? -29.932 2.166 -13.338 1.00 14.96 208 GLU B CA 1
ATOM 3403 C C . GLU B 1 208 ? -29.435 1.477 -12.076 1.00 18.18 208 GLU B C 1
ATOM 3404 O O . GLU B 1 208 ? -28.675 2.086 -11.299 1.00 17.61 208 GLU B O 1
ATOM 3410 N N . ALA B 1 209 ? -29.855 0.226 -11.869 1.00 15.65 209 ALA B N 1
ATOM 3411 C CA . ALA B 1 209 ? -29.506 -0.505 -10.642 1.00 15.90 209 ALA B CA 1
ATOM 3412 C C . ALA B 1 209 ? -27.987 -0.671 -10.526 1.00 18.50 209 ALA B C 1
ATOM 3413 O O . ALA B 1 209 ? -27.429 -0.444 -9.454 1.00 18.53 209 ALA B O 1
ATOM 3415 N N . VAL B 1 210 ? -27.328 -1.033 -11.614 1.00 14.29 210 VAL B N 1
ATOM 3416 C CA . VAL B 1 210 ? -25.869 -1.257 -11.576 1.00 14.01 210 VAL B CA 1
ATOM 3417 C C . VAL B 1 210 ? -25.124 0.065 -11.418 1.00 15.64 210 VAL B C 1
ATOM 3418 O O . VAL B 1 210 ? -24.169 0.138 -10.635 1.00 15.87 210 VAL B O 1
ATOM 3422 N N . ALA B 1 211 ? -25.531 1.109 -12.179 1.00 14.07 211 ALA B N 1
ATOM 3423 C CA . ALA B 1 211 ? -24.813 2.391 -12.120 1.00 15.19 211 ALA B CA 1
ATOM 3424 C C . ALA B 1 211 ? -24.952 3.034 -10.726 1.00 16.81 211 ALA B C 1
ATOM 3425 O O . ALA B 1 211 ? -23.973 3.572 -10.193 1.00 16.22 211 ALA B O 1
ATOM 3427 N N . ARG B 1 212 ? -26.146 2.932 -10.112 1.00 14.65 212 ARG B N 1
ATOM 3428 C CA . ARG B 1 212 ? -26.320 3.451 -8.752 1.00 14.23 212 ARG B CA 1
ATOM 3429 C C . ARG B 1 212 ? -25.490 2.615 -7.770 1.00 17.82 212 ARG B C 1
ATOM 3430 O O . ARG B 1 212 ? -24.828 3.180 -6.884 1.00 17.56 212 ARG B O 1
ATOM 3438 N N . GLU B 1 213 ? -25.557 1.277 -7.893 1.00 13.57 213 GLU B N 1
ATOM 3439 C CA . GLU B 1 213 ? -24.796 0.402 -6.992 1.00 13.54 213 GLU B CA 1
ATOM 3440 C C . GLU B 1 213 ? -23.284 0.658 -7.074 1.00 17.03 213 GLU B C 1
ATOM 3441 O O . GLU B 1 213 ? -22.563 0.539 -6.074 1.00 16.03 213 GLU B O 1
ATOM 3447 N N . HIS B 1 214 ? -22.828 1.031 -8.269 1.00 13.87 214 HIS B N 1
ATOM 3448 C CA . HIS B 1 214 ? -21.407 1.299 -8.524 1.00 13.46 214 HIS B CA 1
ATOM 3449 C C . HIS B 1 214 ? -20.870 2.344 -7.549 1.00 16.25 214 HIS B C 1
ATOM 3450 O O . HIS B 1 214 ? -19.768 2.180 -7.033 1.00 16.24 214 HIS B O 1
ATOM 3457 N N . SER B 1 215 ? -21.673 3.393 -7.258 1.00 14.86 215 SER B N 1
ATOM 3458 C CA . SER B 1 215 ? -21.266 4.489 -6.352 1.00 14.53 215 SER B CA 1
ATOM 3459 C C . SER B 1 215 ? -21.046 3.981 -4.922 1.00 18.05 215 SER B C 1
ATOM 3460 O O . SER B 1 215 ? -20.298 4.609 -4.156 1.00 17.32 215 SER B O 1
ATOM 3463 N N . ARG B 1 216 ? -21.663 2.831 -4.558 1.00 16.50 216 ARG B N 1
ATOM 3464 C CA . ARG B 1 216 ? -21.433 2.266 -3.217 1.00 17.01 216 ARG B CA 1
ATOM 3465 C C . ARG B 1 216 ? -19.992 1.756 -3.041 1.00 20.67 216 ARG B C 1
ATOM 3466 O O . ARG B 1 216 ? -19.597 1.458 -1.918 1.00 20.49 216 ARG B O 1
ATOM 3474 N N . THR B 1 217 ? -19.198 1.678 -4.125 1.00 16.33 217 THR B N 1
ATOM 3475 C CA . THR B 1 217 ? -17.789 1.271 -4.002 1.00 15.17 217 THR B CA 1
ATOM 3476 C C . THR B 1 217 ? -17.064 2.390 -3.228 1.00 19.00 217 THR B C 1
ATOM 3477 O O . THR B 1 217 ? -16.340 2.100 -2.280 1.00 18.94 217 THR B O 1
ATOM 3481 N N . ALA B 1 218 ? -17.278 3.661 -3.627 1.00 17.88 218 ALA B N 1
ATOM 3482 C CA . ALA B 1 218 ? -16.664 4.802 -2.915 1.00 17.65 218 ALA B CA 1
ATOM 3483 C C . ALA B 1 218 ? -17.165 4.820 -1.463 1.00 20.33 218 ALA B C 1
ATOM 3484 O O . ALA B 1 218 ? -16.360 5.000 -0.552 1.00 20.30 218 ALA B O 1
ATOM 3486 N N . ARG B 1 219 ? -18.485 4.572 -1.232 1.00 16.81 219 ARG B N 1
ATOM 3487 C CA . ARG B 1 219 ? -19.004 4.579 0.140 1.00 17.44 219 ARG B CA 1
ATOM 3488 C C . ARG B 1 219 ? -18.324 3.484 0.990 1.00 20.29 219 ARG B C 1
ATOM 3489 O O . ARG B 1 219 ? -17.916 3.750 2.118 1.00 20.09 219 ARG B O 1
ATOM 3497 N N . THR B 1 220 ? -18.206 2.261 0.447 1.00 15.89 220 THR B N 1
ATOM 3498 C CA . THR B 1 220 ? -17.611 1.117 1.169 1.00 15.88 220 THR B CA 1
ATOM 3499 C C . THR B 1 220 ? -16.117 1.400 1.457 1.00 20.33 220 THR B C 1
ATOM 3500 O O . THR B 1 220 ? -15.614 1.063 2.533 1.00 20.69 220 THR B O 1
ATOM 3504 N N . ASN B 1 221 ? -15.429 2.065 0.512 1.00 18.50 221 ASN B N 1
ATOM 3505 C CA . ASN B 1 221 ? -14.018 2.413 0.722 1.00 19.50 221 ASN B CA 1
ATOM 3506 C C . ASN B 1 221 ? -13.877 3.513 1.777 1.00 20.88 221 ASN B C 1
ATOM 3507 O O . ASN B 1 221 ? -12.941 3.450 2.564 1.00 20.97 221 ASN B O 1
ATOM 3512 N N . LEU B 1 222 ? -14.835 4.467 1.848 1.00 17.19 222 LEU B N 1
ATOM 3513 C CA . LEU B 1 222 ? -14.861 5.473 2.920 1.00 18.93 222 LEU B CA 1
ATOM 3514 C C . LEU B 1 222 ? -15.011 4.746 4.266 1.00 21.02 222 LEU B C 1
ATOM 3515 O O . LEU B 1 222 ? -14.278 5.047 5.201 1.00 20.22 222 LEU B O 1
ATOM 3520 N N . GLU B 1 223 ? -15.953 3.781 4.357 1.00 17.71 223 GLU B N 1
ATOM 3521 C CA . GLU B 1 223 ? -16.169 3.025 5.598 1.00 17.59 223 GLU B CA 1
ATOM 3522 C C . GLU B 1 223 ? -14.899 2.251 5.971 1.00 23.18 223 GLU B C 1
ATOM 3523 O O . GLU B 1 223 ? -14.545 2.205 7.146 1.00 23.49 223 GLU B O 1
ATOM 3529 N N . TYR B 1 224 ? -14.190 1.699 4.969 1.00 20.04 224 TYR B N 1
ATOM 3530 C CA . TYR B 1 224 ? -12.923 0.985 5.202 1.00 21.36 224 TYR B CA 1
ATOM 3531 C C . TYR B 1 224 ? -11.852 1.942 5.784 1.00 23.92 224 TYR B C 1
ATOM 3532 O O . TYR B 1 224 ? -11.144 1.542 6.712 1.00 26.04 224 TYR B O 1
ATOM 3541 N N A MET B 1 225 ? -11.747 3.176 5.245 0.50 16.70 225 MET B N 1
ATOM 3542 N N B MET B 1 225 ? -11.726 3.170 5.246 0.50 19.15 225 MET B N 1
ATOM 3543 C CA A MET B 1 225 ? -10.784 4.201 5.693 0.50 15.99 225 MET B CA 1
ATOM 3544 C CA B MET B 1 225 ? -10.743 4.151 5.737 0.50 19.52 225 MET B CA 1
ATOM 3545 C C A MET B 1 225 ? -11.034 4.477 7.185 0.50 22.77 225 MET B C 1
ATOM 3546 C C B MET B 1 225 ? -11.027 4.459 7.212 0.50 24.13 225 MET B C 1
ATOM 3547 O O A MET B 1 225 ? -10.105 4.443 7.986 0.50 22.94 225 MET B O 1
ATOM 3548 O O B MET B 1 225 ? -10.113 4.424 8.032 0.50 24.01 225 MET B O 1
ATOM 3557 N N . ILE B 1 226 ? -12.294 4.734 7.552 1.00 20.97 226 ILE B N 1
ATOM 3558 C CA . ILE B 1 226 ? -12.663 5.035 8.946 1.00 22.14 226 ILE B CA 1
ATOM 3559 C C . ILE B 1 226 ? -12.297 3.873 9.877 1.00 29.04 226 ILE B C 1
ATOM 3560 O O . ILE B 1 226 ? -11.658 4.087 10.907 1.00 29.67 226 ILE B O 1
ATOM 3565 N N . ARG B 1 227 ? -12.622 2.645 9.459 1.00 26.69 227 ARG B N 1
ATOM 3566 C CA . ARG B 1 227 ? -12.387 1.429 10.243 1.00 28.26 227 ARG B CA 1
ATOM 3567 C C . ARG B 1 227 ? -10.921 0.995 10.353 1.00 32.50 227 ARG B C 1
ATOM 3568 O O . ARG B 1 227 ? -10.481 0.620 11.445 1.00 32.86 227 ARG B O 1
ATOM 3576 N N . GLU B 1 228 ? -10.198 0.964 9.214 1.00 27.58 228 GLU B N 1
ATOM 3577 C CA . GLU B 1 228 ? -8.867 0.372 9.090 1.00 28.19 228 GLU B CA 1
ATOM 3578 C C . GLU B 1 228 ? -7.721 1.275 8.681 1.00 31.01 228 GLU B C 1
ATOM 3579 O O . GLU B 1 228 ? -6.574 0.854 8.837 1.00 31.55 228 GLU B O 1
ATOM 3585 N N . ALA B 1 229 ? -7.981 2.432 8.081 1.00 26.12 229 ALA B N 1
ATOM 3586 C CA . ALA B 1 229 ? -6.885 3.275 7.576 1.00 26.67 229 ALA B CA 1
ATOM 3587 C C . ALA B 1 229 ? -7.231 4.779 7.722 1.00 27.77 229 ALA B C 1
ATOM 3588 O O . ALA B 1 229 ? -7.367 5.492 6.718 1.00 25.46 229 ALA B O 1
ATOM 3590 N N . PRO B 1 230 ? -7.460 5.248 8.978 1.00 25.71 230 PRO B N 1
ATOM 3591 C CA . PRO B 1 230 ? -7.896 6.643 9.191 1.00 25.69 230 PRO B CA 1
ATOM 3592 C C . PRO B 1 230 ? -6.912 7.694 8.707 1.00 30.17 230 PRO B C 1
ATOM 3593 O O . PRO B 1 230 ? -7.347 8.799 8.408 1.00 29.96 230 PRO B O 1
ATOM 3597 N N . GLU B 1 231 ? -5.629 7.328 8.549 1.00 29.39 231 GLU B N 1
ATOM 3598 C CA . GLU B 1 231 ? -4.584 8.212 8.020 1.00 30.38 231 GLU B CA 1
ATOM 3599 C C . GLU B 1 231 ? -4.891 8.628 6.557 1.00 34.03 231 GLU B C 1
ATOM 3600 O O . GLU B 1 231 ? -4.431 9.679 6.109 1.00 35.10 231 GLU B O 1
ATOM 3606 N N . LEU B 1 232 ? -5.692 7.814 5.831 1.00 27.90 232 LEU B N 1
ATOM 3607 C CA . LEU B 1 232 ? -6.046 8.093 4.443 1.00 26.86 232 LEU B CA 1
ATOM 3608 C C . LEU B 1 232 ? -7.154 9.133 4.272 1.00 28.72 232 LEU B C 1
ATOM 3609 O O . LEU B 1 232 ? -7.323 9.652 3.166 1.00 27.17 232 LEU B O 1
ATOM 3614 N N . ILE B 1 233 ? -7.937 9.408 5.338 1.00 26.24 233 ILE B N 1
ATOM 3615 C CA . ILE B 1 233 ? -9.078 10.333 5.275 1.00 26.05 233 ILE B CA 1
ATOM 3616 C C . ILE B 1 233 ? -8.653 11.717 4.761 1.00 28.65 233 ILE B C 1
ATOM 3617 O O . ILE B 1 233 ? -9.287 12.220 3.813 1.00 28.15 233 ILE B O 1
ATOM 3622 N N . ALA B 1 234 ? -7.545 12.241 5.261 1.00 25.70 234 ALA B N 1
ATOM 3623 C CA . ALA B 1 234 ? -7.022 13.551 4.854 1.00 27.48 234 ALA B CA 1
ATOM 3624 C C . ALA B 1 234 ? -6.584 13.612 3.376 1.00 30.60 234 ALA B C 1
ATOM 3625 O O . ALA B 1 234 ? -6.391 14.705 2.825 1.00 30.95 234 ALA B O 1
ATOM 3627 N N . GLN B 1 235 ? -6.441 12.439 2.735 1.00 24.92 235 GLN B N 1
ATOM 3628 C CA . GLN B 1 235 ? -6.013 12.354 1.343 1.00 24.26 235 GLN B CA 1
ATOM 3629 C C . GLN B 1 235 ? -7.163 12.575 0.370 1.00 26.23 235 GLN B C 1
ATOM 3630 O O . GLN B 1 235 ? -6.927 12.888 -0.798 1.00 24.23 235 GLN B O 1
ATOM 3636 N N . VAL B 1 236 ? -8.410 12.422 0.840 1.00 23.79 236 VAL B N 1
ATOM 3637 C CA . VAL B 1 236 ? -9.551 12.615 -0.050 1.00 24.29 236 VAL B CA 1
ATOM 3638 C C . VAL B 1 236 ? -9.887 14.098 -0.031 1.00 29.89 236 VAL B C 1
ATOM 3639 O O . VAL B 1 236 ? -10.100 14.636 1.068 1.00 28.59 236 VAL B O 1
ATOM 3643 N N . PRO B 1 237 ? -9.988 14.765 -1.215 1.00 29.35 237 PRO B N 1
ATOM 3644 C CA . PRO B 1 237 ? -10.318 16.199 -1.220 1.00 30.60 237 PRO B CA 1
ATOM 3645 C C . PRO B 1 237 ? -11.585 16.508 -0.427 1.00 36.60 237 PRO B C 1
ATOM 3646 O O . PRO B 1 237 ? -12.594 15.801 -0.561 1.00 36.01 237 PRO B O 1
ATOM 3650 N N . GLY B 1 238 ? -11.472 17.489 0.464 1.00 33.46 238 GLY B N 1
ATOM 3651 C CA . GLY B 1 238 ? -12.569 17.926 1.319 1.00 33.90 238 GLY B CA 1
ATOM 3652 C C . GLY B 1 238 ? -12.766 17.188 2.633 1.00 38.72 238 GLY B C 1
ATOM 3653 O O . GLY B 1 238 ? -13.506 17.687 3.489 1.00 41.16 238 GLY B O 1
ATOM 3654 N N . LEU B 1 239 ? -12.126 15.999 2.832 1.00 31.39 239 LEU B N 1
ATOM 3655 C CA . LEU B 1 239 ? -12.337 15.246 4.075 1.00 30.79 239 LEU B CA 1
ATOM 3656 C C . LEU B 1 239 ? -11.466 15.685 5.289 1.00 39.05 239 LEU B C 1
ATOM 3657 O O . LEU B 1 239 ? -11.862 15.415 6.429 1.00 37.64 239 LEU B O 1
ATOM 3662 N N . ALA B 1 240 ? -10.291 16.318 5.055 1.00 38.80 240 ALA B N 1
ATOM 3663 C CA . ALA B 1 240 ? -9.362 16.735 6.130 1.00 41.28 240 ALA B CA 1
ATOM 3664 C C . ALA B 1 240 ? -9.996 17.604 7.208 1.00 49.23 240 ALA B C 1
ATOM 3665 O O . ALA B 1 240 ? -9.793 17.349 8.405 1.00 49.99 240 ALA B O 1
ATOM 3667 N N . LEU B 1 241 ? -10.776 18.613 6.794 1.00 47.15 241 LEU B N 1
ATOM 3668 C CA . LEU B 1 241 ? -11.439 19.509 7.737 1.00 48.77 241 LEU B CA 1
ATOM 3669 C C . LEU B 1 241 ? -12.521 18.792 8.559 1.00 53.20 241 LEU B C 1
ATOM 3670 O O . LEU B 1 241 ? -12.610 19.033 9.763 1.00 52.52 241 LEU B O 1
ATOM 3675 N N . ILE B 1 242 ? -13.293 17.876 7.919 1.00 50.43 242 ILE B N 1
ATOM 3676 C CA . ILE B 1 242 ? -14.369 17.085 8.537 1.00 50.88 242 ILE B CA 1
ATOM 3677 C C . ILE B 1 242 ? -13.843 16.315 9.755 1.00 57.15 242 ILE B C 1
ATOM 3678 O O . ILE B 1 242 ? -14.342 16.519 10.866 1.00 58.43 242 ILE B O 1
ATOM 3683 N N . SER B 1 243 ? -12.819 15.459 9.539 1.00 53.95 243 SER B N 1
ATOM 3684 C CA . SER B 1 243 ? -12.180 14.633 10.569 1.00 67.68 243 SER B CA 1
ATOM 3685 C C . SER B 1 243 ? -11.364 15.488 11.538 1.00 98.60 243 SER B C 1
ATOM 3686 O O . SER B 1 243 ? -11.915 16.037 12.489 1.00 59.97 243 SER B O 1
#

Foldseek 3Di:
DLPPLLVVVLLCLLLCVQAAFRWFAQPVVCVVVVHDSVSNVVNQVVVVLLPQWPADVPGTIGGHAAAVVNLVVLLLLLLQLLLVLLLLLLQQDFDPVLLVVLVVLLVQLVVQDDPDLLRGVLVSNLVSQLVNSLSSQPGNPDPVSSVSSVSSQSQLSNHRSLCRDPLNSDRVLSNLVVVLSVLSVQLSVSSNVSPSVSNSVSSSVSSCSSVVVVVCCVVPNVVVQCVRSSRSNHDYPVGD/DDLLVVLLVVVLVCDQVCVQPFFHWFAQPVSCVVVVHDSVSSVSNQVVVVLLPQWPADVVGTIGGHDDAVVNLVVLLLLLLQLLLVLLLLLLQQDFDPVLLVQLVVLLVQLVVQDDPDLLRGVLVSNLVSQLVNSLSSQCGNPDPVSSVSSVSSQRHQSNHRSLLRFPVLSDSVLSNLVVVLSVLSVQLSVSSNVSPSVSNSVSSSVSSVSSVVSVVCCVVPNVVCQSRRRRRVSND

B-factor: mean 29.41, std 12.66, range [10.53, 98.6]

Radius of gyration: 23.16 Å; Cα contacts (8 Å, |Δi|>4): 761; chains: 2; bounding box: 66×63×50 Å

Solvent-accessible surface area: 20689 Å² total; per-residue (Å²): 103,16,49,148,1,3,95,56,0,65,108,48,1,23,70,30,104,4,68,29,27,71,162,4,87,48,82,60,3,6,130,103,14,128,17,79,133,84,43,0,33,50,0,0,4,39,0,7,24,32,4,0,0,50,46,35,132,75,41,8,3,31,4,26,165,5,2,40,74,29,0,34,5,3,2,4,3,6,0,0,4,2,0,0,0,0,15,3,0,0,91,103,23,25,68,151,112,25,25,88,111,0,48,56,10,3,98,92,0,42,138,12,37,26,160,193,98,59,75,13,83,3,79,22,2,6,43,40,6,114,83,0,5,95,43,2,1,47,16,18,70,13,90,3,0,85,23,24,3,46,39,8,12,39,16,20,2,1,38,25,10,18,9,17,26,94,123,0,66,43,18,24,0,44,117,31,3,71,41,4,3,105,39,0,75,20,1,6,47,0,2,86,53,135,91,10,86,109,0,16,61,28,1,27,81,12,2,51,32,17,68,77,10,1,78,58,0,82,155,108,10,76,121,17,26,76,90,0,82,4,1,38,28,19,34,63,180,160,128,121,134,64,121,3,23,102,1,13,92,74,0,68,110,49,6,41,88,28,97,3,63,21,28,78,166,8,93,34,85,68,2,6,148,101,14,133,56,73,108,82,10,0,37,39,0,0,0,93,0,13,39,29,2,2,0,47,49,29,125,87,20,14,14,31,4,22,181,24,31,58,74,33,0,36,4,3,2,4,4,7,0,0,4,3,0,0,0,0,16,3,0,0,90,100,23,28,67,150,112,24,26,88,107,0,46,51,4,4,93,93,0,44,156,13,38,30,150,189,94,49,72,9,83,2,66,23,2,13,59,29,6,125,84,0,6,74,44,2,1,48,14,18,68,12,90,4,0,83,44,28,2,44,41,10,10,39,13,18,2,1,30,23,17,7,5,19,23,89,138,0,63,55,15,21,0,55,116,33,2,72,39,4,7,126,39,0,88,19,1,6,48,0,2,85,53,137,90,11,87,112,0,16,60,28,1,28,81,13,1,51,31,12,68,78,9,1,80,54,0,83,154,107,5,82,128,13,9,61,79,1,62,9,0,56,72,31,94

InterPro domains:
  IPR000524 Transcription regulator HTH, GntR [PF00392] (15-71)
  IPR000524 Transcription regulator HTH, GntR [PS50949] (7-74)
  IPR000524 Transcription regulator HTH, GntR [SM00345] (13-71)
  IPR000524 Transcription regulator HTH, GntR [cd07377] (16-72)
  IPR008920 Transcription regulator FadR/GntR, C-terminal [G3DSA:1.20.120.530] (72-226)
  IPR008920 Transcription regulator FadR/GntR, C-terminal [SSF48008] (78-222)
  IPR011711 GntR, C-terminal [PF07729] (82-215)
  IPR011711 GntR, C-terminal [SM00895] (81-217)
  IPR036388 Winged helix-like DNA-binding domain superfamily [G3DSA:1.10.10.10] (7-71)
  IPR036390 Winged helix DNA-binding domain superfamily [SSF46785] (13-100)

Sequence (477 aa):
HGGRAVIELREKILSGELPGGMRLFEVSTAELLDISRTPVREALSRLTEEGLLNRLPGGGFVVRRFGFADVVDAIEVRGVMEGTAARLAAERGVSKVALEEIDATVQQLDLCFGDRVDDVDFDGYAALNRIFHHQLAALCGSEMIRREVERASSLPFASPSAFLPDKANIGAFRRSLRGAQEQHKAIVAAIVAREGARAEAVAREHSRTARTNLEYMMIREAPELIAQVPGLALISDHHHHATHGGRAVIELREKILSGELPGGMRLFEVSTAELLDISRTPVREALSRLTEEGLLNRLPGGGFVVRRFGFADVVDAIEVRGVMEGTAARLAAERGVSKVALEEIDATVQQQLDLCFGDRVDDVDFDGYAALNRRIFHHQLAALCGSEMMIRREVERASSLPFASPSAFLPDKANIGAFRRSLRGAQEQHKAIVAAIVAREGARAEAVAREHSRTARTNLEYMMIREAPELIAQVPGLALIS

Organism: Agrobacterium fabrum (strain C58 / ATCC 33970) (NCBI:txid176299)

CATH classification: 1.10.10.10 (+1 more: 1.20.120.530)

Secondary structure (DSSP, 8-state):
--HHHHHHHHHHHHTTSS-TT-EE-HHHHHHHHT--HHHHHHHHHHHHHTTSEEEPTTS-EEEPP-BHHHHHHHHHHHHHHHHHHHHHHHHH---HHHHHHHHHHHHHHHTTB-SSTT-B-HHHHHHHHHHHHHHHHHTT--HHHHHHHHHTT-STTTSTTTT--GGG--HHHHHHHHHHHHHHHHHHHHHHTT-HHHHHHHHHHHHHHHHHHHHHHHHH-HHHHTTSGGGTT-B-TTT-/--HHHHHHHHHHHHHHTTSS-TT-EE-HHHHHHHHTS-HHHHHHHHHHHHHHTSEEEPTTS-EEE----HHHHHHHHHHHHHHHHHHHHHHHHH---HHHHHHHHHHHHHHHTTB-SSTT-B-HHHHHHHHHHHHHHHHHTT--HHHHHHHHHTT-STTTSTTTT--GGG-SHHHHHHHHHHHHHHHHHHHHHHTT-HHHHHHHHHHHHHHHHHHHHHHHHH-GGGGGGSTTHHHH-